Protein AF-A0A3L6SE95-F1 (afdb_monomer)

Nearest PDB structures (foldseek):
  5iww-assembly1_D  TM=5.936E-01  e=1.624E-06  unidentified
  4oe1-assembly1_B  TM=6.066E-01  e=5.234E-04  Zea mays
  4m59-assembly1_B  TM=6.081E-01  e=7.110E-04  Zea mays
  8w9z-assembly1_E  TM=6.274E-01  e=1.054E-03  Nicotiana tabacum
  4uzy-assembly1_A  TM=3.431E-01  e=2.730E-01  Chlamydomonas reinhardtii

Organism: Panicum miliaceum (NCBI:txid4540)

InterPro domains:
  IPR000070 Pectinesterase, catalytic [PF01095] (293-332)
  IPR002885 Pentatricopeptide repeat [PF01535] (85-112)
  IPR002885 Pentatricopeptide repeat [PF13041] (217-261)
  IPR002885 Pentatricopeptide repeat [PS51375] (81-115)
  IPR002885 Pentatricopeptide repeat [PS51375] (218-248)
  IPR002885 Pentatricopeptide repeat [TIGR00756] (220-245)
  IPR011050 Pectin lyase fold/virulence factor [SSF51126] (293-332)
  IPR011990 Tetratricopeptide-like helical domain superfamily [G3DSA:1.25.40.10] (19-136)
  IPR011990 Tetratricopeptide-like helical domain superfamily [G3DSA:1.25.40.10] (140-282)
  IPR012334 Pectin lyase fold [G3DSA:2.160.20.10] (286-338)
  IPR046960 Pentatricopeptide repeat-containing protein At4g14850-like, plant [PTHR47926] (20-279)

Foldseek 3Di:
DPDQDLVNLLVLLVVPDAPVSLVVSLVSCVVCVVVHDLVSSLNSLLSSLLCQQPPPRHPLVVSVVSCVVCVVSCLVVLVCLQSSLLSSLQSLLPDPNLVVNLVSLVVCVVSVRQDDLSSLLSNLSSLLPDDDAPDACVVSVVSCVVSLCFFQPHPNLSSLLSNLSSCLSRLVLVVSVVSLVRRNDDALSSLVSNLSSCLSVLVLVVSVVSLVVRPDDDLVSLLSNLLSCLVVLNLVVSLVSVVVDPDQHDPSSLVSNLSSCLSVLPVPVQVVSVVSCVVVAPAPPDADAQEQPPPDDDEHEHECHEAEYAPPNPPDQYKYWYAQYKYWHDDDDPPDPDDTDIDGRNGTWIQGFDPDDPPPDRPSPDTSDSDDPPPPPPPPPPPDDD

Solvent-accessible surface area (backbone atoms only — not comparable to full-atom values): 21565 Å² total; per-residue (Å²): 131,82,84,73,46,75,68,48,49,54,54,51,41,75,64,56,78,47,60,66,48,44,53,52,52,50,53,51,46,66,76,43,52,90,76,43,57,70,70,58,51,50,52,36,50,51,42,49,38,46,40,20,21,66,39,94,71,35,45,58,67,59,28,49,51,53,48,66,75,43,39,82,64,42,58,79,48,58,92,51,42,44,58,58,52,37,46,44,19,48,26,21,38,72,47,98,55,16,57,58,14,47,52,46,53,55,50,37,54,75,72,68,32,70,77,50,59,65,41,50,28,24,33,27,40,4,51,42,71,39,91,57,88,93,65,70,63,58,68,59,51,55,49,36,41,76,64,55,32,40,51,69,85,34,87,42,60,65,34,48,38,26,46,24,35,29,28,16,63,64,34,37,37,70,62,19,49,54,52,58,70,37,46,76,74,78,49,64,65,43,49,52,25,47,32,48,7,22,52,62,50,69,36,57,71,62,22,48,56,49,57,74,63,44,93,64,79,52,63,68,58,54,31,54,51,29,41,48,26,29,74,68,77,35,30,66,61,17,48,55,51,55,75,67,49,91,61,80,79,50,72,70,34,51,53,26,46,53,55,15,27,41,75,66,67,41,59,69,61,48,54,53,48,50,58,52,47,65,73,74,46,81,62,50,76,51,82,61,41,84,49,57,62,69,47,75,80,58,77,47,48,36,40,66,21,41,39,33,29,47,82,73,61,55,43,42,94,24,46,39,41,35,31,49,24,37,40,37,37,43,75,86,58,101,84,61,96,61,80,74,46,76,47,74,38,79,43,71,34,55,49,54,50,68,97,68,77,96,73,91,54,92,64,83,75,46,76,60,61,56,79,78,93,69,89,74,78,76,78,81,73,84,73,85,77,134

Sequence (386 aa):
MPSISPADLLVCSGRCSTERDLRLLHAALIRRRHILPTADAVKVLAKLLRFAAVSPAGDLRHASSLLSLHLPFISAAASHLAFFYNTLMRGFATSSSPGSGIELFTAMRRAGAGPDAFTFTFVLKSFSRCHSPGRLPCDLHAQAFKHGCLGARSSHAHVHNALLHAYASRAAVDDARRVFDEIPVRDVVSFSGLLTAHLKGNRLDSARMVFDQMPHRDVVSWTAMISAYAKAQRPQEALALFDAMPVQPDEVTMVSVVSACTALGDLATGERLRQCLGKQLQPVSQQIVRKPLHLHGGKQFFRNCYIEGNYDFIFGDSTALLEHCRIHCKSRMYYCSWPEILFRINWICILQVGLGSPLGGLFLQRLLWITAWSLLGSITGSLGQT

Radius of gyration: 27.64 Å; Cα contacts (8 Å, |Δi|>4): 557; chains: 1; bounding box: 64×50×87 Å

Structure (mmCIF, N/CA/C/O backbone):
data_AF-A0A3L6SE95-F1
#
_entry.id   AF-A0A3L6SE95-F1
#
loop_
_atom_site.group_PDB
_atom_site.id
_atom_site.type_symbol
_atom_site.label_atom_id
_atom_site.label_alt_id
_atom_site.label_comp_id
_atom_site.label_asym_id
_atom_site.label_entity_id
_atom_site.label_seq_id
_atom_site.pdbx_PDB_ins_code
_atom_site.Cartn_x
_atom_site.Cartn_y
_atom_site.Cartn_z
_atom_site.occupancy
_atom_site.B_iso_or_equiv
_atom_site.auth_seq_id
_atom_site.auth_comp_id
_atom_site.auth_asym_id
_atom_site.auth_atom_id
_atom_site.pdbx_PDB_model_num
ATOM 1 N N . MET A 1 1 ? 42.517 3.571 -16.727 1.00 43.47 1 MET A N 1
ATOM 2 C CA . MET A 1 1 ? 41.905 2.245 -16.487 1.00 43.47 1 MET A CA 1
ATOM 3 C C . MET A 1 1 ? 42.107 1.409 -17.734 1.00 43.47 1 MET A C 1
ATOM 5 O O . MET A 1 1 ? 41.829 1.944 -18.806 1.00 43.47 1 MET A O 1
ATOM 9 N N . PRO A 1 2 ? 42.635 0.179 -17.618 1.00 44.50 2 PRO A N 1
ATOM 10 C CA . PRO A 1 2 ? 42.853 -0.680 -18.772 1.00 44.50 2 PRO A CA 1
ATOM 11 C C . PRO A 1 2 ? 41.517 -0.953 -19.467 1.00 44.50 2 PRO A C 1
ATOM 13 O O . PRO A 1 2 ? 40.440 -0.846 -18.877 1.00 44.50 2 PRO A O 1
ATOM 16 N N . SER A 1 3 ? 41.601 -1.202 -20.763 1.00 52.69 3 SER A N 1
ATOM 17 C CA . SER A 1 3 ? 40.498 -1.330 -21.703 1.00 52.69 3 SER A CA 1
ATOM 18 C C . SER A 1 3 ? 39.552 -2.485 -21.356 1.00 52.69 3 SER A C 1
ATOM 20 O O . SER A 1 3 ? 39.723 -3.583 -21.865 1.00 52.69 3 SER A O 1
ATOM 22 N N . ILE A 1 4 ? 38.530 -2.223 -20.536 1.00 60.94 4 ILE A N 1
ATOM 23 C CA . ILE A 1 4 ? 37.409 -3.145 -20.270 1.00 60.94 4 ILE A CA 1
ATOM 24 C C . ILE A 1 4 ? 36.757 -3.517 -21.609 1.00 60.94 4 ILE A C 1
ATOM 26 O O . ILE A 1 4 ? 36.190 -2.643 -22.272 1.00 60.94 4 ILE A O 1
ATOM 30 N N . SER A 1 5 ? 36.856 -4.774 -22.044 1.00 66.38 5 SER A N 1
ATOM 31 C CA . SER A 1 5 ? 36.244 -5.220 -23.301 1.00 66.38 5 SER A CA 1
ATOM 32 C C . SER A 1 5 ? 34.705 -5.116 -23.243 1.00 66.38 5 SER A C 1
ATOM 34 O O . SER A 1 5 ? 34.130 -5.034 -22.154 1.00 66.38 5 SER A O 1
ATOM 36 N N . PRO A 1 6 ? 33.990 -5.102 -24.385 1.00 65.56 6 PRO A N 1
ATOM 37 C CA . PRO A 1 6 ? 32.523 -5.141 -24.395 1.00 65.56 6 PRO A CA 1
ATOM 38 C C . PRO A 1 6 ? 31.934 -6.296 -23.563 1.00 65.56 6 PRO A C 1
ATOM 40 O O . PRO A 1 6 ? 30.935 -6.105 -22.869 1.00 65.56 6 PRO A O 1
ATOM 43 N N . ALA A 1 7 ? 32.591 -7.463 -23.571 1.00 68.75 7 ALA A N 1
ATOM 44 C CA . ALA A 1 7 ? 32.214 -8.622 -22.763 1.00 68.75 7 ALA A CA 1
ATOM 45 C C . ALA A 1 7 ? 32.437 -8.374 -21.261 1.00 68.75 7 ALA A C 1
ATOM 47 O O . ALA A 1 7 ? 31.554 -8.657 -20.446 1.00 68.75 7 ALA A O 1
ATOM 48 N N . ASP A 1 8 ? 33.561 -7.751 -20.896 1.00 76.00 8 ASP A N 1
ATOM 49 C CA . ASP A 1 8 ? 33.861 -7.391 -19.507 1.00 76.00 8 ASP A CA 1
ATOM 50 C C . ASP A 1 8 ? 32.850 -6.379 -18.954 1.00 76.00 8 ASP A C 1
ATOM 52 O O . ASP A 1 8 ? 32.452 -6.474 -17.795 1.00 76.00 8 ASP A O 1
ATOM 56 N N . LEU A 1 9 ? 32.348 -5.450 -19.779 1.00 77.88 9 LEU A N 1
ATOM 57 C CA . LEU A 1 9 ? 31.326 -4.479 -19.366 1.00 77.88 9 LEU A CA 1
ATOM 58 C C . LEU A 1 9 ? 30.023 -5.176 -18.920 1.00 77.88 9 LEU A C 1
ATOM 60 O O . LEU A 1 9 ? 29.366 -4.770 -17.952 1.00 77.88 9 LEU A O 1
ATOM 64 N N . LEU A 1 10 ? 29.651 -6.257 -19.606 1.00 76.19 10 LEU A N 1
ATOM 65 C CA . LEU A 1 10 ? 28.440 -7.026 -19.321 1.00 76.19 10 LEU A CA 1
ATOM 66 C C . LEU A 1 10 ? 28.570 -7.866 -18.040 1.00 76.19 10 LEU A C 1
ATOM 68 O O . LEU A 1 10 ? 27.585 -8.030 -17.309 1.00 76.19 10 LEU A O 1
ATOM 72 N N . VAL A 1 11 ? 29.784 -8.339 -17.744 1.00 80.00 11 VAL A N 1
ATOM 73 C CA . VAL A 1 11 ? 30.134 -9.037 -16.497 1.00 80.00 11 VAL A CA 1
ATOM 74 C C . VAL A 1 11 ? 30.214 -8.051 -15.329 1.00 80.00 11 VAL A C 1
ATOM 76 O O . VAL A 1 11 ? 29.559 -8.257 -14.305 1.00 80.00 11 VAL A O 1
ATOM 79 N N . CYS A 1 12 ? 30.935 -6.939 -15.489 1.00 78.69 12 CYS A N 1
ATOM 80 C CA . CYS A 1 12 ? 31.095 -5.914 -14.458 1.00 78.69 12 CYS A CA 1
ATOM 81 C C . CYS A 1 12 ? 29.761 -5.257 -14.081 1.00 78.69 12 CYS A C 1
ATOM 83 O O . CYS A 1 12 ? 29.513 -5.023 -12.901 1.00 78.69 12 CYS A O 1
ATOM 85 N N . SER A 1 13 ? 28.853 -5.040 -15.040 1.00 78.31 13 SER A N 1
ATOM 86 C CA . SER A 1 13 ? 27.499 -4.537 -14.743 1.00 78.31 13 SER A CA 1
ATOM 87 C C . SER A 1 13 ? 26.659 -5.480 -13.879 1.00 78.31 13 SER A C 1
ATOM 89 O O . SER A 1 13 ? 25.754 -5.017 -13.191 1.00 78.31 13 SER A O 1
ATOM 91 N N . GLY A 1 14 ? 26.963 -6.782 -13.858 1.00 76.75 14 GLY A N 1
ATOM 92 C CA . GLY A 1 14 ? 26.338 -7.736 -12.936 1.00 76.75 14 GLY A CA 1
ATOM 93 C C . GLY A 1 14 ? 26.856 -7.647 -11.497 1.00 76.75 14 GLY A C 1
ATOM 94 O O . GLY A 1 14 ? 26.199 -8.150 -10.593 1.00 76.75 14 GLY A O 1
ATOM 95 N N . ARG A 1 15 ? 28.009 -7.004 -11.279 1.00 81.38 15 ARG A N 1
ATOM 96 C CA . ARG A 1 15 ? 28.663 -6.851 -9.969 1.00 81.38 15 ARG A CA 1
ATOM 97 C C . ARG A 1 15 ? 28.548 -5.434 -9.402 1.00 81.38 15 ARG A C 1
ATOM 99 O O . ARG A 1 15 ? 29.186 -5.135 -8.400 1.00 81.38 15 ARG A O 1
ATOM 106 N N . CYS A 1 16 ? 27.762 -4.565 -10.041 1.00 81.06 16 CYS A N 1
ATOM 107 C CA . CYS A 1 16 ? 27.548 -3.191 -9.597 1.00 81.06 16 CYS A CA 1
ATOM 108 C C . CYS A 1 16 ? 26.916 -3.185 -8.198 1.00 81.06 16 CYS A C 1
ATOM 110 O O . CYS A 1 16 ? 25.747 -3.544 -8.047 1.00 81.06 16 CYS A O 1
ATOM 112 N N . SER A 1 17 ? 27.694 -2.793 -7.189 1.00 82.12 17 SER A N 1
ATOM 113 C CA . SER A 1 17 ? 27.272 -2.766 -5.784 1.00 82.12 17 SER A CA 1
ATOM 114 C C . SER A 1 17 ? 27.348 -1.367 -5.176 1.00 82.12 17 SER A C 1
ATOM 116 O O . SER A 1 17 ? 26.605 -1.074 -4.240 1.00 82.12 17 SER A O 1
ATOM 118 N N . THR A 1 18 ? 28.184 -0.485 -5.733 1.00 86.62 18 THR A N 1
ATOM 119 C CA . THR A 1 18 ? 28.339 0.893 -5.264 1.00 86.62 18 THR A CA 1
ATOM 120 C C . THR A 1 18 ? 27.920 1.920 -6.313 1.00 86.62 18 THR A C 1
ATOM 122 O O . THR A 1 18 ? 27.950 1.678 -7.522 1.00 86.62 18 THR A O 1
ATOM 125 N N . GLU A 1 19 ? 27.580 3.127 -5.858 1.00 83.50 19 GLU A N 1
ATOM 126 C CA . GLU A 1 19 ? 27.297 4.253 -6.752 1.00 83.50 19 GLU A CA 1
ATOM 127 C C . GLU A 1 19 ? 28.521 4.632 -7.610 1.00 83.50 19 GLU A C 1
ATOM 129 O O . GLU A 1 19 ? 28.391 5.050 -8.764 1.00 83.50 19 GLU A O 1
ATOM 134 N N . ARG A 1 20 ? 29.734 4.426 -7.080 1.00 84.94 20 ARG A N 1
ATOM 135 C CA . ARG A 1 20 ? 30.983 4.632 -7.821 1.00 84.94 20 ARG A CA 1
ATOM 136 C C . ARG A 1 20 ? 31.087 3.673 -9.006 1.00 84.94 20 ARG A C 1
ATOM 138 O O . ARG A 1 20 ? 31.401 4.128 -10.107 1.00 84.94 20 ARG A O 1
ATOM 145 N N . ASP A 1 21 ? 30.781 2.392 -8.803 1.00 85.00 21 ASP A N 1
ATOM 146 C CA . ASP A 1 21 ? 30.777 1.391 -9.878 1.00 85.00 21 ASP A CA 1
ATOM 147 C C . ASP A 1 21 ? 29.758 1.757 -10.951 1.00 85.00 21 ASP A C 1
ATOM 149 O O . ASP A 1 21 ? 30.074 1.734 -12.141 1.00 85.00 21 ASP A O 1
ATOM 153 N N . LEU A 1 22 ? 28.564 2.188 -10.533 1.00 86.94 22 LEU A N 1
ATOM 154 C CA . LEU A 1 22 ? 27.530 2.630 -11.457 1.00 86.94 22 LEU A CA 1
ATOM 155 C C . LEU A 1 22 ? 28.003 3.802 -12.323 1.00 86.94 22 LEU A C 1
ATOM 157 O O . LEU A 1 22 ? 27.834 3.766 -13.543 1.00 86.94 22 LEU A O 1
ATOM 161 N N . ARG A 1 23 ? 28.608 4.836 -11.726 1.00 86.38 23 ARG A N 1
ATOM 162 C CA . ARG A 1 23 ? 29.105 6.005 -12.472 1.00 86.38 23 ARG A CA 1
ATOM 163 C C . ARG A 1 23 ? 30.223 5.619 -13.442 1.00 86.38 23 ARG A C 1
ATOM 165 O O . ARG A 1 23 ? 30.214 6.078 -14.584 1.00 86.38 23 ARG A O 1
ATOM 172 N N . LEU A 1 24 ? 31.150 4.755 -13.019 1.00 86.31 24 LEU A N 1
ATOM 173 C CA . LEU A 1 24 ? 32.246 4.266 -13.863 1.00 86.31 24 LEU A CA 1
ATOM 174 C C . LEU A 1 24 ? 31.730 3.442 -15.047 1.00 86.31 24 LEU A C 1
ATOM 176 O O . LEU A 1 24 ? 32.132 3.682 -16.187 1.00 86.31 24 LEU A O 1
ATOM 180 N N . LEU A 1 25 ? 30.804 2.515 -14.796 1.00 85.75 25 LEU A N 1
ATOM 181 C CA . LEU A 1 25 ? 30.201 1.675 -15.829 1.00 85.75 25 LEU A CA 1
ATOM 182 C C . LEU A 1 25 ? 29.314 2.484 -16.776 1.00 85.75 25 LEU A C 1
ATOM 184 O O . LEU A 1 25 ? 29.347 2.255 -17.984 1.00 85.75 25 LEU A O 1
ATOM 188 N N . HIS A 1 26 ? 28.581 3.474 -16.264 1.00 88.12 26 HIS A N 1
ATOM 189 C CA . HIS A 1 26 ? 27.806 4.387 -17.097 1.00 88.12 26 HIS A CA 1
ATOM 190 C C . HIS A 1 26 ? 28.710 5.238 -18.003 1.00 88.12 26 HIS A C 1
ATOM 192 O O . HIS A 1 26 ? 28.452 5.344 -19.202 1.00 88.12 26 HIS A O 1
ATOM 198 N N . ALA A 1 27 ? 29.806 5.791 -17.474 1.00 86.19 27 ALA A N 1
ATOM 199 C CA . ALA A 1 27 ? 30.775 6.542 -18.273 1.00 86.19 27 ALA A CA 1
ATOM 200 C C . ALA A 1 27 ? 31.447 5.662 -19.343 1.00 86.19 27 ALA A C 1
ATOM 202 O O . ALA A 1 27 ? 31.638 6.098 -20.482 1.00 86.19 27 ALA A O 1
ATOM 203 N N . ALA A 1 28 ? 31.774 4.412 -19.001 1.00 83.81 28 ALA A N 1
ATOM 204 C CA . ALA A 1 28 ? 32.308 3.438 -19.947 1.00 83.81 28 ALA A CA 1
ATOM 205 C C . ALA A 1 28 ? 31.297 3.096 -21.055 1.00 83.81 28 ALA A C 1
ATOM 207 O O . ALA A 1 28 ? 31.683 3.045 -22.225 1.00 83.81 28 ALA A O 1
ATOM 208 N N . LEU A 1 29 ? 30.012 2.944 -20.708 1.00 84.38 29 LEU A N 1
ATOM 209 C CA . LEU A 1 29 ? 28.929 2.726 -21.667 1.00 84.38 29 LEU A CA 1
ATOM 210 C C . LEU A 1 29 ? 28.811 3.897 -22.650 1.00 84.38 29 LEU A C 1
ATOM 212 O O . LEU A 1 29 ? 28.787 3.657 -23.850 1.00 84.38 29 LEU A O 1
ATOM 216 N N . ILE A 1 30 ? 28.804 5.150 -22.174 1.00 85.12 30 ILE A N 1
ATOM 217 C CA . ILE A 1 30 ? 28.729 6.341 -23.045 1.00 85.12 30 ILE A CA 1
ATOM 218 C C . ILE A 1 30 ? 29.907 6.373 -24.026 1.00 85.12 30 ILE A C 1
ATOM 220 O O . ILE A 1 30 ? 29.703 6.531 -25.229 1.00 85.12 30 ILE A O 1
ATOM 224 N N . ARG A 1 31 ? 31.138 6.178 -23.533 1.00 83.31 31 ARG A N 1
ATOM 225 C CA . ARG A 1 31 ? 32.351 6.248 -24.367 1.00 83.31 31 ARG A CA 1
ATOM 226 C C . ARG A 1 31 ? 32.421 5.152 -25.426 1.00 83.31 31 ARG A C 1
ATOM 228 O O . ARG A 1 31 ? 32.982 5.385 -26.488 1.00 83.31 31 ARG A O 1
ATOM 235 N N . ARG A 1 32 ? 31.885 3.962 -25.142 1.00 75.94 32 ARG A N 1
ATOM 236 C CA . ARG A 1 32 ? 32.002 2.777 -26.012 1.00 75.94 32 ARG A CA 1
ATOM 237 C C . ARG A 1 32 ? 30.704 2.416 -26.731 1.00 75.94 32 ARG A C 1
ATOM 239 O O . ARG A 1 32 ? 30.640 1.377 -27.379 1.00 75.94 32 ARG A O 1
ATOM 246 N N . ARG A 1 33 ? 29.677 3.266 -26.648 1.00 72.44 33 ARG A N 1
ATOM 247 C CA . ARG A 1 33 ? 28.336 2.990 -27.182 1.00 72.44 33 ARG A CA 1
ATOM 248 C C . ARG A 1 33 ? 28.317 2.676 -28.682 1.00 72.44 33 ARG A C 1
ATOM 250 O O . ARG A 1 33 ? 27.465 1.919 -29.114 1.00 72.44 33 ARG A O 1
ATOM 257 N N . HIS A 1 34 ? 29.260 3.218 -29.449 1.00 71.56 34 HIS A N 1
ATOM 258 C CA . HIS A 1 34 ? 29.402 2.981 -30.890 1.00 71.56 34 HIS A CA 1
ATOM 259 C C . HIS A 1 34 ? 30.039 1.622 -31.241 1.00 71.56 34 HIS A C 1
ATOM 261 O O . HIS A 1 34 ? 29.958 1.199 -32.387 1.00 71.56 34 HIS A O 1
ATOM 267 N N . ILE A 1 35 ? 30.669 0.946 -30.272 1.00 69.06 35 ILE A N 1
ATOM 268 C CA . ILE A 1 35 ? 31.384 -0.332 -30.458 1.00 69.06 35 ILE A CA 1
ATOM 269 C C . ILE A 1 35 ? 30.552 -1.516 -29.935 1.00 69.06 35 ILE A C 1
ATOM 271 O O . ILE A 1 35 ? 30.765 -2.660 -30.324 1.00 69.06 35 ILE A O 1
ATOM 275 N N . LEU A 1 36 ? 29.604 -1.262 -29.029 1.00 68.69 36 LEU A N 1
ATOM 276 C CA . LEU A 1 36 ? 28.756 -2.294 -28.432 1.00 68.69 36 LEU A CA 1
ATOM 277 C C . LEU A 1 36 ? 27.541 -2.603 -29.319 1.00 68.69 36 LEU A C 1
ATOM 279 O O . LEU A 1 36 ? 26.832 -1.673 -29.708 1.00 68.69 36 LEU A O 1
ATOM 283 N N . PRO A 1 37 ? 27.221 -3.890 -29.557 1.00 76.25 37 PRO A N 1
ATOM 284 C CA . PRO A 1 37 ? 25.953 -4.272 -30.163 1.00 76.25 37 PRO A CA 1
ATOM 285 C C . PRO A 1 37 ? 24.770 -3.697 -29.375 1.00 76.25 37 PRO A C 1
ATOM 287 O O . PRO A 1 37 ? 24.760 -3.728 -28.139 1.00 76.25 37 PRO A O 1
ATOM 290 N N . THR A 1 38 ? 23.739 -3.220 -30.079 1.00 76.44 38 THR A N 1
ATOM 291 C CA . THR A 1 38 ? 22.569 -2.555 -29.477 1.00 76.44 38 THR A CA 1
ATOM 292 C C . THR A 1 38 ? 21.930 -3.382 -28.359 1.00 76.44 38 THR A C 1
ATOM 294 O O . THR A 1 38 ? 21.618 -2.852 -27.294 1.00 76.44 38 THR A O 1
ATOM 297 N N . ALA A 1 39 ? 21.806 -4.698 -28.552 1.00 79.50 39 ALA A N 1
ATOM 298 C CA . ALA A 1 39 ? 21.218 -5.600 -27.564 1.00 79.50 39 ALA A CA 1
ATOM 299 C C . ALA A 1 39 ? 22.020 -5.671 -26.250 1.00 79.50 39 ALA A C 1
ATOM 301 O O . ALA A 1 39 ? 21.439 -5.706 -25.164 1.00 79.50 39 ALA A O 1
ATOM 302 N N . ASP A 1 40 ? 23.350 -5.664 -26.320 1.00 81.75 40 ASP A N 1
ATOM 303 C CA . ASP A 1 40 ? 24.202 -5.775 -25.134 1.00 81.75 40 ASP A CA 1
ATOM 304 C C . ASP A 1 40 ? 24.297 -4.450 -24.381 1.00 81.75 40 ASP A C 1
ATOM 306 O O . ASP A 1 40 ? 24.250 -4.434 -23.148 1.00 81.75 40 ASP A O 1
ATOM 310 N N . ALA A 1 41 ? 24.302 -3.330 -25.106 1.00 80.50 41 ALA A N 1
ATOM 311 C CA . ALA A 1 41 ? 24.164 -2.007 -24.509 1.00 80.50 41 ALA A CA 1
ATOM 312 C C . ALA A 1 41 ? 22.838 -1.867 -23.730 1.00 80.50 41 ALA A C 1
ATOM 314 O O . ALA A 1 41 ? 22.842 -1.375 -22.599 1.00 80.50 41 ALA A O 1
ATOM 315 N N . VAL A 1 42 ? 21.721 -2.366 -24.279 1.00 84.94 42 VAL A N 1
ATOM 316 C CA . VAL A 1 42 ? 20.409 -2.384 -23.601 1.00 84.94 42 VAL A CA 1
ATOM 317 C C . VAL A 1 42 ? 20.442 -3.249 -22.335 1.00 84.94 42 VAL A C 1
ATOM 319 O O . VAL A 1 42 ? 19.944 -2.817 -21.295 1.00 84.94 42 VAL A O 1
ATOM 322 N N . LYS A 1 43 ? 21.077 -4.430 -22.362 1.00 86.06 43 LYS A N 1
ATOM 323 C CA . LYS A 1 43 ? 21.226 -5.292 -21.170 1.00 86.06 43 LYS A CA 1
ATOM 324 C C . LYS A 1 43 ? 22.058 -4.633 -20.070 1.00 86.06 43 LYS A C 1
ATOM 326 O O . LYS A 1 43 ? 21.688 -4.702 -18.898 1.00 86.06 43 LYS A O 1
ATOM 331 N N . VAL A 1 44 ? 23.178 -4.005 -20.431 1.00 85.81 44 VAL A N 1
ATOM 332 C CA . VAL A 1 44 ? 24.023 -3.272 -19.475 1.00 85.81 44 VAL A CA 1
ATOM 333 C C . VAL A 1 44 ? 23.225 -2.131 -18.857 1.00 85.81 44 VAL A C 1
ATOM 335 O O . VAL A 1 44 ? 23.179 -2.009 -17.633 1.00 85.81 44 VAL A O 1
ATOM 338 N N . LEU A 1 45 ? 22.524 -1.348 -19.679 1.00 88.50 45 LEU A N 1
ATOM 339 C CA . LEU A 1 45 ? 21.694 -0.252 -19.197 1.00 88.50 45 LEU A CA 1
ATOM 340 C C . LEU A 1 45 ? 20.566 -0.739 -18.280 1.00 88.50 45 LEU A C 1
ATOM 342 O O . LEU A 1 45 ? 20.317 -0.119 -17.252 1.00 88.50 45 LEU A O 1
ATOM 346 N N . ALA A 1 46 ? 19.921 -1.864 -18.598 1.00 88.94 46 ALA A N 1
ATOM 347 C CA . ALA A 1 46 ? 18.888 -2.467 -17.759 1.00 88.94 46 ALA A CA 1
ATOM 348 C C . ALA A 1 46 ? 19.421 -2.839 -16.365 1.00 88.94 46 ALA A C 1
ATOM 350 O O . ALA A 1 46 ? 18.761 -2.568 -15.359 1.00 88.94 46 ALA A O 1
ATOM 351 N N . LYS A 1 47 ? 20.632 -3.409 -16.284 1.00 89.56 47 LYS A N 1
ATOM 352 C CA . LYS A 1 47 ? 21.293 -3.729 -15.006 1.00 89.56 47 LYS A CA 1
ATOM 353 C C . LYS A 1 47 ? 21.634 -2.471 -14.209 1.00 89.56 47 LYS A C 1
ATOM 355 O O . LYS A 1 47 ? 21.316 -2.404 -13.022 1.00 89.56 47 LYS A O 1
ATOM 360 N N . LEU A 1 48 ? 22.225 -1.467 -14.861 1.00 91.31 48 LEU A N 1
ATOM 361 C CA . LEU A 1 48 ? 22.567 -0.193 -14.220 1.00 91.31 48 LEU A CA 1
ATOM 362 C C . LEU A 1 48 ? 21.317 0.536 -13.719 1.00 91.31 48 LEU A C 1
ATOM 364 O O . LEU A 1 48 ? 21.297 1.001 -12.581 1.00 91.31 48 LEU A O 1
ATOM 368 N N . LEU A 1 49 ? 20.254 0.584 -14.528 1.00 92.38 49 LEU A N 1
ATOM 369 C CA . LEU A 1 49 ? 18.990 1.198 -14.136 1.00 92.38 49 LEU A CA 1
ATOM 370 C C . LEU A 1 49 ? 18.365 0.462 -12.950 1.00 92.38 49 LEU A C 1
ATOM 372 O O . LEU A 1 49 ? 17.925 1.101 -12.000 1.00 92.38 49 LEU A O 1
ATOM 376 N N . ARG A 1 50 ? 18.346 -0.876 -12.977 1.00 91.06 50 ARG A N 1
ATOM 377 C CA . ARG A 1 50 ? 17.807 -1.676 -11.872 1.00 91.06 50 ARG A CA 1
ATOM 378 C C . ARG A 1 50 ? 18.559 -1.416 -10.568 1.00 91.06 50 ARG A C 1
ATOM 380 O O . ARG A 1 50 ? 17.908 -1.279 -9.535 1.00 91.06 50 ARG A O 1
ATOM 387 N N . PHE A 1 51 ? 19.890 -1.318 -10.611 1.00 91.88 51 PHE A N 1
ATOM 388 C CA . PHE A 1 51 ? 20.676 -0.919 -9.443 1.00 91.88 51 PHE A CA 1
ATOM 389 C C . PHE A 1 51 ? 20.287 0.492 -8.981 1.00 91.88 51 PHE A C 1
ATOM 391 O O . PHE A 1 51 ? 19.896 0.658 -7.832 1.00 91.88 51 PHE A O 1
ATOM 398 N N . ALA A 1 52 ? 20.308 1.487 -9.874 1.00 92.44 52 ALA A N 1
ATOM 399 C CA . ALA A 1 52 ? 20.024 2.877 -9.512 1.00 92.44 52 ALA A CA 1
ATOM 400 C C . ALA A 1 52 ? 18.606 3.091 -8.957 1.00 92.44 52 ALA A C 1
ATOM 402 O O . ALA A 1 52 ? 18.415 3.914 -8.070 1.00 92.44 52 ALA A O 1
ATOM 403 N N . ALA A 1 53 ? 17.614 2.369 -9.483 1.00 92.38 53 ALA A N 1
ATOM 404 C CA . ALA A 1 53 ? 16.209 2.590 -9.159 1.00 92.38 53 ALA A CA 1
ATOM 405 C C . ALA A 1 53 ? 15.697 1.770 -7.967 1.00 92.38 53 ALA A C 1
ATOM 407 O O . ALA A 1 53 ? 14.745 2.186 -7.313 1.00 92.38 53 ALA A O 1
ATOM 408 N N . VAL A 1 54 ? 16.261 0.582 -7.718 1.00 90.19 54 VAL A N 1
ATOM 409 C CA . VAL A 1 54 ? 15.692 -0.388 -6.760 1.00 90.19 54 VAL A CA 1
ATOM 410 C C . VAL A 1 54 ? 16.655 -0.728 -5.618 1.00 90.19 54 VAL A C 1
ATOM 412 O O . VAL A 1 54 ? 16.205 -1.190 -4.572 1.00 90.19 54 VAL A O 1
ATOM 415 N N . SER A 1 55 ? 17.965 -0.518 -5.782 1.00 89.19 55 SER A N 1
ATOM 416 C CA . SER A 1 55 ? 18.937 -0.783 -4.714 1.00 89.19 55 SER A CA 1
ATOM 417 C C . SER A 1 55 ? 18.815 0.250 -3.586 1.00 89.19 55 SER A C 1
ATOM 419 O O . SER A 1 55 ? 18.659 1.434 -3.885 1.00 89.19 55 SER A O 1
ATOM 421 N N . PRO A 1 56 ? 18.986 -0.139 -2.306 1.00 83.31 56 PRO A N 1
ATOM 422 C CA . PRO A 1 56 ? 19.096 0.812 -1.195 1.00 83.31 56 PRO A CA 1
ATOM 423 C C . PRO A 1 56 ? 20.231 1.834 -1.366 1.00 83.31 56 PRO A C 1
ATOM 425 O O . PRO A 1 56 ? 20.145 2.935 -0.837 1.00 83.31 56 PRO A O 1
ATOM 428 N N . ALA A 1 57 ? 21.283 1.473 -2.110 1.00 83.88 57 ALA A N 1
ATOM 429 C CA . ALA A 1 57 ? 22.423 2.339 -2.424 1.00 83.88 57 ALA A CA 1
ATOM 430 C C . ALA A 1 57 ? 22.271 3.104 -3.760 1.00 83.88 57 ALA A C 1
ATOM 432 O O . ALA A 1 57 ? 23.234 3.700 -4.241 1.00 83.88 57 ALA A O 1
ATOM 433 N N . GLY A 1 58 ? 21.104 3.022 -4.408 1.00 84.69 58 GLY A N 1
ATOM 434 C CA . GLY A 1 58 ? 20.826 3.669 -5.691 1.00 84.69 58 GLY A CA 1
ATOM 435 C C . GLY A 1 58 ? 20.311 5.106 -5.550 1.00 84.69 58 GLY A C 1
ATOM 436 O O . GLY A 1 58 ? 19.704 5.462 -4.542 1.00 84.69 58 GLY A O 1
ATOM 437 N N . ASP A 1 59 ? 20.514 5.925 -6.589 1.00 88.75 59 ASP A N 1
ATOM 438 C CA . ASP A 1 59 ? 19.925 7.267 -6.708 1.00 88.75 59 ASP A CA 1
ATOM 439 C C . ASP A 1 59 ? 18.893 7.305 -7.850 1.00 88.75 59 ASP A C 1
ATOM 441 O O . ASP A 1 59 ? 19.225 7.143 -9.029 1.00 88.75 59 ASP A O 1
ATOM 445 N N . LEU A 1 60 ? 17.631 7.582 -7.505 1.00 90.75 60 LEU A N 1
ATOM 446 C CA . LEU A 1 60 ? 16.516 7.704 -8.450 1.00 90.75 60 LEU A CA 1
ATOM 447 C C . LEU A 1 60 ? 16.665 8.878 -9.426 1.00 90.75 60 LEU A C 1
ATOM 449 O O . LEU A 1 60 ? 16.157 8.811 -10.551 1.00 90.75 60 LEU A O 1
ATOM 453 N N . ARG A 1 61 ? 17.369 9.947 -9.036 1.00 89.25 61 ARG A N 1
ATOM 454 C CA . ARG A 1 61 ? 17.681 11.064 -9.940 1.00 89.25 61 ARG A CA 1
ATOM 455 C C . ARG A 1 61 ? 18.678 10.617 -10.994 1.00 89.25 61 ARG A C 1
ATOM 457 O O . ARG A 1 61 ? 18.443 10.832 -12.180 1.00 89.25 61 ARG A O 1
ATOM 464 N N . HIS A 1 62 ? 19.733 9.912 -10.581 1.00 89.69 62 HIS A N 1
ATOM 465 C CA . HIS A 1 62 ? 20.682 9.303 -11.514 1.00 89.69 62 HIS A CA 1
ATOM 466 C C . HIS A 1 62 ? 19.976 8.292 -12.427 1.00 89.69 62 HIS A C 1
ATOM 468 O O . HIS A 1 62 ? 20.199 8.293 -13.637 1.00 89.69 62 HIS A O 1
ATOM 474 N N . ALA A 1 63 ? 19.079 7.470 -11.878 1.00 91.88 63 ALA A N 1
ATOM 475 C CA . ALA A 1 63 ? 18.273 6.519 -12.641 1.00 91.88 63 ALA A CA 1
ATOM 476 C C . ALA A 1 63 ? 17.405 7.213 -13.712 1.00 91.88 63 ALA A C 1
ATOM 478 O O . ALA A 1 63 ? 17.318 6.748 -14.849 1.00 91.88 63 ALA A O 1
ATOM 479 N N . SER A 1 64 ? 16.804 8.355 -13.376 1.00 91.56 64 SER A N 1
ATOM 480 C CA . SER A 1 64 ? 16.015 9.154 -14.322 1.00 91.56 64 SER A CA 1
ATOM 481 C C . SER A 1 64 ? 16.897 9.754 -15.420 1.00 91.56 64 SER A C 1
ATOM 483 O O . SER A 1 64 ? 16.554 9.669 -16.598 1.00 91.56 64 SER A O 1
ATOM 485 N N . SER A 1 65 ? 18.078 10.270 -15.064 1.00 90.12 65 SER A N 1
ATOM 486 C CA . SER A 1 65 ? 19.066 10.765 -16.031 1.00 90.12 65 SER A CA 1
ATOM 487 C C . SER A 1 65 ? 19.566 9.669 -16.974 1.00 90.12 65 SER A C 1
ATOM 489 O O . SER A 1 65 ? 19.738 9.926 -18.164 1.00 90.12 65 SER A O 1
ATOM 491 N N . LEU A 1 66 ? 19.760 8.440 -16.473 1.00 90.00 66 LEU A N 1
ATOM 492 C CA . LEU A 1 66 ? 20.107 7.273 -17.291 1.00 90.00 66 LEU A CA 1
ATOM 493 C C . LEU A 1 66 ? 19.050 7.013 -18.365 1.00 90.00 66 LEU A C 1
ATOM 495 O O . LEU A 1 66 ? 19.400 6.844 -19.532 1.00 90.00 66 LEU A O 1
ATOM 499 N N . LEU A 1 67 ? 17.769 6.993 -17.987 1.00 89.38 67 LEU A N 1
ATOM 500 C CA . LEU A 1 67 ? 16.698 6.770 -18.954 1.00 89.38 67 LEU A CA 1
ATOM 501 C C . LEU A 1 67 ? 16.625 7.915 -19.964 1.00 89.38 67 LEU A C 1
ATOM 503 O O . LEU A 1 67 ? 16.652 7.646 -21.156 1.00 89.38 67 LEU A O 1
ATOM 507 N N . SER A 1 68 ? 16.592 9.171 -19.514 1.00 88.44 68 SER A N 1
ATOM 508 C CA . SER A 1 68 ? 16.469 10.332 -20.406 1.00 88.44 68 SER A CA 1
ATOM 509 C C . SER A 1 68 ? 17.614 10.427 -21.417 1.00 88.44 68 SER A C 1
ATOM 511 O O . SER A 1 68 ? 17.370 10.671 -22.596 1.00 88.44 68 SER A O 1
ATOM 513 N N . LEU A 1 69 ? 18.856 10.181 -20.984 1.00 89.38 69 LEU A N 1
ATOM 514 C CA . LEU A 1 69 ? 20.035 10.245 -21.853 1.00 89.38 69 LEU A CA 1
ATOM 515 C C . LEU A 1 69 ? 20.032 9.152 -22.931 1.00 89.38 69 LEU A C 1
ATOM 517 O O . LEU A 1 69 ? 20.474 9.376 -24.059 1.00 89.38 69 LEU A O 1
ATOM 521 N N . HIS A 1 70 ? 19.555 7.955 -22.587 1.00 86.94 70 HIS A N 1
ATOM 522 C CA . HIS A 1 70 ? 19.561 6.807 -23.495 1.00 86.94 70 HIS A CA 1
ATOM 523 C C . HIS A 1 70 ? 18.201 6.556 -24.156 1.00 86.94 70 HIS A C 1
ATOM 525 O O . HIS A 1 70 ? 18.096 5.658 -24.983 1.00 86.94 70 HIS A O 1
ATOM 531 N N . LEU A 1 71 ? 17.175 7.366 -23.884 1.00 85.38 71 LEU A N 1
ATOM 532 C CA . LEU A 1 71 ? 15.826 7.182 -24.426 1.00 85.38 71 LEU A CA 1
ATOM 533 C C . LEU A 1 71 ? 15.785 7.095 -25.964 1.00 85.38 71 LEU A C 1
ATOM 535 O O . LEU A 1 71 ? 15.182 6.139 -26.450 1.00 85.38 71 LEU A O 1
ATOM 539 N N . PRO A 1 72 ? 16.469 7.970 -26.740 1.00 82.12 72 PRO A N 1
ATOM 540 C CA . PRO A 1 72 ? 16.466 7.887 -28.208 1.00 82.12 72 PRO A CA 1
ATOM 541 C C . PRO A 1 72 ? 17.076 6.588 -28.754 1.00 82.12 72 PRO A C 1
ATOM 543 O O . PRO A 1 72 ? 16.821 6.192 -29.884 1.00 82.12 72 PRO A O 1
ATOM 546 N N . PHE A 1 73 ? 17.921 5.934 -27.956 1.00 78.44 73 PHE A N 1
ATOM 547 C CA . PHE A 1 73 ? 18.533 4.655 -28.299 1.00 78.44 73 PHE A CA 1
ATOM 548 C C . PHE A 1 73 ? 17.589 3.488 -28.053 1.00 78.44 73 PHE A C 1
ATOM 550 O O . PHE A 1 73 ? 17.488 2.570 -28.859 1.00 78.44 73 PHE A O 1
ATOM 557 N N . ILE A 1 74 ? 16.921 3.522 -26.899 1.00 77.00 74 ILE A N 1
ATOM 558 C CA . ILE A 1 74 ? 16.036 2.458 -26.434 1.00 77.00 74 ILE A CA 1
ATOM 559 C C . ILE A 1 74 ? 14.746 2.463 -27.253 1.00 77.00 74 ILE A C 1
ATOM 561 O O . ILE A 1 74 ? 14.209 1.396 -27.536 1.00 77.00 74 ILE A O 1
ATOM 565 N N . SER A 1 75 ? 14.256 3.639 -27.661 1.00 71.94 75 SER A N 1
ATOM 566 C CA . SER A 1 75 ? 13.014 3.782 -28.430 1.00 71.94 75 SER A CA 1
ATOM 567 C C . SER A 1 75 ? 13.059 3.088 -29.794 1.00 71.94 75 SER A C 1
ATOM 569 O O . SER A 1 75 ? 12.026 2.615 -30.257 1.00 71.94 75 SER A O 1
ATOM 571 N N . 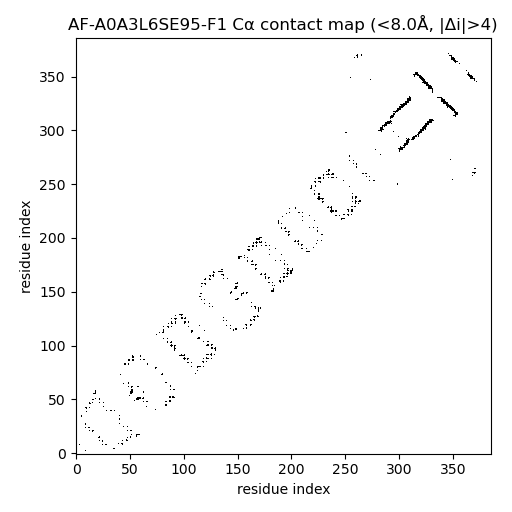ALA A 1 76 ? 14.242 2.941 -30.401 1.00 68.19 76 ALA A N 1
ATOM 572 C CA . ALA A 1 76 ? 14.424 2.143 -31.617 1.00 68.19 76 ALA A CA 1
ATOM 573 C C . ALA A 1 76 ? 14.155 0.638 -31.393 1.00 68.19 76 ALA A C 1
ATOM 575 O O . ALA A 1 76 ? 13.839 -0.086 -32.332 1.00 68.19 76 ALA A O 1
ATOM 576 N N . ALA A 1 77 ? 14.237 0.169 -30.144 1.00 62.16 77 ALA A N 1
ATOM 577 C CA . ALA A 1 77 ? 13.964 -1.199 -29.715 1.00 62.16 77 ALA A CA 1
ATOM 578 C C . ALA A 1 77 ? 12.680 -1.251 -28.861 1.00 62.16 77 ALA A C 1
ATOM 580 O O . ALA A 1 77 ? 12.705 -1.667 -27.699 1.00 62.16 77 ALA A O 1
ATOM 581 N N . ALA A 1 78 ? 11.559 -0.795 -29.439 1.00 59.34 78 ALA A N 1
ATOM 582 C CA . ALA A 1 78 ? 10.265 -0.548 -28.784 1.00 59.34 78 ALA A CA 1
ATOM 583 C C . ALA A 1 78 ? 9.788 -1.631 -27.786 1.00 59.34 78 ALA A C 1
ATOM 585 O O . ALA A 1 78 ? 9.135 -1.303 -26.795 1.00 59.34 78 ALA A O 1
ATOM 586 N N . SER A 1 79 ? 10.159 -2.901 -27.987 1.00 65.19 79 SER A N 1
ATOM 587 C CA . SER A 1 79 ? 9.822 -4.033 -27.109 1.00 65.19 79 SER A CA 1
ATOM 588 C C . SER A 1 79 ? 10.370 -3.927 -25.678 1.00 65.19 79 SER A C 1
ATOM 590 O O . SER A 1 79 ? 9.816 -4.541 -24.768 1.00 65.19 79 SER A O 1
ATOM 592 N N . HIS A 1 80 ? 11.430 -3.148 -25.440 1.00 74.50 80 HIS A N 1
ATOM 593 C CA . HIS A 1 80 ? 12.071 -3.048 -24.122 1.00 74.50 80 HIS A CA 1
ATOM 594 C C . HIS A 1 80 ? 11.711 -1.780 -23.349 1.00 74.50 80 HIS A C 1
ATOM 596 O O . HIS A 1 80 ? 12.040 -1.670 -22.168 1.00 74.50 80 HIS A O 1
ATOM 602 N N . LEU A 1 81 ? 11.030 -0.818 -23.972 1.00 84.94 81 LEU A N 1
ATOM 603 C CA . LEU A 1 81 ? 10.842 0.503 -23.378 1.00 84.94 81 LEU A CA 1
ATOM 604 C C . LEU A 1 81 ? 9.965 0.458 -22.111 1.00 84.94 81 LEU A C 1
ATOM 606 O O . LEU A 1 81 ? 10.286 1.113 -21.117 1.00 84.94 81 LEU A O 1
ATOM 610 N N . ALA A 1 82 ? 8.936 -0.397 -22.097 1.00 89.19 82 ALA A N 1
ATOM 611 C CA . ALA A 1 82 ? 8.098 -0.632 -20.919 1.00 89.19 82 ALA A CA 1
ATOM 612 C C . ALA A 1 82 ? 8.910 -1.122 -19.708 1.00 89.19 82 ALA A C 1
ATOM 614 O O . ALA A 1 82 ? 8.685 -0.662 -18.591 1.00 89.19 82 ALA A O 1
ATOM 615 N N . PHE A 1 83 ? 9.921 -1.974 -19.917 1.00 90.69 83 PHE A N 1
ATOM 616 C CA . PHE A 1 83 ? 10.774 -2.473 -18.835 1.00 90.69 83 PHE A CA 1
ATOM 617 C C . PHE A 1 83 ? 11.525 -1.344 -18.111 1.00 90.69 83 PHE A C 1
ATOM 619 O O . PHE A 1 83 ? 11.571 -1.326 -16.877 1.00 90.69 83 PHE A O 1
ATOM 626 N N . PHE A 1 84 ? 12.102 -0.392 -18.853 1.00 91.94 84 PHE A N 1
ATOM 627 C CA . PHE A 1 84 ? 12.855 0.716 -18.255 1.00 91.94 84 PHE A CA 1
ATOM 628 C C . PHE A 1 84 ? 11.939 1.649 -17.458 1.00 91.94 84 PHE A C 1
ATOM 630 O O . PHE A 1 84 ? 12.245 1.987 -16.312 1.00 91.94 84 PHE A O 1
ATOM 637 N N . TYR A 1 85 ? 10.780 1.998 -18.022 1.00 94.12 85 TYR A N 1
ATOM 638 C CA . TYR A 1 85 ? 9.778 2.791 -17.314 1.00 94.12 85 TYR A CA 1
ATOM 639 C C . TYR A 1 85 ? 9.257 2.072 -16.066 1.00 94.12 85 TYR A C 1
ATOM 641 O O . TYR A 1 85 ? 9.269 2.660 -14.987 1.00 94.12 85 TYR A O 1
ATOM 649 N N . ASN A 1 86 ? 8.890 0.792 -16.170 1.00 94.88 86 ASN A N 1
ATOM 650 C CA . ASN A 1 86 ? 8.409 -0.008 -15.042 1.00 94.88 86 ASN A CA 1
ATOM 651 C C . ASN A 1 86 ? 9.460 -0.127 -13.928 1.00 94.88 86 ASN A C 1
ATOM 653 O O . ASN A 1 86 ? 9.121 -0.050 -12.748 1.00 94.88 86 ASN A O 1
ATOM 657 N N . THR A 1 87 ? 10.741 -0.255 -14.287 1.00 94.75 87 THR A N 1
ATOM 658 C CA . THR A 1 87 ? 11.849 -0.311 -13.321 1.00 94.75 87 THR A CA 1
ATOM 659 C C . THR A 1 87 ? 11.978 0.994 -12.534 1.00 94.75 87 THR A C 1
ATOM 661 O O . THR A 1 87 ? 12.104 0.953 -11.310 1.00 94.75 87 THR A O 1
ATOM 664 N N . LEU A 1 88 ? 11.887 2.150 -13.201 1.00 95.00 88 LEU A N 1
ATOM 665 C CA . LEU A 1 88 ? 11.884 3.447 -12.519 1.00 95.00 88 LEU A CA 1
ATOM 666 C C . LEU A 1 88 ? 10.618 3.675 -11.695 1.00 95.00 88 LEU A C 1
ATOM 668 O O . LEU A 1 88 ? 10.712 4.084 -10.539 1.00 95.00 88 LEU A O 1
ATOM 672 N N . MET A 1 89 ? 9.439 3.388 -12.257 1.00 95.56 89 MET A N 1
ATOM 673 C CA . MET A 1 89 ? 8.168 3.538 -11.546 1.00 95.56 89 MET A CA 1
ATOM 674 C C . MET A 1 89 ? 8.144 2.690 -10.275 1.00 95.56 89 MET A C 1
ATOM 676 O O . MET A 1 89 ? 7.689 3.167 -9.240 1.00 95.56 89 MET A O 1
ATOM 680 N N . ARG A 1 90 ? 8.699 1.471 -10.312 1.00 95.56 90 ARG A N 1
ATOM 681 C CA . ARG A 1 90 ? 8.870 0.633 -9.120 1.00 95.56 90 ARG A CA 1
ATOM 682 C C . ARG A 1 90 ? 9.698 1.331 -8.041 1.00 95.56 90 ARG A C 1
ATOM 684 O O . ARG A 1 90 ? 9.307 1.283 -6.878 1.00 95.56 90 ARG A O 1
ATOM 691 N N . GLY A 1 91 ? 10.808 1.964 -8.421 1.00 93.31 91 GLY A N 1
ATOM 692 C CA . GLY A 1 91 ? 11.656 2.727 -7.504 1.00 93.31 91 GLY A CA 1
ATOM 693 C C . GLY A 1 91 ? 10.924 3.916 -6.875 1.00 93.31 91 GLY A C 1
ATOM 694 O O . GLY A 1 91 ? 10.893 4.064 -5.651 1.00 93.31 91 GLY A O 1
ATOM 695 N N . PHE A 1 92 ? 10.240 4.719 -7.697 1.00 93.81 92 PHE A N 1
ATOM 696 C CA . PHE A 1 92 ? 9.447 5.862 -7.225 1.00 93.81 92 PHE A CA 1
ATOM 697 C C . PHE A 1 92 ? 8.224 5.458 -6.388 1.00 93.81 92 PHE A C 1
ATOM 699 O O . PHE A 1 92 ? 7.839 6.179 -5.471 1.00 93.81 92 PHE A O 1
ATOM 706 N N . ALA A 1 93 ? 7.633 4.286 -6.628 1.00 93.81 93 ALA A N 1
ATOM 707 C CA . ALA A 1 93 ? 6.503 3.787 -5.844 1.00 93.81 93 ALA A CA 1
ATOM 708 C C . ALA A 1 93 ? 6.854 3.522 -4.367 1.00 93.81 93 ALA A C 1
ATOM 710 O O . ALA A 1 93 ? 5.957 3.413 -3.527 1.00 93.81 93 ALA A O 1
ATOM 711 N N . THR A 1 94 ? 8.142 3.408 -4.037 1.00 90.56 94 THR A N 1
ATOM 712 C CA . THR A 1 94 ? 8.643 3.264 -2.661 1.00 90.56 94 THR A CA 1
ATOM 713 C C . THR A 1 94 ? 9.403 4.486 -2.149 1.00 90.56 94 THR A C 1
ATOM 715 O O . THR A 1 94 ? 9.743 4.523 -0.968 1.00 90.56 94 THR A O 1
ATOM 718 N N . SER A 1 95 ? 9.642 5.492 -2.992 1.00 89.94 95 SER A N 1
ATOM 719 C CA . SER A 1 95 ? 10.444 6.665 -2.642 1.00 89.94 95 SER A CA 1
ATOM 720 C C . SER A 1 95 ? 9.663 7.716 -1.842 1.00 89.94 95 SER A C 1
ATOM 722 O O . SER A 1 95 ? 8.453 7.598 -1.603 1.00 89.94 95 SER A O 1
ATOM 724 N N . SER A 1 96 ? 10.373 8.766 -1.423 1.00 88.00 96 SER A N 1
ATOM 725 C CA . SER A 1 96 ? 9.800 9.992 -0.854 1.00 88.00 96 SER A CA 1
ATOM 726 C C . SER A 1 96 ? 9.090 10.870 -1.896 1.00 88.00 96 SER A C 1
ATOM 728 O O . SER A 1 96 ? 8.313 11.744 -1.528 1.00 88.00 96 SER A O 1
ATOM 730 N N . SER A 1 97 ? 9.310 10.621 -3.190 1.00 89.44 97 SER A N 1
ATOM 731 C CA . SER A 1 97 ? 8.781 11.389 -4.325 1.00 89.44 97 SER A CA 1
ATOM 732 C C . SER A 1 97 ? 7.876 10.543 -5.242 1.00 89.44 97 SER A C 1
ATOM 734 O O . SER A 1 97 ? 8.157 10.377 -6.430 1.00 89.44 97 SER A O 1
ATOM 736 N N . PRO A 1 98 ? 6.744 10.009 -4.742 1.00 90.88 98 PRO A N 1
ATOM 737 C CA . PRO A 1 98 ? 5.895 9.105 -5.520 1.00 90.88 98 PRO A CA 1
ATOM 738 C C . PRO A 1 98 ? 5.243 9.767 -6.747 1.00 90.88 98 PRO A C 1
ATOM 740 O O . PRO A 1 98 ? 4.900 9.064 -7.698 1.00 90.88 98 PRO A O 1
ATOM 743 N N . GLY A 1 99 ? 5.104 11.100 -6.758 1.00 90.81 99 GLY A N 1
ATOM 744 C CA . GLY A 1 99 ? 4.540 11.865 -7.879 1.00 90.81 99 GLY A CA 1
ATOM 745 C C . GLY A 1 99 ? 5.301 11.673 -9.195 1.00 90.81 99 GLY A C 1
ATOM 746 O O . GLY A 1 99 ? 4.674 11.482 -10.237 1.00 90.81 99 GLY A O 1
ATOM 747 N N . SER A 1 100 ? 6.633 11.576 -9.141 1.00 91.75 100 SER A N 1
ATOM 748 C CA . SER A 1 100 ? 7.470 11.340 -10.326 1.00 91.75 100 SER A CA 1
ATOM 749 C C . SER A 1 100 ? 7.171 9.998 -11.008 1.00 91.75 100 SER A C 1
ATOM 751 O O . SER A 1 100 ? 7.316 9.873 -12.220 1.00 91.75 100 SER A O 1
ATOM 753 N N . GLY A 1 101 ? 6.667 8.998 -10.272 1.00 92.44 101 GLY A N 1
ATOM 754 C CA . GLY A 1 101 ? 6.194 7.742 -10.867 1.00 92.44 101 GLY A CA 1
ATOM 755 C C . GLY A 1 101 ? 4.987 7.931 -11.801 1.00 92.44 101 GLY A C 1
ATOM 756 O O . GLY A 1 101 ? 4.877 7.255 -12.820 1.00 92.44 101 GLY A O 1
ATOM 757 N N . ILE A 1 102 ? 4.107 8.890 -11.500 1.00 92.75 102 ILE A N 1
ATOM 758 C CA . ILE A 1 102 ? 2.929 9.222 -12.322 1.00 92.75 102 ILE A CA 1
ATOM 759 C C . ILE A 1 102 ? 3.339 10.051 -13.547 1.00 92.75 102 ILE A C 1
ATOM 761 O O . ILE A 1 102 ? 2.815 9.860 -14.649 1.00 92.75 102 ILE A O 1
ATOM 765 N N . GLU A 1 103 ? 4.306 10.951 -13.381 1.00 92.62 103 GLU A N 1
ATOM 766 C CA . GLU A 1 103 ? 4.900 11.701 -14.493 1.00 92.62 103 GLU A CA 1
ATOM 767 C C . GLU A 1 103 ? 5.585 10.758 -15.487 1.00 92.62 103 GLU A C 1
ATOM 769 O O . GLU A 1 103 ? 5.377 10.883 -16.696 1.00 92.62 103 GLU A O 1
ATOM 774 N N . LEU A 1 104 ? 6.307 9.748 -14.989 1.00 93.62 104 LEU A N 1
ATOM 775 C CA . LEU A 1 104 ? 6.910 8.702 -15.816 1.00 93.62 104 LEU A CA 1
ATOM 776 C C . LEU A 1 104 ? 5.872 7.908 -16.608 1.00 93.62 104 LEU A C 1
ATOM 778 O O . LEU A 1 104 ? 6.125 7.598 -17.766 1.00 93.62 104 LEU A O 1
ATOM 782 N N . PHE A 1 105 ? 4.700 7.615 -16.040 1.00 94.56 105 PHE A N 1
ATOM 783 C CA . PHE A 1 105 ? 3.606 6.989 -16.791 1.00 94.56 105 PHE A CA 1
ATOM 784 C C . PHE A 1 105 ? 3.120 7.869 -17.947 1.00 94.56 105 PHE A C 1
ATOM 786 O O . PHE A 1 105 ? 2.878 7.392 -19.057 1.00 94.56 105 PHE A O 1
ATOM 793 N N . THR A 1 106 ? 3.034 9.178 -17.720 1.00 92.81 106 THR A N 1
ATOM 794 C CA . THR A 1 106 ? 2.667 10.130 -18.776 1.00 92.81 106 THR A CA 1
ATOM 795 C C . THR A 1 106 ? 3.752 10.203 -19.855 1.00 92.81 106 THR A C 1
ATOM 797 O O . THR A 1 106 ? 3.436 10.193 -21.045 1.00 92.81 106 THR A O 1
ATOM 800 N N . ALA A 1 107 ? 5.028 10.214 -19.462 1.00 92.19 107 ALA A N 1
ATOM 801 C CA . ALA A 1 107 ? 6.163 10.187 -20.383 1.00 92.19 107 ALA A CA 1
ATOM 802 C C . ALA A 1 107 ? 6.226 8.882 -21.198 1.00 92.19 107 ALA A C 1
ATOM 804 O O . ALA A 1 107 ? 6.423 8.937 -22.408 1.00 92.19 107 ALA A O 1
ATOM 805 N N . MET A 1 108 ? 5.977 7.733 -20.564 1.00 92.44 108 MET A N 1
ATOM 806 C CA . MET A 1 108 ? 5.908 6.416 -21.205 1.00 92.44 108 MET A CA 1
ATOM 807 C C . MET A 1 108 ? 4.888 6.402 -22.346 1.00 92.44 108 MET A C 1
ATOM 809 O O . MET A 1 108 ? 5.203 5.984 -23.459 1.00 92.44 108 MET A O 1
ATOM 813 N N . ARG A 1 109 ? 3.689 6.939 -22.093 1.00 90.94 109 ARG A N 1
ATOM 814 C CA . ARG A 1 109 ? 2.631 7.047 -23.106 1.00 90.94 109 ARG A CA 1
ATOM 815 C C . ARG A 1 109 ? 3.019 7.972 -24.258 1.00 90.94 109 ARG A C 1
ATOM 817 O O . ARG A 1 109 ? 2.763 7.638 -25.409 1.00 90.94 109 ARG A O 1
ATOM 824 N N . ARG A 1 110 ? 3.656 9.113 -23.966 1.00 89.81 110 ARG A N 1
ATOM 825 C CA . ARG A 1 110 ? 4.159 10.043 -24.998 1.00 89.81 110 ARG A CA 1
ATOM 826 C C . ARG A 1 110 ? 5.264 9.422 -25.851 1.00 89.81 110 ARG A C 1
ATOM 828 O O . ARG A 1 110 ? 5.350 9.724 -27.032 1.00 89.81 110 ARG A O 1
ATOM 835 N N . ALA A 1 111 ? 6.071 8.541 -25.267 1.00 87.56 111 ALA A N 1
ATOM 836 C CA . ALA A 1 111 ? 7.112 7.799 -25.968 1.00 87.56 111 ALA A CA 1
ATOM 837 C C . ALA A 1 111 ? 6.580 6.586 -26.761 1.00 87.56 111 ALA A C 1
ATOM 839 O O . ALA A 1 111 ? 7.374 5.859 -27.351 1.00 87.56 111 ALA A O 1
ATOM 840 N N . GLY A 1 112 ? 5.263 6.339 -26.766 1.00 85.44 112 GLY A N 1
ATOM 841 C CA . GLY A 1 112 ? 4.645 5.225 -27.492 1.00 85.44 112 GLY A CA 1
ATOM 842 C C . GLY A 1 112 ? 4.846 3.848 -26.849 1.00 85.44 112 GLY A C 1
ATOM 843 O O . GLY A 1 112 ? 4.517 2.837 -27.464 1.00 85.44 112 GLY A O 1
ATOM 844 N N . ALA A 1 113 ? 5.360 3.777 -25.617 1.00 87.19 113 ALA A N 1
ATOM 845 C CA . ALA A 1 113 ? 5.470 2.516 -24.894 1.00 87.19 113 ALA A CA 1
ATOM 846 C C . ALA A 1 113 ? 4.103 2.096 -24.339 1.00 87.19 113 ALA A C 1
ATOM 848 O O . ALA A 1 113 ? 3.488 2.828 -23.561 1.00 87.19 113 ALA A O 1
ATOM 849 N N . GLY A 1 114 ? 3.642 0.907 -24.730 1.00 87.62 114 GLY A N 1
ATOM 850 C CA . GLY A 1 114 ? 2.385 0.328 -24.259 1.00 87.62 114 GLY A CA 1
ATOM 851 C C . GLY A 1 114 ? 2.444 -0.034 -22.769 1.00 87.62 114 GLY A C 1
ATOM 852 O O . GLY A 1 114 ? 3.325 -0.807 -22.388 1.00 87.62 114 GLY A O 1
ATOM 853 N N . PRO A 1 115 ? 1.546 0.505 -21.921 1.00 93.25 115 PRO A N 1
ATOM 854 C CA . PRO A 1 115 ? 1.410 0.081 -20.530 1.00 93.25 115 PRO A CA 1
ATOM 855 C C . PRO A 1 115 ? 1.044 -1.398 -20.404 1.00 93.25 115 PRO A C 1
ATOM 857 O O . PRO A 1 115 ? 0.203 -1.896 -21.154 1.00 93.25 115 PRO A O 1
ATOM 860 N N . ASP A 1 116 ? 1.633 -2.064 -19.414 1.00 92.25 116 ASP A N 1
ATOM 861 C CA . ASP A 1 116 ? 1.314 -3.437 -19.026 1.00 92.25 116 ASP A CA 1
ATOM 862 C C . ASP A 1 116 ? 0.807 -3.509 -17.569 1.00 92.25 116 ASP A C 1
ATOM 864 O O . ASP A 1 116 ? 0.701 -2.501 -16.859 1.00 92.25 116 ASP A O 1
ATOM 868 N N . ALA A 1 117 ? 0.480 -4.715 -17.096 1.00 94.19 117 ALA A N 1
ATOM 869 C CA . ALA A 1 117 ? -0.014 -4.934 -15.734 1.00 94.19 117 ALA A CA 1
ATOM 870 C C . ALA A 1 117 ? 0.962 -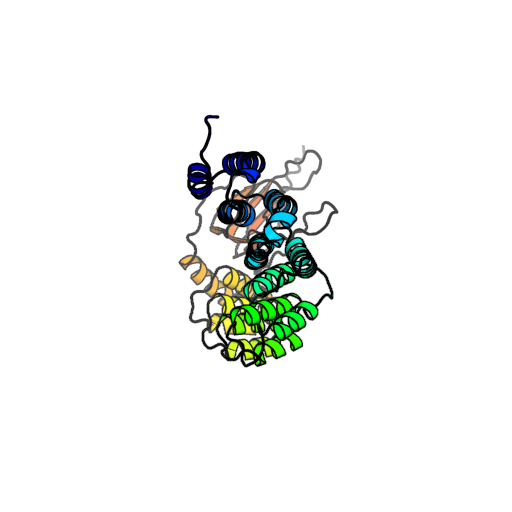4.433 -14.645 1.00 94.19 117 ALA A C 1
ATOM 872 O O . ALA A 1 117 ? 0.543 -3.881 -13.618 1.00 94.19 117 ALA A O 1
ATOM 873 N N . PHE A 1 118 ? 2.274 -4.561 -14.874 1.00 93.94 118 PHE A N 1
ATOM 874 C CA . PHE A 1 118 ? 3.289 -4.043 -13.957 1.00 93.94 118 PHE A CA 1
ATOM 875 C C . PHE A 1 118 ? 3.294 -2.515 -13.935 1.00 93.94 118 PHE A C 1
ATOM 877 O O . PHE A 1 118 ? 3.371 -1.931 -12.850 1.00 93.94 118 PHE A O 1
ATOM 884 N N . THR A 1 119 ? 3.139 -1.866 -15.095 1.00 95.56 119 THR A N 1
ATOM 885 C CA . THR A 1 119 ? 2.992 -0.409 -15.195 1.00 95.56 119 THR A CA 1
ATOM 886 C C . THR A 1 119 ? 1.866 0.076 -14.290 1.00 95.56 119 THR A C 1
ATOM 888 O O . THR A 1 119 ? 2.086 0.947 -13.444 1.00 95.56 119 THR A O 1
ATOM 891 N N . PHE A 1 120 ? 0.677 -0.526 -14.412 1.00 96.56 120 PHE A N 1
ATOM 892 C CA . PHE A 1 120 ? -0.489 -0.127 -13.621 1.00 96.56 120 PHE A CA 1
ATOM 893 C C . PHE A 1 120 ? -0.284 -0.369 -12.126 1.00 96.56 120 PHE A C 1
ATOM 895 O O . PHE A 1 120 ? -0.615 0.489 -11.311 1.00 96.56 120 PHE A O 1
ATOM 902 N N . THR A 1 121 ? 0.349 -1.478 -11.755 1.00 96.50 121 THR A N 1
ATOM 903 C CA . THR A 1 121 ? 0.642 -1.785 -10.349 1.00 96.50 121 THR A CA 1
ATOM 904 C C . THR A 1 121 ? 1.537 -0.726 -9.706 1.00 96.50 121 THR A C 1
ATOM 906 O O . THR A 1 121 ? 1.240 -0.240 -8.611 1.00 96.50 121 THR A O 1
ATOM 909 N N . PHE A 1 122 ? 2.621 -0.324 -10.377 1.00 96.38 122 PHE A N 1
ATOM 910 C CA . PHE A 1 122 ? 3.550 0.663 -9.825 1.00 96.38 122 PHE A CA 1
ATOM 911 C C . PHE A 1 122 ? 2.969 2.077 -9.833 1.00 96.38 122 PHE A C 1
ATOM 913 O O . PHE A 1 122 ? 3.073 2.769 -8.819 1.00 96.38 122 PHE A O 1
ATOM 920 N N . VAL A 1 123 ? 2.303 2.497 -10.915 1.00 96.69 123 VAL A N 1
ATOM 921 C CA . VAL A 1 123 ? 1.713 3.844 -10.984 1.00 96.69 123 VAL A CA 1
ATOM 922 C C . VAL A 1 123 ? 0.561 4.019 -9.989 1.00 96.69 123 VAL A C 1
ATOM 924 O O . VAL A 1 123 ? 0.468 5.071 -9.357 1.00 96.69 123 VAL A O 1
ATOM 927 N N . LEU A 1 124 ? -0.274 2.995 -9.768 1.00 96.44 124 LEU A N 1
ATOM 928 C CA . LEU A 1 124 ? -1.344 3.028 -8.761 1.00 96.44 124 LEU A CA 1
ATOM 929 C C . LEU A 1 124 ? -0.776 3.044 -7.338 1.00 96.44 124 LEU A C 1
ATOM 931 O O . LEU A 1 124 ? -1.267 3.779 -6.478 1.00 96.44 124 LEU A O 1
ATOM 935 N N . LYS A 1 125 ? 0.320 2.316 -7.092 1.00 95.25 125 LYS A N 1
ATOM 936 C CA . LYS A 1 125 ? 1.040 2.382 -5.815 1.00 95.25 125 LYS A CA 1
ATOM 937 C C . LYS A 1 125 ? 1.623 3.777 -5.568 1.00 95.25 125 LYS A C 1
ATOM 939 O O . LYS A 1 125 ? 1.398 4.339 -4.494 1.00 95.25 125 LYS A O 1
ATOM 944 N N . SER A 1 126 ? 2.283 4.372 -6.562 1.00 94.31 126 SER A N 1
ATOM 945 C CA . SER A 1 126 ? 2.722 5.774 -6.529 1.00 94.31 126 SER A CA 1
ATOM 946 C C . SER A 1 126 ? 1.554 6.726 -6.259 1.00 94.31 126 SER A C 1
ATOM 948 O O . SER A 1 126 ? 1.640 7.579 -5.377 1.00 94.31 126 SER A O 1
ATOM 950 N N . PHE A 1 127 ? 0.424 6.541 -6.942 1.00 94.31 127 PHE A N 1
ATOM 951 C CA . PHE A 1 127 ? -0.779 7.348 -6.740 1.00 94.31 127 PHE A CA 1
ATOM 952 C C . PHE A 1 127 ? -1.293 7.279 -5.299 1.00 94.31 127 PHE A C 1
ATOM 954 O O . PHE A 1 127 ? -1.601 8.315 -4.709 1.00 94.31 127 PHE A O 1
ATOM 961 N N . SER A 1 128 ? -1.330 6.084 -4.708 1.00 92.44 128 SER A N 1
ATOM 962 C CA . SER A 1 128 ? -1.835 5.887 -3.345 1.00 92.44 128 SER A CA 1
ATOM 963 C C . SER A 1 128 ? -0.993 6.561 -2.254 1.00 92.44 128 SER A C 1
ATOM 965 O O . SER A 1 128 ? -1.506 6.861 -1.179 1.00 92.44 128 SER A O 1
ATOM 967 N N . ARG A 1 129 ? 0.289 6.830 -2.536 1.00 91.94 129 ARG A N 1
ATOM 968 C CA . ARG A 1 129 ? 1.208 7.570 -1.652 1.00 91.94 129 ARG A CA 1
ATOM 969 C C . ARG A 1 129 ? 1.281 9.061 -1.973 1.00 91.94 129 ARG A C 1
ATOM 971 O O . ARG A 1 129 ? 1.761 9.838 -1.155 1.00 91.94 129 ARG A O 1
ATOM 978 N N . CYS A 1 130 ? 0.855 9.465 -3.166 1.00 88.31 130 CYS A N 1
ATOM 979 C CA . CYS A 1 130 ? 0.845 10.861 -3.570 1.00 88.31 130 CYS A CA 1
ATOM 980 C C . CYS A 1 130 ? -0.318 11.587 -2.883 1.00 88.31 130 CYS A C 1
ATOM 982 O O . CYS A 1 130 ? -1.472 11.171 -2.999 1.00 88.31 130 CYS A O 1
ATOM 984 N N . HIS A 1 131 ? -0.020 12.675 -2.176 1.00 74.50 131 HIS A N 1
ATOM 985 C CA . HIS A 1 131 ? -1.037 13.493 -1.530 1.00 74.50 131 HIS A CA 1
ATOM 986 C C . HIS A 1 131 ? -1.509 14.576 -2.505 1.00 74.50 131 HIS A C 1
ATOM 988 O O . HIS A 1 131 ? -0.947 15.664 -2.579 1.00 74.50 131 HIS A O 1
ATOM 994 N N . SER A 1 132 ? -2.523 14.252 -3.305 1.00 78.00 132 SER A N 1
ATOM 995 C CA . SER A 1 132 ? -3.229 15.232 -4.137 1.00 78.00 132 SER A CA 1
ATOM 996 C C . SER A 1 132 ? -4.703 15.207 -3.744 1.00 78.00 132 SER A C 1
ATOM 998 O O . SER A 1 132 ? -5.397 14.267 -4.152 1.00 78.00 132 SER A O 1
ATOM 1000 N N . PRO A 1 133 ? -5.180 16.165 -2.929 1.00 71.25 133 PRO A N 1
ATOM 1001 C CA . PRO A 1 133 ? -6.561 16.171 -2.458 1.00 71.25 133 PRO A CA 1
ATOM 1002 C C . PRO A 1 133 ? -7.535 16.203 -3.643 1.00 71.25 133 PRO A C 1
ATOM 1004 O O . PRO A 1 133 ? -7.263 16.823 -4.668 1.00 71.25 133 PRO A O 1
ATOM 1007 N N . GLY A 1 134 ? -8.640 15.465 -3.533 1.00 73.12 134 GLY A N 1
ATOM 1008 C CA . GLY A 1 134 ? -9.707 15.421 -4.543 1.00 73.12 134 GLY A CA 1
ATOM 1009 C C . GLY A 1 134 ? -9.395 14.660 -5.839 1.00 73.12 134 GLY A C 1
ATOM 1010 O O . GLY A 1 134 ? -10.319 14.298 -6.562 1.00 73.12 134 GLY A O 1
ATOM 1011 N N . ARG A 1 135 ? -8.129 14.348 -6.147 1.00 87.62 135 ARG A N 1
ATOM 1012 C CA . ARG A 1 135 ? -7.808 13.558 -7.345 1.00 87.62 135 ARG A CA 1
ATOM 1013 C C . ARG A 1 135 ? -8.196 12.092 -7.124 1.00 87.62 135 ARG A C 1
ATOM 1015 O O . ARG A 1 135 ? -7.810 11.494 -6.124 1.00 87.62 135 ARG A O 1
ATOM 1022 N N . LEU A 1 136 ? -8.906 11.484 -8.065 1.00 89.25 136 LEU A N 1
ATOM 1023 C CA . LEU A 1 136 ? -9.197 10.047 -8.065 1.00 89.25 136 LEU A CA 1
ATOM 1024 C C . LEU A 1 136 ? -8.374 9.336 -9.148 1.00 89.25 136 LEU A C 1
ATOM 1026 O O . LEU A 1 136 ? -7.950 9.979 -10.112 1.00 89.25 136 LEU A O 1
ATOM 1030 N N . PRO A 1 137 ? -8.117 8.022 -9.022 1.00 92.94 137 PRO A N 1
ATOM 1031 C CA . PRO A 1 137 ? -7.362 7.272 -10.020 1.00 92.94 137 PRO A CA 1
ATOM 1032 C C . PRO A 1 137 ? -8.204 6.921 -11.263 1.00 92.94 137 PRO A C 1
ATOM 1034 O O . PRO A 1 137 ? -7.843 5.990 -11.971 1.00 92.94 137 PRO A O 1
ATOM 1037 N N . CYS A 1 138 ? -9.299 7.637 -11.555 1.00 92.94 138 CYS A N 1
ATOM 1038 C CA . CYS A 1 138 ? -10.249 7.300 -12.626 1.00 92.94 138 CYS A CA 1
ATOM 1039 C C . CYS A 1 138 ? -9.586 7.191 -14.006 1.00 92.94 138 CYS A C 1
ATOM 1041 O O . CYS A 1 138 ? -9.854 6.242 -14.736 1.00 92.94 138 CYS A O 1
ATOM 1043 N N . ASP A 1 139 ? -8.656 8.093 -14.334 1.00 92.31 139 ASP A N 1
ATOM 1044 C CA . ASP A 1 139 ? -7.897 8.003 -15.587 1.00 92.31 139 ASP A CA 1
ATOM 1045 C C . ASP A 1 139 ? -7.063 6.718 -15.645 1.00 92.31 139 ASP A C 1
ATOM 1047 O O . ASP A 1 139 ? -7.031 6.033 -16.663 1.00 92.31 139 ASP A O 1
ATOM 1051 N N . LEU A 1 140 ? -6.391 6.369 -14.542 1.00 94.56 140 LEU A N 1
ATOM 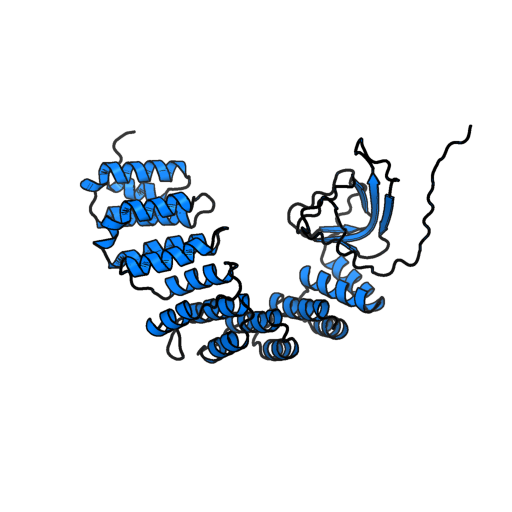1052 C CA . LEU A 1 140 ? -5.572 5.158 -14.451 1.00 94.56 140 LEU A CA 1
ATOM 1053 C C . LEU A 1 140 ? -6.441 3.897 -14.488 1.00 94.56 140 LEU A C 1
ATOM 1055 O O . LEU A 1 140 ? -6.053 2.925 -15.128 1.00 94.56 140 LEU A O 1
ATOM 1059 N N . HIS A 1 141 ? -7.618 3.935 -13.861 1.00 94.94 141 HIS A N 1
ATOM 1060 C CA . HIS A 1 141 ? -8.624 2.881 -13.918 1.00 94.94 141 HIS A CA 1
ATOM 1061 C C . HIS A 1 141 ? -9.074 2.648 -15.367 1.00 94.94 141 HIS A C 1
ATOM 1063 O O . HIS A 1 141 ? -8.914 1.546 -15.890 1.00 94.94 141 HIS A O 1
ATOM 1069 N N . ALA A 1 142 ? -9.545 3.690 -16.057 1.00 94.44 142 ALA A N 1
ATOM 1070 C CA . ALA A 1 142 ? -10.007 3.586 -17.439 1.00 94.44 142 ALA A CA 1
ATOM 1071 C C . ALA A 1 142 ? -8.904 3.081 -18.385 1.00 94.44 142 ALA A C 1
ATOM 1073 O O . ALA A 1 142 ? -9.159 2.254 -19.260 1.00 94.44 142 ALA A O 1
ATOM 1074 N N . GLN A 1 143 ? -7.659 3.534 -18.194 1.00 94.19 143 GLN A N 1
ATOM 1075 C CA . GLN A 1 143 ? -6.517 3.034 -18.963 1.00 94.19 143 GLN A CA 1
ATOM 1076 C C . GLN A 1 143 ? -6.236 1.557 -18.664 1.00 94.19 143 GLN A C 1
ATOM 1078 O O . GLN A 1 143 ? -6.083 0.773 -19.596 1.00 94.19 143 GLN A O 1
ATOM 1083 N N . ALA A 1 144 ? -6.210 1.149 -17.396 1.00 94.94 144 ALA A N 1
ATOM 1084 C CA . ALA A 1 144 ? -5.979 -0.244 -17.023 1.00 94.94 144 ALA A CA 1
ATOM 1085 C C . ALA A 1 144 ? -7.059 -1.177 -17.595 1.00 94.94 144 ALA A C 1
ATOM 1087 O O . ALA A 1 144 ? -6.732 -2.247 -18.108 1.00 94.94 144 ALA A O 1
ATOM 1088 N N . PHE A 1 145 ? -8.322 -0.744 -17.595 1.00 93.69 145 PHE A N 1
ATOM 1089 C CA . PHE A 1 145 ? -9.419 -1.472 -18.230 1.00 93.69 145 PHE A CA 1
ATOM 1090 C C . PHE A 1 145 ? -9.237 -1.570 -19.751 1.00 93.69 145 PHE A C 1
ATOM 1092 O O . PHE A 1 145 ? -9.282 -2.665 -20.308 1.00 93.69 145 PHE A O 1
ATOM 1099 N N . LYS A 1 146 ? -8.940 -0.449 -20.426 1.00 93.56 146 LYS A N 1
ATOM 1100 C CA . LYS A 1 146 ? -8.696 -0.413 -21.880 1.00 93.56 146 LYS A CA 1
ATOM 1101 C C . LYS A 1 146 ? -7.552 -1.338 -22.312 1.00 93.56 146 LYS A C 1
ATOM 1103 O O . LYS A 1 146 ? -7.601 -1.906 -23.397 1.00 93.56 146 LYS A O 1
ATOM 1108 N N . HIS A 1 147 ? -6.535 -1.488 -21.468 1.00 92.50 147 HIS A N 1
ATOM 1109 C CA . HIS A 1 147 ? -5.389 -2.367 -21.698 1.00 92.50 147 HIS A CA 1
ATOM 1110 C C . HIS A 1 147 ? -5.627 -3.823 -21.247 1.00 92.50 147 HIS A C 1
ATOM 1112 O O . HIS A 1 147 ? -4.681 -4.605 -21.199 1.00 92.50 147 HIS A O 1
ATOM 1118 N N . GLY A 1 148 ? -6.862 -4.202 -20.894 1.00 92.31 148 GLY A N 1
ATOM 1119 C CA . GLY A 1 148 ? -7.210 -5.569 -20.490 1.00 92.31 148 GLY A CA 1
ATOM 1120 C C . GLY A 1 148 ? -6.606 -6.002 -19.150 1.00 92.31 148 GLY A C 1
ATOM 1121 O O . GLY A 1 148 ? -6.581 -7.189 -18.838 1.00 92.31 148 GLY A O 1
ATOM 1122 N N . CYS A 1 149 ? -6.106 -5.057 -18.350 1.00 92.88 149 CYS A N 1
ATOM 1123 C CA . CYS A 1 149 ? -5.498 -5.342 -17.051 1.00 92.88 149 CYS A CA 1
ATOM 1124 C C . CYS A 1 149 ? -6.537 -5.460 -15.922 1.00 92.88 149 CYS A C 1
ATOM 1126 O O . CYS A 1 149 ? -6.207 -5.941 -14.838 1.00 92.88 149 CYS A O 1
ATOM 1128 N N . LEU A 1 150 ? -7.790 -5.067 -16.171 1.00 92.38 150 LEU A N 1
ATOM 1129 C CA . LEU A 1 150 ? -8.909 -5.100 -15.223 1.00 92.38 150 LEU A CA 1
ATOM 1130 C C . LEU A 1 150 ? -10.146 -5.787 -15.819 1.00 92.38 150 LEU A C 1
ATOM 1132 O O . LEU A 1 150 ? -10.207 -6.045 -17.022 1.00 92.38 150 LEU A O 1
ATOM 1136 N N . GLY A 1 151 ? -11.130 -6.045 -14.959 1.00 86.31 151 GLY A N 1
ATOM 1137 C CA . GLY A 1 151 ? -12.435 -6.600 -15.299 1.00 86.31 151 GLY A CA 1
ATOM 1138 C C . GLY A 1 151 ? -12.530 -8.105 -15.056 1.00 86.31 151 GLY A C 1
ATOM 1139 O O . GLY A 1 151 ? -11.535 -8.789 -14.816 1.00 86.31 151 GLY A O 1
ATOM 1140 N N . ALA A 1 152 ? -13.745 -8.643 -15.195 1.00 79.56 152 ALA A N 1
ATOM 1141 C CA . ALA A 1 152 ? -14.079 -10.020 -14.815 1.00 79.56 152 ALA A CA 1
ATOM 1142 C C . ALA A 1 152 ? -13.274 -11.120 -15.545 1.00 79.56 152 ALA A C 1
ATOM 1144 O O . ALA A 1 152 ? -13.220 -12.258 -15.089 1.00 79.56 152 ALA A O 1
ATOM 1145 N N . ARG A 1 153 ? -12.658 -10.803 -16.693 1.00 81.25 153 ARG A N 1
ATOM 1146 C CA . ARG A 1 153 ? -11.825 -11.736 -17.478 1.00 81.25 153 ARG A CA 1
ATOM 1147 C C . ARG A 1 153 ? -10.319 -11.554 -17.259 1.00 81.25 153 ARG A C 1
ATOM 1149 O O . ARG A 1 153 ? -9.537 -12.309 -17.830 1.00 81.25 153 ARG A O 1
ATOM 1156 N N . SER A 1 154 ? -9.896 -10.556 -16.481 1.00 84.00 154 SER A N 1
ATOM 1157 C CA . SER A 1 154 ? -8.477 -10.293 -16.233 1.00 84.00 154 SER A CA 1
ATOM 1158 C C . SER A 1 154 ? -7.907 -11.280 -15.212 1.00 84.00 154 SER A C 1
ATOM 1160 O O . SER A 1 154 ? -8.470 -11.494 -14.140 1.00 84.00 154 SER A O 1
ATOM 1162 N N . SER A 1 155 ? -6.741 -11.848 -15.524 1.00 84.75 155 SER A N 1
ATOM 1163 C CA . SER A 1 155 ? -5.964 -12.698 -14.610 1.00 84.75 155 SER A CA 1
ATOM 1164 C C . SER A 1 155 ? -5.059 -11.891 -13.665 1.00 84.75 155 SER A C 1
ATOM 1166 O O . SER A 1 155 ? -4.339 -12.453 -12.837 1.00 84.75 155 SER A O 1
ATOM 1168 N N . HIS A 1 156 ? -5.075 -10.558 -13.755 1.00 90.88 156 HIS A N 1
ATOM 1169 C CA . HIS A 1 156 ? -4.168 -9.678 -13.022 1.00 90.88 156 HIS A CA 1
ATOM 1170 C C . HIS A 1 156 ? -4.786 -9.177 -11.705 1.00 90.88 156 HIS A C 1
ATOM 1172 O O . HIS A 1 156 ? -5.050 -7.986 -11.524 1.00 90.88 156 HIS A O 1
ATOM 1178 N N . ALA A 1 157 ? -4.981 -10.082 -10.739 1.00 89.88 157 ALA A N 1
ATOM 1179 C CA . ALA A 1 157 ? -5.513 -9.747 -9.406 1.00 89.88 157 ALA A CA 1
ATOM 1180 C C . ALA A 1 157 ? -4.707 -8.635 -8.700 1.00 89.88 157 ALA A C 1
ATOM 1182 O O . ALA A 1 157 ? -5.263 -7.743 -8.064 1.00 89.88 157 ALA A O 1
ATOM 1183 N N . HIS A 1 158 ? -3.387 -8.621 -8.893 1.00 92.19 158 HIS A N 1
ATOM 1184 C CA . HIS A 1 158 ? -2.493 -7.605 -8.338 1.00 92.19 158 HIS A CA 1
ATOM 1185 C C . HIS A 1 158 ? -2.791 -6.173 -8.834 1.00 92.19 158 HIS A C 1
ATOM 1187 O O . HIS A 1 158 ? -2.608 -5.226 -8.068 1.00 92.19 158 HIS A O 1
ATOM 1193 N N . VAL A 1 159 ? -3.302 -6.000 -10.062 1.00 95.44 159 VAL A N 1
ATOM 1194 C CA . VAL A 1 159 ? -3.708 -4.683 -10.591 1.00 95.44 159 VAL A CA 1
ATOM 1195 C C . VAL A 1 159 ? -5.010 -4.222 -9.937 1.00 95.44 159 VAL A C 1
ATOM 1197 O O . VAL A 1 159 ? -5.096 -3.068 -9.517 1.00 95.44 159 VAL A O 1
ATOM 1200 N N . HIS A 1 160 ? -5.984 -5.125 -9.764 1.00 94.56 160 HIS A N 1
ATOM 1201 C CA . HIS A 1 160 ? -7.216 -4.832 -9.024 1.00 94.56 160 HIS A CA 1
ATOM 1202 C C . HIS A 1 160 ? -6.913 -4.432 -7.578 1.00 94.56 160 HIS A C 1
ATOM 1204 O O . HIS A 1 160 ? -7.409 -3.413 -7.108 1.00 94.56 160 HIS A O 1
ATOM 1210 N N . ASN A 1 161 ? -6.031 -5.169 -6.897 1.00 94.62 161 ASN A N 1
ATOM 1211 C CA . ASN A 1 161 ? -5.620 -4.868 -5.524 1.00 94.62 161 ASN A CA 1
ATOM 1212 C C . ASN A 1 161 ? -4.913 -3.506 -5.417 1.00 94.62 161 ASN A C 1
ATOM 1214 O O . ASN A 1 161 ? -5.189 -2.729 -4.499 1.00 94.62 161 ASN A O 1
ATOM 1218 N N . ALA A 1 162 ? -4.041 -3.174 -6.376 1.00 95.56 162 ALA A N 1
ATOM 1219 C CA . ALA A 1 162 ? -3.395 -1.864 -6.432 1.00 95.56 162 ALA A CA 1
ATOM 1220 C C . ALA A 1 162 ? -4.408 -0.730 -6.671 1.00 95.56 162 ALA A C 1
ATOM 1222 O O . ALA A 1 162 ? -4.307 0.326 -6.042 1.00 95.56 162 ALA A O 1
ATOM 1223 N N . LEU A 1 163 ? -5.400 -0.951 -7.540 1.00 95.81 163 LEU A N 1
ATOM 1224 C CA . LEU A 1 163 ? -6.456 0.020 -7.824 1.00 95.81 163 LEU A CA 1
ATOM 1225 C C . LEU A 1 163 ? -7.384 0.215 -6.622 1.00 95.81 163 LEU A C 1
ATOM 1227 O O . LEU A 1 163 ? -7.695 1.348 -6.255 1.00 95.81 163 LEU A O 1
ATOM 1231 N N . LEU A 1 164 ? -7.765 -0.880 -5.969 1.00 95.31 164 LEU A N 1
ATOM 1232 C CA . LEU A 1 164 ? -8.567 -0.874 -4.756 1.00 95.31 164 LEU A CA 1
ATOM 1233 C C . LEU A 1 164 ? -7.880 -0.062 -3.653 1.00 95.31 164 LEU A C 1
ATOM 1235 O O . LEU A 1 164 ? -8.493 0.823 -3.059 1.00 95.31 164 LEU A O 1
ATOM 1239 N N . HIS A 1 165 ? -6.580 -0.286 -3.439 1.00 93.56 165 HIS A N 1
ATOM 1240 C CA . HIS A 1 165 ? -5.790 0.503 -2.495 1.00 93.56 165 HIS A CA 1
ATOM 1241 C C . HIS A 1 165 ? -5.684 1.983 -2.911 1.00 93.56 165 HIS A C 1
ATOM 1243 O O . HIS A 1 165 ? -5.698 2.873 -2.057 1.00 93.56 165 HIS A O 1
ATOM 1249 N N . ALA A 1 166 ? -5.609 2.279 -4.213 1.00 94.50 166 ALA A N 1
ATOM 1250 C CA . ALA A 1 166 ? -5.600 3.653 -4.710 1.00 94.50 166 ALA A CA 1
ATOM 1251 C C . ALA A 1 166 ? -6.914 4.388 -4.390 1.00 94.50 166 ALA A C 1
ATOM 1253 O O . ALA A 1 166 ? -6.854 5.497 -3.857 1.00 94.50 166 ALA A O 1
ATOM 1254 N N . TYR A 1 167 ? -8.081 3.774 -4.609 1.00 94.69 167 TYR A N 1
ATOM 1255 C CA . TYR A 1 167 ? -9.369 4.354 -4.198 1.00 94.69 167 TYR A CA 1
ATOM 1256 C C . TYR A 1 167 ? -9.507 4.444 -2.672 1.00 94.69 167 TYR A C 1
ATOM 1258 O O . TYR A 1 167 ? -9.896 5.492 -2.150 1.00 94.69 167 TYR A O 1
ATOM 1266 N N . ALA A 1 168 ? -9.085 3.406 -1.940 1.00 92.56 168 ALA A N 1
ATOM 1267 C CA . ALA A 1 168 ? -9.067 3.406 -0.477 1.00 92.56 168 ALA A CA 1
ATOM 1268 C C . ALA A 1 168 ? -8.229 4.564 0.088 1.00 92.56 168 ALA A C 1
ATOM 1270 O O . ALA A 1 168 ? -8.633 5.228 1.041 1.00 92.56 168 ALA A O 1
ATOM 1271 N N . SER A 1 169 ? -7.076 4.864 -0.525 1.00 90.94 169 SER A N 1
ATOM 1272 C CA . SER A 1 169 ? -6.203 5.971 -0.109 1.00 90.94 169 SER A CA 1
ATOM 1273 C C . SER A 1 169 ? -6.872 7.346 -0.180 1.00 90.94 169 SER A C 1
ATOM 1275 O O . SER A 1 169 ? -6.441 8.254 0.528 1.00 90.94 169 SER A O 1
ATOM 1277 N N . ARG A 1 170 ? -7.933 7.477 -0.987 1.00 90.56 170 ARG A N 1
ATOM 1278 C CA . ARG A 1 170 ? -8.721 8.699 -1.185 1.00 90.56 170 ARG A CA 1
ATOM 1279 C C . ARG A 1 170 ? -10.088 8.660 -0.500 1.00 90.56 170 ARG A C 1
ATOM 1281 O O . ARG A 1 170 ? -10.892 9.546 -0.751 1.00 90.56 170 ARG A O 1
ATOM 1288 N N . ALA A 1 171 ? -10.358 7.644 0.324 1.00 88.94 171 ALA A N 1
ATOM 1289 C CA . ALA A 1 171 ? -11.660 7.420 0.960 1.00 88.94 171 ALA A CA 1
ATOM 1290 C C . ALA A 1 171 ? -12.843 7.342 -0.035 1.00 88.94 171 ALA A C 1
ATOM 1292 O O . ALA A 1 171 ? -13.992 7.571 0.336 1.00 88.94 171 ALA A O 1
ATOM 1293 N N . ALA A 1 172 ? -12.580 6.979 -1.297 1.00 92.50 172 ALA A N 1
ATOM 1294 C CA . ALA A 1 172 ? -13.597 6.781 -2.327 1.00 92.50 172 ALA A CA 1
ATOM 1295 C C . ALA A 1 172 ? -14.204 5.376 -2.196 1.00 92.50 172 ALA A C 1
ATOM 1297 O O . ALA A 1 172 ? -13.865 4.451 -2.936 1.00 92.50 172 ALA A O 1
ATOM 1298 N N . VAL A 1 173 ? -15.048 5.203 -1.176 1.00 93.94 173 VAL A N 1
ATOM 1299 C CA . VAL A 1 173 ? -15.555 3.889 -0.750 1.00 93.94 173 VAL A CA 1
ATOM 1300 C C . VAL A 1 173 ? -16.407 3.215 -1.824 1.00 93.94 173 VAL A C 1
ATOM 1302 O O . VAL A 1 173 ? -16.274 2.013 -2.042 1.00 93.94 173 VAL A O 1
ATOM 1305 N N . ASP A 1 174 ? -17.261 3.975 -2.506 1.00 94.00 174 ASP A N 1
ATOM 1306 C CA . ASP A 1 174 ? -18.190 3.418 -3.492 1.00 94.00 174 ASP A CA 1
ATOM 1307 C C . ASP A 1 174 ? -17.450 2.927 -4.745 1.00 94.00 174 ASP A C 1
ATOM 1309 O O . ASP A 1 174 ? -17.748 1.855 -5.265 1.00 94.00 174 ASP A O 1
ATOM 1313 N N . ASP A 1 175 ? -16.407 3.641 -5.175 1.00 94.25 175 ASP A N 1
ATOM 1314 C CA . ASP A 1 175 ? -15.538 3.190 -6.266 1.00 94.25 175 ASP A CA 1
ATOM 1315 C C . ASP A 1 175 ? -14.680 1.989 -5.860 1.00 94.25 175 ASP A C 1
ATOM 1317 O O . ASP A 1 175 ? -14.535 1.042 -6.631 1.00 94.25 175 ASP A O 1
ATOM 1321 N N . ALA A 1 176 ? -14.156 1.981 -4.629 1.00 95.25 176 ALA A N 1
ATOM 1322 C CA . ALA A 1 176 ? -13.450 0.825 -4.087 1.00 95.25 176 ALA A CA 1
ATOM 1323 C C . ALA A 1 176 ? -14.351 -0.424 -4.061 1.00 95.25 176 ALA A C 1
ATOM 1325 O O . ALA A 1 176 ? -13.908 -1.509 -4.432 1.00 95.25 176 ALA A O 1
ATOM 1326 N N . ARG A 1 177 ? -15.628 -0.274 -3.683 1.00 95.12 177 ARG A N 1
ATOM 1327 C CA . ARG A 1 177 ? -16.614 -1.361 -3.721 1.00 95.12 177 ARG A CA 1
ATOM 1328 C C . ARG A 1 177 ? -16.812 -1.889 -5.141 1.00 95.12 177 ARG A C 1
ATOM 1330 O O . ARG A 1 177 ? -16.706 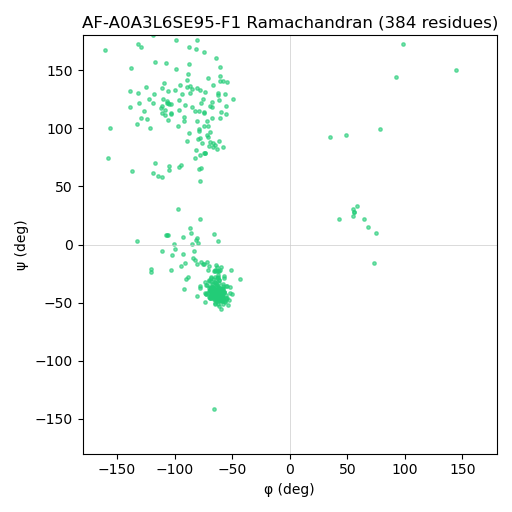-3.093 -5.329 1.00 95.12 177 ARG A O 1
ATOM 1337 N N . ARG A 1 178 ? -17.011 -1.010 -6.130 1.00 92.94 178 ARG A N 1
ATOM 1338 C CA . ARG A 1 178 ? -17.154 -1.416 -7.542 1.00 92.94 178 ARG A CA 1
ATOM 1339 C C . ARG A 1 178 ? -15.958 -2.235 -8.020 1.00 92.94 178 ARG A C 1
ATOM 1341 O O . ARG A 1 178 ? -16.137 -3.327 -8.545 1.00 92.94 178 ARG A O 1
ATOM 1348 N N . VAL A 1 179 ? -14.741 -1.754 -7.754 1.00 93.50 179 VAL A N 1
ATOM 1349 C CA . VAL A 1 179 ? -13.512 -2.477 -8.123 1.00 93.50 179 VAL A CA 1
ATOM 1350 C C . VAL A 1 179 ? -13.445 -3.837 -7.434 1.00 93.50 179 VAL A C 1
ATOM 1352 O O . VAL A 1 179 ? -13.070 -4.810 -8.073 1.00 93.50 179 VAL A O 1
ATOM 1355 N N . PHE A 1 180 ? -13.812 -3.921 -6.152 1.00 94.19 180 PHE A N 1
ATOM 1356 C CA . PHE A 1 180 ? -13.844 -5.180 -5.402 1.00 94.19 180 PHE A CA 1
ATOM 1357 C C . PHE A 1 180 ? -14.864 -6.182 -5.964 1.00 94.19 180 PHE A C 1
ATOM 1359 O O . PHE A 1 180 ? -14.613 -7.392 -5.988 1.00 94.19 180 PHE A O 1
ATOM 1366 N N . ASP A 1 181 ? -16.006 -5.685 -6.433 1.00 91.94 181 ASP A N 1
ATOM 1367 C CA . ASP A 1 181 ? -17.060 -6.509 -7.014 1.00 91.94 181 ASP A CA 1
ATOM 1368 C C . ASP A 1 181 ? -16.639 -7.081 -8.381 1.00 91.94 181 ASP A C 1
ATOM 1370 O O . ASP A 1 181 ? -16.993 -8.216 -8.694 1.00 91.94 181 ASP A O 1
ATOM 1374 N N . GLU A 1 182 ? -15.794 -6.366 -9.132 1.00 89.25 182 GLU A N 1
ATOM 1375 C CA . GLU A 1 182 ? -15.217 -6.810 -10.412 1.00 89.25 182 GLU A CA 1
ATOM 1376 C C . GLU A 1 182 ? -14.106 -7.869 -10.285 1.00 89.25 182 GLU A C 1
ATOM 1378 O O . GLU A 1 182 ? -13.779 -8.522 -11.280 1.00 89.25 182 GLU A O 1
ATOM 1383 N N . ILE A 1 183 ? -13.518 -8.060 -9.095 1.00 90.25 183 ILE A N 1
ATOM 1384 C CA . ILE A 1 183 ? -12.421 -9.020 -8.889 1.00 90.25 183 ILE A CA 1
ATOM 1385 C C . ILE A 1 183 ? -12.957 -10.455 -9.028 1.00 90.25 183 ILE A C 1
ATOM 1387 O O . ILE A 1 183 ? -13.783 -10.862 -8.206 1.00 90.25 183 ILE A O 1
ATOM 1391 N N . PRO A 1 184 ? -12.455 -11.264 -9.987 1.00 84.88 184 PRO A N 1
ATOM 1392 C CA . PRO A 1 184 ? -12.966 -12.620 -10.213 1.00 84.88 184 PRO A CA 1
ATOM 1393 C C . PRO A 1 184 ? -12.755 -13.550 -9.015 1.00 84.88 184 PRO A C 1
ATOM 1395 O O . PRO A 1 184 ? -13.637 -14.322 -8.648 1.00 84.88 184 PRO A O 1
ATOM 1398 N N . VAL A 1 185 ? -11.572 -13.468 -8.400 1.00 87.12 185 VAL A N 1
ATOM 1399 C CA . VAL A 1 185 ? -11.182 -14.255 -7.227 1.00 87.12 185 VAL A CA 1
ATOM 1400 C C . VAL A 1 185 ? -10.645 -13.300 -6.172 1.00 87.12 185 VAL A C 1
ATOM 1402 O O . VAL A 1 185 ? -9.571 -12.721 -6.335 1.00 87.12 185 VAL A O 1
ATOM 1405 N N . ARG A 1 186 ? -11.415 -13.121 -5.099 1.00 91.25 186 ARG A N 1
ATOM 1406 C CA . ARG A 1 186 ? -11.085 -12.218 -3.994 1.00 91.25 186 ARG A CA 1
ATOM 1407 C C . ARG A 1 186 ? -10.189 -12.938 -2.996 1.00 91.25 186 ARG A C 1
ATOM 1409 O O . ARG A 1 186 ? -10.583 -13.940 -2.407 1.00 91.25 186 ARG A O 1
ATOM 1416 N N . ASP A 1 187 ? -8.985 -12.416 -2.816 1.00 89.31 187 ASP A N 1
ATOM 1417 C CA . ASP A 1 187 ? -8.015 -12.875 -1.828 1.00 89.31 187 ASP A CA 1
ATOM 1418 C C . ASP A 1 187 ? -8.027 -11.993 -0.566 1.00 89.31 187 ASP A C 1
ATOM 1420 O O . ASP A 1 187 ? -8.705 -10.965 -0.494 1.00 89.31 187 ASP A O 1
ATOM 1424 N N . VAL A 1 188 ? -7.240 -12.367 0.444 1.00 90.25 188 VAL A N 1
ATOM 1425 C CA . VAL A 1 188 ? -7.107 -11.587 1.688 1.00 90.25 188 VAL A CA 1
ATOM 1426 C C . VAL A 1 188 ? -6.692 -10.137 1.403 1.00 90.25 188 VAL A C 1
ATOM 1428 O O . VAL A 1 188 ? -7.180 -9.220 2.057 1.00 90.25 188 VAL A O 1
ATOM 1431 N N . VAL A 1 189 ? -5.849 -9.903 0.390 1.00 90.56 189 VAL A N 1
ATOM 1432 C CA . VAL A 1 189 ? -5.368 -8.561 0.025 1.00 90.56 189 VAL A CA 1
ATOM 1433 C C . VAL A 1 189 ? -6.510 -7.680 -0.487 1.00 90.56 189 VAL A C 1
ATOM 1435 O O . VAL A 1 189 ? -6.615 -6.522 -0.075 1.00 90.56 189 VAL A O 1
ATOM 1438 N N . SER A 1 190 ? -7.392 -8.218 -1.331 1.00 92.94 190 SER A N 1
ATOM 1439 C CA . SER A 1 190 ? -8.577 -7.504 -1.810 1.00 92.94 190 SER A CA 1
ATOM 1440 C C . SER A 1 190 ? -9.532 -7.148 -0.664 1.00 92.94 190 SER A C 1
ATOM 1442 O O . SER A 1 190 ? -9.967 -6.001 -0.556 1.00 92.94 190 SER A O 1
ATOM 1444 N N . PHE A 1 191 ? -9.792 -8.070 0.268 1.00 94.94 191 PHE A N 1
ATOM 1445 C CA . PHE A 1 191 ? -10.612 -7.774 1.448 1.00 94.94 191 PHE A CA 1
ATOM 1446 C C . PHE A 1 191 ? -9.979 -6.705 2.345 1.00 94.94 191 PHE A C 1
ATOM 1448 O O . PHE A 1 191 ? -10.660 -5.762 2.745 1.00 94.94 191 PHE A O 1
ATOM 1455 N N . SER A 1 192 ? -8.673 -6.793 2.608 1.00 92.44 192 SER A N 1
ATOM 1456 C CA . SER A 1 192 ? -7.939 -5.795 3.395 1.00 92.44 192 SER A CA 1
ATOM 1457 C C . SER A 1 192 ? -7.961 -4.406 2.747 1.00 92.44 192 SER A C 1
ATOM 1459 O O . SER A 1 192 ? -8.100 -3.392 3.439 1.00 92.44 192 SER A O 1
ATOM 1461 N N . GLY A 1 193 ? -7.870 -4.336 1.414 1.00 92.12 193 GLY A N 1
ATOM 1462 C CA . GLY A 1 193 ? -7.994 -3.086 0.661 1.00 92.12 193 GLY A CA 1
ATOM 1463 C C . GLY A 1 193 ? -9.377 -2.448 0.811 1.00 92.12 193 GLY A C 1
ATOM 1464 O O . GLY A 1 193 ? -9.481 -1.256 1.110 1.00 92.12 193 GLY A O 1
ATOM 1465 N N . LEU A 1 194 ? -10.437 -3.247 0.676 1.00 95.50 194 LEU A N 1
ATOM 1466 C CA . LEU A 1 194 ? -11.815 -2.787 0.839 1.00 95.50 194 LEU A CA 1
ATOM 1467 C C . LEU A 1 194 ? -12.123 -2.385 2.289 1.00 95.50 194 LEU A C 1
ATOM 1469 O O . LEU A 1 194 ? -12.753 -1.353 2.520 1.00 95.50 194 LEU A O 1
ATOM 1473 N N . LEU A 1 195 ? -11.643 -3.159 3.265 1.00 95.31 195 LEU A N 1
ATOM 1474 C CA . LEU A 1 195 ? -11.744 -2.833 4.686 1.00 95.31 195 LEU A CA 1
ATOM 1475 C C . LEU A 1 195 ? -11.121 -1.459 4.961 1.00 95.31 195 LEU A C 1
ATOM 1477 O O . LEU A 1 195 ? -11.767 -0.578 5.525 1.00 95.31 195 LEU A O 1
ATOM 1481 N N . THR A 1 196 ? -9.899 -1.240 4.468 1.00 91.94 196 THR A N 1
ATOM 1482 C CA . THR A 1 196 ? -9.196 0.044 4.591 1.00 91.94 196 THR A CA 1
ATOM 1483 C C . THR A 1 196 ? -9.987 1.195 3.965 1.00 91.94 196 THR A C 1
ATOM 1485 O O . THR A 1 196 ? -9.993 2.295 4.521 1.00 91.94 196 THR A O 1
ATOM 1488 N N . ALA A 1 197 ? -10.670 0.965 2.838 1.00 93.81 197 ALA A N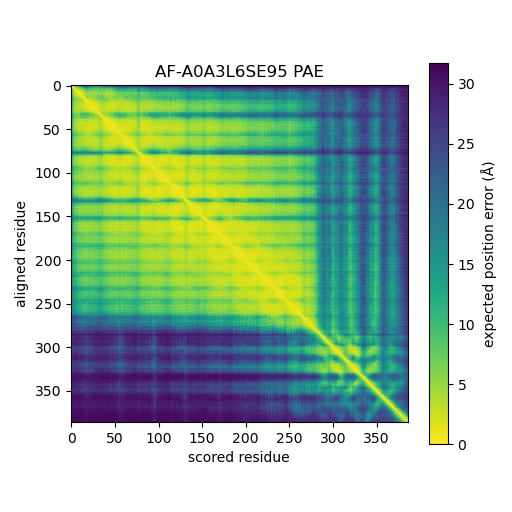 1
ATOM 1489 C CA . ALA A 1 197 ? -11.511 1.977 2.202 1.00 93.81 197 ALA A CA 1
ATOM 1490 C C . ALA A 1 197 ? -12.665 2.410 3.118 1.00 93.81 197 ALA A C 1
ATOM 1492 O O . ALA A 1 197 ? -12.813 3.606 3.371 1.00 93.81 197 ALA A O 1
ATOM 1493 N N . HIS A 1 198 ? -13.430 1.459 3.670 1.00 94.94 198 HIS A N 1
ATOM 1494 C CA . HIS A 1 198 ? -14.533 1.761 4.596 1.00 94.94 198 HIS A CA 1
ATOM 1495 C C . HIS A 1 198 ? -14.050 2.451 5.870 1.00 94.94 198 HIS A C 1
ATOM 1497 O O . HIS A 1 198 ? -14.655 3.434 6.294 1.00 94.94 198 HIS A O 1
ATOM 1503 N N . LEU A 1 199 ? -12.931 1.991 6.441 1.00 92.50 199 LEU A N 1
ATOM 1504 C CA . LEU A 1 199 ? -12.336 2.597 7.632 1.00 92.50 199 LEU A CA 1
ATOM 1505 C C . LEU A 1 199 ? -11.907 4.051 7.388 1.00 92.50 199 LEU A C 1
ATOM 1507 O O . LEU A 1 199 ? -12.208 4.925 8.197 1.00 92.50 199 LEU A O 1
ATOM 1511 N N . LYS A 1 200 ? -11.256 4.339 6.253 1.00 89.44 200 LYS A N 1
ATOM 1512 C CA . LYS A 1 200 ? -10.876 5.711 5.873 1.00 89.44 200 LYS A CA 1
ATOM 1513 C C . LYS A 1 200 ? -12.073 6.594 5.529 1.00 89.44 200 LYS A C 1
ATOM 1515 O O . LYS A 1 200 ? -12.017 7.794 5.767 1.00 89.44 200 LYS A O 1
ATOM 1520 N N . GLY A 1 201 ? -13.140 6.008 4.991 1.00 89.69 201 GLY A N 1
ATOM 1521 C CA . GLY A 1 201 ? -14.413 6.685 4.744 1.00 89.69 201 GLY A CA 1
ATOM 1522 C C . GLY A 1 201 ? -15.309 6.819 5.978 1.00 89.69 201 GLY A C 1
ATOM 1523 O O . GLY A 1 201 ? -16.450 7.245 5.830 1.00 89.69 201 GLY A O 1
ATOM 1524 N N . ASN A 1 202 ? -14.831 6.434 7.169 1.00 89.00 202 ASN A N 1
ATOM 1525 C CA . ASN A 1 202 ? -15.583 6.448 8.427 1.00 89.00 202 ASN A CA 1
ATOM 1526 C C . ASN A 1 202 ? -16.913 5.656 8.385 1.00 89.00 202 ASN A C 1
ATOM 1528 O O . ASN A 1 202 ? -17.850 5.958 9.121 1.00 89.00 202 ASN A O 1
ATOM 1532 N N . ARG A 1 203 ? -17.010 4.626 7.530 1.00 92.94 203 ARG A N 1
ATOM 1533 C CA . ARG A 1 203 ? -18.183 3.739 7.409 1.00 92.94 203 ARG A CA 1
ATOM 1534 C C . ARG A 1 203 ? -17.970 2.466 8.233 1.00 92.94 203 ARG A C 1
ATOM 1536 O O . ARG A 1 203 ? -17.794 1.381 7.683 1.00 92.94 203 ARG A O 1
ATOM 1543 N N . LEU A 1 204 ? -17.928 2.605 9.558 1.00 93.00 204 LEU A N 1
ATOM 1544 C CA . LEU A 1 204 ? -17.521 1.526 10.475 1.00 93.00 204 LEU A CA 1
ATOM 1545 C C . LEU A 1 204 ? -18.414 0.288 10.414 1.00 93.00 204 LEU A C 1
ATOM 1547 O O . LEU A 1 204 ? -17.900 -0.824 10.447 1.00 93.00 204 LEU A O 1
ATOM 1551 N N . ASP A 1 205 ? -19.728 0.458 10.283 1.00 93.12 205 ASP A N 1
ATOM 1552 C CA . ASP A 1 205 ? -20.643 -0.688 10.238 1.00 93.12 205 ASP A CA 1
ATOM 1553 C C . ASP A 1 205 ? -20.463 -1.482 8.936 1.00 93.12 205 ASP A C 1
ATOM 1555 O O . ASP A 1 205 ? -20.397 -2.709 8.942 1.00 93.12 205 ASP A O 1
ATOM 1559 N N . SER A 1 206 ? -20.248 -0.790 7.812 1.00 94.56 206 SER A N 1
ATOM 1560 C CA . SER A 1 206 ? -19.876 -1.439 6.550 1.00 94.56 206 SER A CA 1
ATOM 1561 C C . SER A 1 206 ? -18.490 -2.087 6.617 1.00 94.56 206 SER A C 1
ATOM 1563 O O . SER A 1 206 ? -18.303 -3.180 6.083 1.00 94.56 206 SER A O 1
ATOM 1565 N N . ALA A 1 207 ? -17.525 -1.454 7.294 1.00 95.38 207 ALA A N 1
ATOM 1566 C CA . ALA A 1 207 ? -16.213 -2.046 7.550 1.00 95.38 207 ALA A CA 1
ATOM 1567 C C . ALA A 1 207 ? -16.341 -3.344 8.356 1.00 95.38 207 ALA A C 1
ATOM 1569 O O . ALA A 1 207 ? -15.705 -4.339 8.015 1.00 95.38 207 ALA A O 1
ATOM 1570 N N . ARG A 1 208 ? -17.221 -3.364 9.364 1.00 95.75 208 ARG A N 1
ATOM 1571 C CA . ARG A 1 208 ? -17.508 -4.549 10.172 1.00 95.75 208 ARG A CA 1
ATOM 1572 C C . ARG A 1 208 ? -18.080 -5.687 9.336 1.00 95.75 208 ARG A C 1
ATOM 1574 O O . ARG A 1 208 ? -17.579 -6.800 9.430 1.00 95.75 208 ARG A O 1
ATOM 1581 N N . MET A 1 209 ? -19.037 -5.401 8.453 1.00 95.56 209 MET A N 1
ATOM 1582 C CA . MET A 1 209 ? -19.566 -6.411 7.528 1.00 95.56 209 MET A CA 1
ATOM 1583 C C . MET A 1 209 ? -18.473 -7.004 6.631 1.00 95.56 209 MET A C 1
ATOM 1585 O O . MET A 1 209 ? -18.430 -8.214 6.427 1.00 95.56 209 MET A O 1
ATOM 1589 N N . VAL A 1 210 ? -17.570 -6.169 6.104 1.00 95.56 210 VAL A N 1
ATOM 1590 C CA . VAL A 1 210 ? -16.444 -6.642 5.280 1.00 95.56 210 VAL A CA 1
ATOM 1591 C C . VAL A 1 210 ? -15.492 -7.500 6.106 1.00 95.56 210 VAL A C 1
ATOM 1593 O O . VAL A 1 210 ? -15.090 -8.566 5.649 1.00 95.56 210 VAL A O 1
ATOM 1596 N N . PHE A 1 211 ? -15.174 -7.069 7.326 1.00 95.94 211 PHE A N 1
ATOM 1597 C CA . PHE A 1 211 ? -14.350 -7.818 8.267 1.00 95.94 211 PHE A CA 1
ATOM 1598 C C . PHE A 1 211 ? -14.957 -9.193 8.588 1.00 95.94 211 PHE A C 1
ATOM 1600 O O . PHE A 1 211 ? -14.259 -10.206 8.542 1.00 95.94 211 PHE A O 1
ATOM 1607 N N . ASP A 1 212 ? -16.266 -9.272 8.828 1.00 94.31 212 ASP A N 1
ATOM 1608 C CA . ASP A 1 212 ? -16.984 -10.524 9.108 1.00 94.31 212 ASP A CA 1
ATOM 1609 C C . ASP A 1 212 ? -17.094 -11.454 7.881 1.00 94.31 212 ASP A C 1
ATOM 1611 O O . ASP A 1 212 ? -17.258 -12.664 8.031 1.00 94.31 212 ASP A O 1
ATOM 1615 N N . GLN A 1 213 ? -16.895 -10.931 6.670 1.00 93.81 213 GLN A N 1
ATOM 1616 C CA . GLN A 1 213 ? -16.843 -11.717 5.431 1.00 93.81 213 GLN A CA 1
ATOM 1617 C C . GLN A 1 213 ? -15.424 -12.154 5.030 1.00 93.81 213 GLN A C 1
ATOM 1619 O O . GLN A 1 213 ? -15.277 -12.935 4.090 1.00 93.81 213 GLN A O 1
ATOM 1624 N N . MET A 1 214 ? -14.374 -11.673 5.710 1.00 93.62 214 MET A N 1
ATOM 1625 C CA . MET A 1 214 ? -12.996 -12.045 5.373 1.00 93.62 214 MET A CA 1
ATOM 1626 C C . MET A 1 214 ? -12.771 -13.557 5.550 1.00 93.62 214 MET A C 1
ATOM 1628 O O . MET A 1 214 ? -13.035 -14.078 6.637 1.00 93.62 214 MET A O 1
ATOM 1632 N N . PRO A 1 215 ? -12.221 -14.260 4.538 1.00 89.81 215 PRO A N 1
ATOM 1633 C CA . PRO A 1 215 ? -11.982 -15.703 4.621 1.00 89.81 215 PRO A CA 1
ATOM 1634 C C . PRO A 1 215 ? -10.907 -16.051 5.657 1.00 89.81 215 PRO A C 1
ATOM 1636 O O . PRO A 1 215 ? -10.989 -17.071 6.333 1.00 89.81 215 PRO A O 1
ATOM 1639 N N . HIS A 1 216 ? -9.908 -15.181 5.802 1.00 89.38 216 HIS A N 1
ATOM 1640 C CA . HIS A 1 216 ? -8.875 -15.273 6.821 1.00 89.38 216 HIS A CA 1
ATOM 1641 C C . HIS A 1 216 ? -8.609 -13.877 7.381 1.00 89.38 216 HIS A C 1
ATOM 1643 O O . HIS A 1 216 ? -8.429 -12.926 6.618 1.00 89.38 216 HIS A O 1
ATOM 1649 N N . ARG A 1 217 ? -8.568 -13.764 8.711 1.00 93.00 217 ARG A N 1
ATOM 1650 C CA . ARG A 1 217 ? -8.295 -12.518 9.435 1.00 93.00 217 ARG A CA 1
ATOM 1651 C C . ARG A 1 217 ? -6.940 -12.632 10.104 1.00 93.00 217 ARG A C 1
ATOM 1653 O O . ARG A 1 217 ? -6.763 -13.446 11.006 1.00 93.00 217 ARG A O 1
ATOM 1660 N N . ASP A 1 218 ? -5.987 -11.839 9.642 1.00 89.75 218 ASP A N 1
ATOM 1661 C CA . ASP A 1 218 ? -4.678 -11.716 10.274 1.00 89.75 218 ASP A CA 1
ATOM 1662 C C . ASP A 1 218 ? -4.689 -10.637 11.365 1.00 89.75 218 ASP A C 1
ATOM 1664 O O . ASP A 1 218 ? -5.640 -9.861 11.480 1.00 89.75 218 ASP A O 1
ATOM 1668 N N . VAL A 1 219 ? -3.617 -10.575 12.160 1.00 89.06 219 VAL A N 1
ATOM 1669 C CA . VAL A 1 219 ? -3.455 -9.574 13.229 1.00 89.06 219 VAL A CA 1
ATOM 1670 C C . VAL A 1 219 ? -3.725 -8.163 12.700 1.00 89.06 219 VAL A C 1
ATOM 1672 O O . VAL A 1 219 ? -4.475 -7.426 13.325 1.00 89.06 219 VAL A O 1
ATOM 1675 N N . VAL A 1 220 ? -3.235 -7.829 11.501 1.00 88.56 220 VAL A N 1
ATOM 1676 C CA . VAL A 1 220 ? -3.413 -6.507 10.878 1.00 88.56 220 VAL A CA 1
ATOM 1677 C C . VAL A 1 220 ? -4.892 -6.144 10.698 1.00 88.56 220 VAL A C 1
ATOM 1679 O O . VAL A 1 220 ? -5.284 -5.020 11.017 1.00 88.56 220 VAL A O 1
ATOM 1682 N N . SER A 1 221 ? -5.728 -7.069 10.217 1.00 90.94 221 SER A N 1
ATOM 1683 C CA . SER A 1 221 ? -7.169 -6.830 10.049 1.00 90.94 221 SER A CA 1
ATOM 1684 C C . SER A 1 221 ? -7.903 -6.610 11.381 1.00 90.94 221 SER A C 1
ATOM 1686 O O . SER A 1 221 ? -8.746 -5.712 11.469 1.00 90.94 221 SER A O 1
ATOM 1688 N N . TRP A 1 222 ? -7.546 -7.363 12.431 1.00 94.62 222 TRP A N 1
ATOM 1689 C CA . TRP A 1 222 ? -8.078 -7.180 13.789 1.00 94.62 222 TRP A CA 1
ATOM 1690 C C . TRP A 1 222 ? -7.663 -5.827 14.368 1.00 94.62 222 TRP A C 1
ATOM 1692 O O . TRP A 1 222 ? -8.522 -5.044 14.784 1.00 94.62 222 TRP A O 1
ATOM 1702 N N . THR A 1 223 ? -6.364 -5.516 14.316 1.00 90.25 223 THR A N 1
ATOM 1703 C CA . THR A 1 223 ? -5.799 -4.238 14.758 1.00 90.25 223 THR A CA 1
ATOM 1704 C C . THR A 1 223 ? -6.520 -3.072 14.088 1.00 90.25 223 THR A C 1
ATOM 1706 O O . THR A 1 223 ? -6.943 -2.137 14.765 1.00 90.25 223 THR A O 1
ATOM 1709 N N . ALA A 1 224 ? -6.714 -3.134 12.765 1.00 90.88 224 ALA A N 1
ATOM 1710 C CA . ALA A 1 224 ? -7.352 -2.066 12.001 1.00 90.88 224 ALA A CA 1
ATOM 1711 C C . ALA A 1 224 ? -8.781 -1.767 12.487 1.00 90.88 224 ALA A C 1
ATOM 1713 O O . ALA A 1 224 ? -9.127 -0.597 12.669 1.00 90.88 224 ALA A O 1
ATOM 1714 N N . MET A 1 225 ? -9.589 -2.802 12.743 1.00 94.94 225 MET A N 1
ATOM 1715 C CA . MET A 1 225 ? -10.955 -2.641 13.249 1.00 94.94 225 MET A CA 1
ATOM 1716 C C . MET A 1 225 ? -10.993 -2.125 14.690 1.00 94.94 225 MET A C 1
ATOM 1718 O O . MET A 1 225 ? -11.725 -1.178 14.980 1.00 94.94 225 MET A O 1
ATOM 1722 N N . ILE A 1 226 ? -10.175 -2.690 15.584 1.00 91.56 226 ILE A N 1
ATOM 1723 C CA . ILE A 1 226 ? -10.101 -2.269 16.993 1.00 91.56 226 ILE A CA 1
ATOM 1724 C C . ILE A 1 226 ? -9.663 -0.801 17.085 1.00 91.56 226 ILE A C 1
ATOM 1726 O O . ILE A 1 226 ? -10.305 0.005 17.762 1.00 91.56 226 ILE A O 1
ATOM 1730 N N . SER A 1 227 ? -8.615 -0.418 16.347 1.00 85.88 227 SER A N 1
ATOM 1731 C CA . SER A 1 227 ? -8.160 0.973 16.253 1.00 85.88 227 SER A CA 1
ATOM 1732 C C . SER A 1 227 ? -9.245 1.909 15.729 1.00 85.88 227 SER A C 1
ATOM 1734 O O . SER A 1 227 ? -9.332 3.055 16.173 1.00 85.88 227 SER A O 1
ATOM 1736 N N . ALA A 1 228 ? -10.047 1.460 14.764 1.00 89.19 228 ALA A N 1
ATOM 1737 C CA . ALA A 1 228 ? -11.100 2.279 14.187 1.00 89.19 228 ALA A CA 1
ATOM 1738 C C . ALA A 1 228 ? -12.251 2.521 15.1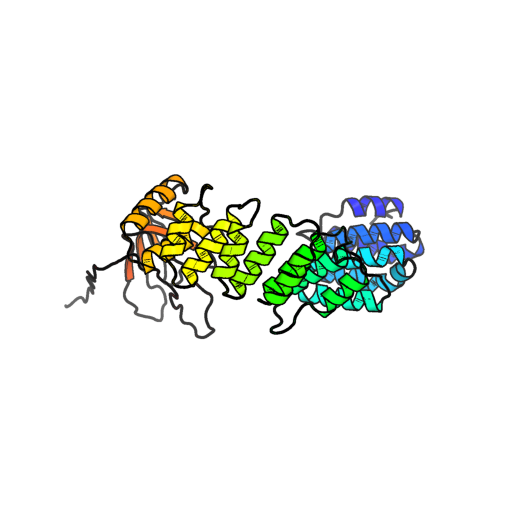72 1.00 89.19 228 ALA A C 1
ATOM 1740 O O . ALA A 1 228 ? -12.654 3.671 15.346 1.00 89.19 228 ALA A O 1
ATOM 1741 N N . TYR A 1 229 ? -12.710 1.485 15.881 1.00 91.69 229 TYR A N 1
ATOM 1742 C CA . TYR A 1 229 ? -13.713 1.630 16.941 1.00 91.69 229 TYR A CA 1
ATOM 1743 C C . TYR A 1 229 ? -13.229 2.538 18.077 1.00 91.69 229 TYR A C 1
ATOM 1745 O O . TYR A 1 229 ? -13.944 3.458 18.479 1.00 91.69 229 TYR A O 1
ATOM 1753 N N . ALA A 1 230 ? -11.981 2.357 18.526 1.00 82.69 230 ALA A N 1
ATOM 1754 C CA . ALA A 1 230 ? -11.382 3.201 19.559 1.00 82.69 230 ALA A CA 1
ATOM 1755 C C . ALA A 1 230 ? -11.333 4.684 19.143 1.00 82.69 230 ALA A C 1
ATOM 1757 O O . ALA A 1 230 ? -11.652 5.570 19.934 1.00 82.69 230 ALA A O 1
ATOM 1758 N N . LYS A 1 231 ? -10.985 4.977 17.880 1.00 82.38 231 LYS A N 1
ATOM 1759 C CA . LYS A 1 231 ? -10.949 6.355 17.351 1.00 82.38 231 LYS A CA 1
ATOM 1760 C C . LYS A 1 231 ? -12.335 6.976 17.191 1.00 82.38 231 LYS A C 1
ATOM 1762 O O . LYS A 1 231 ? -12.466 8.189 17.332 1.00 82.38 231 LYS A O 1
ATOM 1767 N N . ALA A 1 232 ? -13.346 6.163 16.909 1.00 84.62 232 ALA A N 1
ATOM 1768 C CA . ALA A 1 232 ? -14.708 6.606 16.645 1.00 84.62 232 ALA A CA 1
ATOM 1769 C C . ALA A 1 232 ? -15.577 6.776 17.899 1.00 84.62 232 ALA A C 1
ATOM 1771 O O . ALA A 1 232 ? -16.794 6.872 17.776 1.00 84.62 232 ALA A O 1
ATOM 1772 N N . GLN A 1 233 ? -14.971 6.799 19.092 1.00 81.25 233 GLN A N 1
ATOM 1773 C CA . GLN A 1 233 ? -15.689 6.875 20.371 1.00 81.25 233 GLN A CA 1
ATOM 1774 C C . GLN A 1 233 ? -16.673 5.710 20.577 1.00 81.25 233 GLN A C 1
ATOM 1776 O O . GLN A 1 233 ? -17.696 5.856 21.238 1.00 81.25 233 GLN A O 1
ATOM 1781 N N . ARG A 1 234 ? -16.325 4.530 20.045 1.00 87.69 234 ARG A N 1
ATOM 1782 C CA . ARG A 1 234 ? -17.041 3.258 20.226 1.00 87.69 234 ARG A CA 1
ATOM 1783 C C . ARG A 1 234 ? -16.169 2.255 21.000 1.00 87.69 234 ARG A C 1
ATOM 1785 O O . ARG A 1 234 ? -15.777 1.216 20.466 1.00 87.69 234 ARG A O 1
ATOM 1792 N N . PRO A 1 235 ? -15.738 2.594 22.231 1.00 83.00 235 PRO A N 1
ATOM 1793 C CA . PRO A 1 235 ? -14.752 1.801 22.958 1.00 83.00 235 PRO A CA 1
ATOM 1794 C C . PRO A 1 235 ? -15.288 0.431 23.393 1.00 83.00 235 PRO A C 1
ATOM 1796 O O . PRO A 1 235 ? -14.509 -0.510 23.471 1.00 83.00 235 PRO A O 1
ATOM 1799 N N . GLN A 1 236 ? -16.598 0.282 23.619 1.00 89.31 236 GLN A N 1
ATOM 1800 C CA . GLN A 1 236 ? -17.201 -1.000 24.005 1.00 89.31 236 GLN A CA 1
ATOM 1801 C C . GLN A 1 236 ? -17.047 -2.033 22.887 1.00 89.31 236 GLN A C 1
ATOM 1803 O O . GLN A 1 236 ? -16.621 -3.158 23.137 1.00 89.31 236 GLN A O 1
ATOM 1808 N N . GLU A 1 237 ? -17.298 -1.636 21.639 1.00 91.94 237 GLU A N 1
ATOM 1809 C CA . GLU A 1 237 ? -17.094 -2.497 20.477 1.00 91.94 237 GLU A CA 1
ATOM 1810 C C . GLU A 1 237 ? -15.614 -2.800 20.230 1.00 91.94 237 GLU A C 1
ATOM 1812 O O . GLU A 1 237 ? -15.284 -3.911 19.817 1.00 91.94 237 GLU A O 1
ATOM 1817 N N . ALA A 1 238 ? -14.717 -1.851 20.521 1.00 89.31 238 ALA A N 1
ATOM 1818 C CA . ALA A 1 238 ? -13.276 -2.088 20.449 1.00 89.31 238 ALA A CA 1
ATOM 1819 C C . ALA A 1 238 ? -12.828 -3.176 21.442 1.00 89.31 238 ALA A C 1
ATOM 1821 O O . ALA A 1 238 ? -12.078 -4.074 21.058 1.00 89.31 238 ALA A O 1
ATOM 1822 N N . LEU A 1 239 ? -13.307 -3.120 22.692 1.00 87.44 239 LEU A N 1
ATOM 1823 C CA . LEU A 1 239 ? -12.993 -4.112 23.727 1.00 87.44 239 LEU A CA 1
ATOM 1824 C C . LEU A 1 239 ? -13.630 -5.471 23.426 1.00 87.44 239 LEU A C 1
ATOM 1826 O O . LEU A 1 239 ? -12.946 -6.487 23.493 1.00 87.44 239 LEU A O 1
ATOM 1830 N N . ALA A 1 240 ? -14.897 -5.490 23.009 1.00 91.56 240 ALA A N 1
ATOM 1831 C CA . ALA A 1 240 ? -15.578 -6.725 22.625 1.00 91.56 240 ALA A CA 1
ATOM 1832 C C . ALA A 1 240 ? -14.874 -7.423 21.451 1.00 91.56 240 ALA A C 1
ATOM 1834 O O . ALA A 1 240 ? -14.749 -8.647 21.430 1.00 91.56 240 ALA A O 1
ATOM 1835 N N . LEU A 1 241 ? -14.382 -6.652 20.474 1.00 92.44 241 LEU A N 1
ATOM 1836 C CA . LEU A 1 241 ? -13.635 -7.208 19.351 1.00 92.44 241 LEU A CA 1
ATOM 1837 C C . LEU A 1 241 ? -12.239 -7.695 19.764 1.00 92.44 241 LEU A C 1
ATOM 1839 O O . LEU A 1 241 ? -11.775 -8.700 19.233 1.00 92.44 241 LEU A O 1
ATOM 1843 N N . PHE A 1 242 ? -11.589 -7.018 20.713 1.00 89.56 242 PHE A N 1
ATOM 1844 C CA . PHE A 1 242 ? -10.326 -7.472 21.293 1.00 89.56 242 PHE A CA 1
ATOM 1845 C C . PHE A 1 242 ? -10.482 -8.788 22.064 1.00 89.56 242 PHE A C 1
ATOM 1847 O O . PHE A 1 242 ? -9.693 -9.703 21.856 1.00 89.56 242 PHE A O 1
ATOM 1854 N N . ASP A 1 243 ? -11.521 -8.918 22.893 1.00 88.69 243 ASP A N 1
ATOM 1855 C CA . ASP A 1 243 ? -11.803 -10.154 23.634 1.00 88.69 243 ASP A CA 1
ATOM 1856 C C . ASP A 1 243 ? -12.111 -11.335 22.684 1.00 88.69 243 ASP A C 1
ATOM 1858 O O . ASP A 1 243 ? -11.821 -12.487 23.002 1.00 88.69 243 ASP A O 1
ATOM 1862 N N . ALA A 1 244 ? -12.654 -11.058 21.492 1.00 91.06 244 ALA A N 1
ATOM 1863 C CA . ALA A 1 244 ? -12.922 -12.057 20.456 1.00 91.06 244 ALA A CA 1
ATOM 1864 C C . ALA A 1 244 ? -11.706 -12.399 19.570 1.00 91.06 244 ALA A C 1
ATOM 1866 O O . ALA A 1 244 ? -11.812 -13.283 18.717 1.00 91.06 244 ALA A O 1
ATOM 1867 N N . MET A 1 245 ? -10.574 -11.702 19.721 1.00 90.25 245 MET A N 1
ATOM 1868 C CA . MET A 1 245 ? -9.387 -11.877 18.883 1.00 90.25 245 MET A CA 1
ATOM 1869 C C . MET A 1 245 ? -8.664 -13.190 19.250 1.00 90.25 245 MET A C 1
ATOM 1871 O O . MET A 1 245 ? -8.101 -13.294 20.338 1.00 90.25 245 MET A O 1
ATOM 1875 N N . PRO A 1 246 ? -8.617 -14.200 18.354 1.00 88.25 246 PRO A N 1
ATOM 1876 C CA . PRO A 1 246 ? -7.991 -15.492 18.661 1.00 88.25 246 PRO A CA 1
ATOM 1877 C C . PRO A 1 246 ? -6.467 -15.473 18.479 1.00 88.25 246 PRO A C 1
ATOM 1879 O O . PRO A 1 246 ? -5.768 -16.406 18.868 1.00 88.25 246 PRO A O 1
ATOM 1882 N N . VAL A 1 247 ? -5.954 -14.431 17.823 1.00 85.31 247 VAL A N 1
ATOM 1883 C CA . VAL A 1 247 ? -4.540 -14.249 17.499 1.00 85.31 247 VAL A CA 1
ATOM 1884 C C . VAL A 1 247 ? -3.887 -13.310 18.503 1.00 85.31 247 VAL A C 1
ATOM 1886 O O . VAL A 1 247 ? -4.530 -12.423 19.056 1.00 85.31 247 VAL A O 1
ATOM 1889 N N . GLN A 1 248 ? -2.589 -13.494 18.735 1.00 80.75 248 GLN A N 1
ATOM 1890 C CA . GLN A 1 248 ? -1.862 -12.682 19.700 1.00 80.75 248 GLN A CA 1
ATOM 1891 C C . GLN A 1 248 ? -1.892 -11.199 19.277 1.00 80.75 248 GLN A C 1
ATOM 1893 O O . GLN A 1 248 ? -1.485 -10.890 18.152 1.00 80.75 248 GLN A O 1
ATOM 1898 N N . PRO A 1 249 ? -2.367 -10.285 20.143 1.00 80.88 249 PRO A N 1
ATOM 1899 C CA . PRO A 1 249 ? -2.437 -8.875 19.803 1.00 80.88 249 PRO A CA 1
ATOM 1900 C C . PRO A 1 249 ? -1.036 -8.304 19.642 1.00 80.88 249 PRO A C 1
ATOM 1902 O O . PRO A 1 249 ? -0.141 -8.588 20.443 1.00 80.88 249 PRO A O 1
ATOM 1905 N N . ASP A 1 250 ? -0.868 -7.489 18.604 1.00 75.19 250 ASP A N 1
ATOM 1906 C CA . ASP A 1 250 ? 0.336 -6.696 18.421 1.00 75.19 250 ASP A CA 1
ATOM 1907 C C . ASP A 1 250 ? 0.283 -5.423 19.272 1.00 75.19 250 ASP A C 1
ATOM 1909 O O . ASP A 1 250 ? -0.745 -5.017 19.817 1.00 75.19 250 ASP A O 1
ATOM 1913 N N . GLU A 1 251 ? 1.415 -4.743 19.373 1.00 68.62 251 GLU A N 1
ATOM 1914 C CA . GLU A 1 251 ? 1.525 -3.560 20.219 1.00 68.62 251 GLU A CA 1
ATOM 1915 C C . GLU A 1 251 ? 0.579 -2.424 19.765 1.00 68.62 251 GLU A C 1
ATOM 1917 O O . GLU A 1 251 ? 0.140 -1.624 20.586 1.00 68.62 251 GLU A O 1
ATOM 1922 N N . VAL A 1 252 ? 0.251 -2.335 18.464 1.00 73.00 252 VAL A N 1
ATOM 1923 C CA . VAL A 1 252 ? -0.687 -1.321 17.937 1.00 73.00 252 VAL A CA 1
ATOM 1924 C C . VAL A 1 252 ? -2.115 -1.606 18.408 1.00 73.00 252 VAL A C 1
ATOM 1926 O O . VAL A 1 252 ? -2.844 -0.678 18.781 1.00 73.00 252 VAL A O 1
ATOM 1929 N N . THR A 1 253 ? -2.496 -2.884 18.449 1.00 78.75 253 THR A N 1
ATOM 1930 C CA . THR A 1 253 ? -3.750 -3.330 19.061 1.00 78.75 253 THR A CA 1
ATOM 1931 C C . THR A 1 253 ? -3.776 -2.906 20.516 1.00 78.75 253 THR A C 1
ATOM 1933 O O . THR A 1 253 ? -4.694 -2.205 20.926 1.00 78.75 253 THR A O 1
ATOM 1936 N N . MET A 1 254 ? -2.721 -3.217 21.274 1.00 73.50 254 MET A N 1
ATOM 1937 C CA . MET A 1 254 ? -2.661 -2.894 22.700 1.00 73.50 254 MET A CA 1
ATOM 1938 C C . MET A 1 254 ? -2.803 -1.394 22.970 1.00 73.50 254 MET A C 1
ATOM 1940 O O . MET A 1 254 ? -3.555 -1.005 23.862 1.00 73.50 254 MET A O 1
ATOM 1944 N N . VAL A 1 255 ? -2.165 -0.541 22.162 1.00 70.75 255 VAL A N 1
ATOM 1945 C CA . VAL A 1 255 ? -2.325 0.919 22.269 1.00 70.75 255 VAL A CA 1
ATOM 1946 C C . VAL A 1 255 ? -3.777 1.349 22.063 1.00 70.75 255 VAL A C 1
ATOM 1948 O O . VAL A 1 255 ? -4.309 2.171 22.810 1.00 70.75 255 VAL A O 1
ATOM 1951 N N . SER A 1 256 ? -4.431 0.772 21.058 1.00 75.69 256 SER A N 1
ATOM 1952 C CA . SER A 1 256 ? -5.817 1.096 20.711 1.00 75.69 256 SER A CA 1
ATOM 1953 C C . SER A 1 256 ? -6.796 0.668 21.803 1.00 75.69 256 SER A C 1
ATOM 1955 O O . SER A 1 256 ? -7.715 1.412 22.135 1.00 75.69 256 SER A O 1
ATOM 1957 N N . VAL A 1 257 ? -6.570 -0.504 22.396 1.00 77.38 257 VAL A N 1
ATOM 1958 C CA . VAL A 1 257 ? -7.418 -1.060 23.455 1.00 77.38 257 VAL A CA 1
ATOM 1959 C C . VAL A 1 257 ? -7.235 -0.288 24.760 1.00 77.38 257 VAL A C 1
ATOM 1961 O O . VAL A 1 257 ? -8.224 0.066 25.392 1.00 77.38 257 VAL A O 1
ATOM 1964 N N . VAL A 1 258 ? -6.003 0.079 25.128 1.00 71.06 258 VAL A N 1
ATOM 1965 C CA . VAL A 1 258 ? -5.756 0.955 26.287 1.00 71.06 258 VAL A CA 1
ATOM 1966 C C . VAL A 1 258 ? -6.476 2.295 26.116 1.00 71.06 258 VAL A C 1
ATOM 1968 O O . VAL A 1 258 ? -7.138 2.752 27.046 1.00 71.06 258 VAL A O 1
ATOM 1971 N N . SER A 1 259 ? -6.420 2.886 24.917 1.00 69.81 259 SER A N 1
ATOM 1972 C CA . SER A 1 259 ? -7.168 4.111 24.605 1.00 69.81 259 SER A CA 1
ATOM 1973 C C . SER A 1 259 ? -8.687 3.931 24.731 1.00 69.81 259 SER A C 1
ATOM 1975 O O . SER A 1 259 ? -9.386 4.881 25.087 1.00 69.81 259 SER A O 1
ATOM 1977 N N . ALA A 1 260 ? -9.215 2.744 24.430 1.00 74.56 260 ALA A N 1
ATOM 1978 C CA . ALA A 1 260 ? -10.627 2.431 24.620 1.00 74.56 260 ALA A CA 1
ATOM 1979 C C . ALA A 1 260 ? -10.976 2.260 26.112 1.00 74.56 260 ALA A C 1
ATOM 1981 O O . ALA A 1 260 ? -11.964 2.832 26.571 1.00 74.56 260 ALA A O 1
ATOM 1982 N N . CYS A 1 261 ? -10.137 1.571 26.897 1.00 71.00 261 CYS A N 1
ATOM 1983 C CA . CYS A 1 261 ? -10.312 1.425 28.348 1.00 71.00 261 CYS A CA 1
ATOM 1984 C C . CYS A 1 261 ? -10.304 2.777 29.067 1.00 71.00 261 CYS A C 1
ATOM 1986 O O . CYS A 1 261 ? -11.151 3.012 29.926 1.00 71.00 261 CYS A O 1
ATOM 1988 N N . THR A 1 262 ? -9.397 3.691 28.692 1.00 65.81 262 THR A N 1
ATOM 1989 C CA . THR A 1 262 ? -9.365 5.050 29.263 1.00 65.81 262 THR A CA 1
ATOM 1990 C C . THR A 1 262 ? -10.644 5.819 28.994 1.00 65.81 262 THR A C 1
ATOM 1992 O O . THR A 1 262 ? -11.114 6.535 29.869 1.00 65.81 262 THR A O 1
ATOM 1995 N N . ALA A 1 263 ? -11.215 5.668 27.794 1.00 65.94 263 ALA A N 1
ATOM 1996 C CA . ALA A 1 263 ? -12.442 6.364 27.426 1.00 65.94 263 ALA A CA 1
ATOM 1997 C C . ALA A 1 263 ? -13.652 5.849 28.225 1.00 65.94 263 ALA A C 1
ATOM 1999 O O . ALA A 1 263 ? -14.575 6.612 28.488 1.00 65.94 263 ALA A O 1
ATOM 2000 N N . LEU A 1 264 ? -13.631 4.576 28.634 1.00 72.00 264 LEU A N 1
ATOM 2001 C CA . LEU A 1 264 ? -14.686 3.951 29.437 1.00 72.00 264 LEU A CA 1
ATOM 2002 C C . LEU A 1 264 ? -14.471 4.042 30.951 1.00 72.00 264 LEU A C 1
ATOM 2004 O O . LEU A 1 264 ? -15.406 3.785 31.702 1.00 72.00 264 LEU A O 1
ATOM 2008 N N . GLY A 1 265 ? -13.256 4.354 31.407 1.00 68.00 265 GLY A N 1
ATOM 2009 C CA . GLY A 1 265 ? -12.887 4.205 32.818 1.00 68.00 265 GLY A CA 1
ATOM 2010 C C . GLY A 1 265 ? -12.896 2.745 33.295 1.00 68.00 265 GLY A C 1
ATOM 2011 O O . GLY A 1 265 ? -13.019 2.494 34.492 1.00 68.00 265 GLY A O 1
ATOM 2012 N N . ASP A 1 266 ? -12.781 1.777 32.378 1.00 67.62 266 ASP A N 1
ATOM 2013 C CA . ASP A 1 266 ? -12.836 0.345 32.691 1.00 67.62 266 ASP A CA 1
ATOM 2014 C C . ASP A 1 266 ? -11.491 -0.146 33.249 1.00 67.62 266 ASP A C 1
ATOM 2016 O O . ASP A 1 266 ? -10.580 -0.559 32.518 1.00 67.62 266 ASP A O 1
ATOM 2020 N N . LEU A 1 267 ? -11.378 -0.080 34.577 1.00 64.75 267 LEU A N 1
ATOM 2021 C CA . LEU A 1 267 ? -10.199 -0.501 35.328 1.00 64.75 267 LEU A CA 1
ATOM 2022 C C . LEU A 1 267 ? -9.921 -2.003 35.186 1.00 64.75 267 LEU A C 1
ATOM 2024 O O . LEU A 1 267 ? -8.768 -2.406 35.034 1.00 64.75 267 LEU A O 1
ATOM 2028 N N . ALA A 1 268 ? -10.971 -2.827 35.194 1.00 66.50 268 ALA A N 1
ATOM 2029 C CA . ALA A 1 268 ? -10.850 -4.281 35.186 1.00 66.50 268 ALA A CA 1
ATOM 2030 C C . ALA A 1 268 ? -10.249 -4.782 33.866 1.00 66.50 268 ALA A C 1
ATOM 2032 O O . ALA A 1 268 ? -9.340 -5.617 33.859 1.00 66.50 268 ALA A O 1
ATOM 2033 N N . THR A 1 269 ? -10.696 -4.237 32.732 1.00 66.12 269 THR A N 1
ATOM 2034 C CA . THR A 1 269 ? -10.096 -4.568 31.431 1.00 66.12 269 THR A CA 1
ATOM 2035 C C . THR A 1 269 ? -8.680 -4.000 31.303 1.00 66.12 269 THR A C 1
ATOM 2037 O O . THR A 1 269 ? -7.792 -4.694 30.804 1.00 66.12 269 THR A O 1
ATOM 2040 N N . GLY A 1 270 ? -8.414 -2.808 31.849 1.00 63.78 270 GLY A N 1
ATOM 2041 C CA . GLY A 1 270 ? -7.058 -2.256 31.955 1.00 63.78 270 GLY A CA 1
ATOM 2042 C C . GLY A 1 270 ? -6.081 -3.167 32.717 1.00 63.78 270 GLY A C 1
ATOM 2043 O O . GLY A 1 270 ? -4.941 -3.365 32.286 1.00 63.78 270 GLY A O 1
ATOM 2044 N N . GLU A 1 271 ? -6.526 -3.790 33.810 1.00 64.19 271 GLU A N 1
ATOM 2045 C CA . GLU A 1 271 ? -5.728 -4.745 34.590 1.00 64.19 271 GLU A CA 1
ATOM 2046 C C . GLU A 1 271 ? -5.472 -6.064 33.847 1.00 64.19 271 GLU A C 1
ATOM 2048 O O . GLU A 1 271 ? -4.347 -6.579 33.880 1.00 64.19 271 GLU A O 1
ATOM 2053 N N . ARG A 1 272 ? -6.468 -6.584 33.116 1.00 68.38 272 ARG A N 1
ATOM 2054 C CA . ARG A 1 272 ? -6.293 -7.758 32.239 1.00 68.38 272 ARG A CA 1
ATOM 2055 C C . ARG A 1 272 ? -5.253 -7.490 31.146 1.00 68.38 272 ARG A C 1
ATOM 2057 O O . ARG A 1 272 ? -4.370 -8.320 30.905 1.00 68.38 272 ARG A O 1
ATOM 2064 N N . LEU A 1 273 ? -5.303 -6.309 30.526 1.00 66.88 273 LEU A N 1
ATOM 2065 C CA . LEU A 1 273 ? -4.334 -5.888 29.506 1.00 66.88 273 LEU A CA 1
ATOM 2066 C C . LEU A 1 273 ? -2.926 -5.772 30.071 1.00 66.88 273 LEU A C 1
ATOM 2068 O O . LEU A 1 273 ? -1.978 -6.233 29.439 1.00 66.88 273 LEU A O 1
ATOM 2072 N N . ARG A 1 274 ? -2.784 -5.220 31.279 1.00 60.88 274 ARG A N 1
ATOM 2073 C CA . ARG A 1 274 ? -1.503 -5.142 31.993 1.00 60.88 274 ARG A CA 1
ATOM 2074 C C . ARG A 1 274 ? -0.863 -6.518 32.157 1.00 60.88 274 ARG A C 1
ATOM 2076 O O . ARG A 1 274 ? 0.334 -6.673 31.919 1.00 60.88 274 ARG A O 1
ATOM 2083 N N . GLN A 1 275 ? -1.653 -7.529 32.515 1.00 64.75 275 GLN A N 1
ATOM 2084 C CA . GLN A 1 275 ? -1.155 -8.897 32.647 1.00 64.75 275 GLN A CA 1
ATOM 2085 C C . GLN A 1 275 ? -0.736 -9.499 31.296 1.00 64.75 275 GLN A C 1
ATOM 2087 O O . GLN A 1 275 ? 0.263 -10.216 31.234 1.00 64.75 275 GLN A O 1
ATOM 2092 N N . CYS A 1 276 ? -1.455 -9.192 30.213 1.00 64.94 276 CYS A N 1
ATOM 2093 C CA . CYS A 1 276 ? -1.092 -9.628 28.861 1.00 64.94 276 CYS A CA 1
ATOM 2094 C C . CYS A 1 276 ? 0.187 -8.939 28.355 1.00 64.94 276 CYS A C 1
ATOM 2096 O O . CYS A 1 276 ? 1.081 -9.613 27.843 1.00 64.94 276 CYS A O 1
ATOM 2098 N N . LEU A 1 277 ? 0.325 -7.628 28.581 1.00 61.62 277 LEU A N 1
ATOM 2099 C CA . LEU A 1 277 ? 1.512 -6.836 28.230 1.00 61.62 277 LEU A CA 1
ATOM 2100 C C . LEU A 1 277 ? 2.763 -7.335 28.948 1.00 61.62 277 LEU A C 1
ATOM 2102 O O . LEU A 1 277 ? 3.796 -7.528 28.311 1.00 61.62 277 LEU A O 1
ATOM 2106 N N . GLY A 1 278 ? 2.654 -7.620 30.249 1.00 58.16 278 GLY A N 1
ATOM 2107 C CA . GLY A 1 278 ? 3.762 -8.154 31.041 1.00 58.16 278 GLY A CA 1
ATOM 2108 C C . GLY A 1 278 ? 4.248 -9.538 30.593 1.00 58.16 278 GLY A C 1
ATOM 2109 O O . GLY A 1 278 ? 5.371 -9.910 30.920 1.00 58.16 278 GLY A O 1
ATOM 2110 N N . LYS A 1 279 ? 3.433 -10.296 29.844 1.00 60.09 279 LYS A N 1
ATOM 2111 C CA . LYS A 1 279 ? 3.831 -11.576 29.233 1.00 60.09 279 LYS A CA 1
ATOM 2112 C C . LYS A 1 279 ? 4.458 -11.410 27.843 1.00 60.09 279 LYS A C 1
ATOM 2114 O O . LYS A 1 279 ? 5.233 -12.269 27.438 1.00 60.09 279 LYS A O 1
ATOM 2119 N N . GLN A 1 280 ? 4.102 -10.356 27.105 1.00 56.19 280 GLN A N 1
ATOM 2120 C CA . GLN A 1 280 ? 4.530 -10.139 25.715 1.00 56.19 280 GLN A CA 1
ATOM 2121 C C . GLN A 1 280 ? 5.808 -9.304 25.589 1.00 56.19 280 GLN A C 1
ATOM 2123 O O . GLN A 1 280 ? 6.635 -9.572 24.721 1.00 56.19 280 GLN A O 1
ATOM 2128 N N . LEU A 1 281 ? 5.968 -8.290 26.438 1.00 55.06 281 LEU A N 1
ATOM 2129 C CA . LEU A 1 281 ? 7.107 -7.379 26.415 1.00 55.06 281 LEU A CA 1
ATOM 2130 C C . LEU A 1 281 ? 8.008 -7.706 27.602 1.00 55.06 281 LEU A C 1
ATOM 2132 O O . LEU A 1 281 ? 7.559 -7.659 28.747 1.00 55.06 281 LEU A O 1
ATOM 2136 N N . GLN A 1 282 ? 9.285 -8.010 27.352 1.00 51.88 282 GLN A N 1
ATOM 2137 C CA . GLN A 1 282 ? 10.251 -8.031 28.447 1.00 51.88 282 GLN A CA 1
ATOM 2138 C C . GLN A 1 282 ? 10.424 -6.593 28.951 1.00 51.88 282 GLN A C 1
ATOM 2140 O O . GLN A 1 282 ? 10.821 -5.729 28.164 1.00 51.88 282 GLN A O 1
ATOM 2145 N N . PRO A 1 283 ? 10.099 -6.296 30.222 1.00 53.62 283 PRO A N 1
ATOM 2146 C CA . PRO A 1 283 ? 10.272 -4.954 30.746 1.00 53.62 283 PRO A CA 1
ATOM 2147 C C . PRO A 1 283 ? 11.753 -4.590 30.699 1.00 53.62 283 PRO A C 1
ATOM 2149 O O . PRO A 1 283 ? 12.606 -5.338 31.186 1.00 53.62 283 PRO A O 1
ATOM 2152 N N . VAL A 1 284 ? 12.063 -3.420 30.142 1.00 54.19 284 VAL A N 1
ATOM 2153 C CA . VAL A 1 284 ? 13.402 -2.852 30.270 1.00 54.19 284 VAL A CA 1
ATOM 2154 C C . VAL A 1 284 ? 13.547 -2.376 31.713 1.00 54.19 284 VAL A C 1
ATOM 2156 O O . VAL A 1 284 ? 13.142 -1.272 32.069 1.00 54.19 284 VAL A O 1
ATOM 2159 N N . SER A 1 285 ? 14.114 -3.229 32.564 1.00 52.03 285 SER A N 1
ATOM 2160 C CA . SER A 1 285 ? 14.447 -2.913 33.955 1.00 52.03 285 SER A CA 1
ATOM 2161 C C . SER A 1 285 ? 15.721 -2.063 34.016 1.00 52.03 28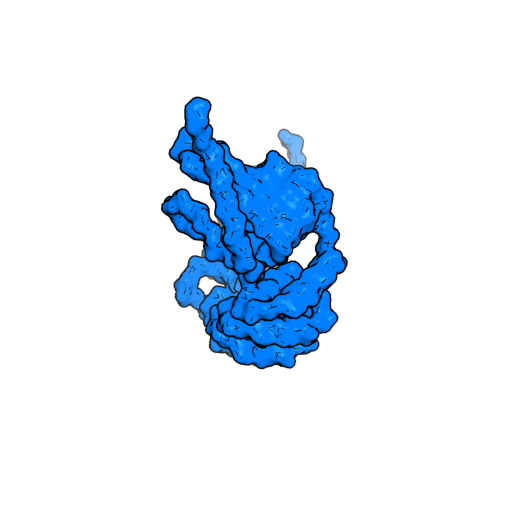5 SER A C 1
ATOM 2163 O O . SER A 1 285 ? 16.756 -2.516 34.494 1.00 52.03 285 SER A O 1
ATOM 2165 N N . GLN A 1 286 ? 15.692 -0.835 33.495 1.00 53.72 286 GLN A N 1
ATOM 2166 C CA . GLN A 1 286 ? 16.782 0.120 33.717 1.00 53.72 286 GLN A CA 1
ATOM 2167 C C . GLN A 1 286 ? 16.465 0.968 34.952 1.00 53.72 286 GLN A C 1
ATOM 2169 O O . GLN A 1 286 ? 15.595 1.843 34.932 1.00 53.72 286 GLN A O 1
ATOM 2174 N N . GLN A 1 287 ? 17.168 0.693 36.052 1.00 54.12 287 GLN A N 1
ATOM 2175 C CA . GLN A 1 287 ? 17.188 1.579 37.211 1.00 54.12 287 GLN A CA 1
ATOM 2176 C C . GLN A 1 287 ? 18.001 2.828 36.843 1.00 54.12 287 GLN A C 1
ATOM 2178 O O . GLN A 1 287 ? 19.222 2.781 36.753 1.00 54.12 287 GLN A O 1
ATOM 2183 N N . ILE A 1 288 ? 17.280 3.937 36.646 1.00 51.88 288 ILE A N 1
ATOM 2184 C CA . ILE A 1 288 ? 17.766 5.302 36.389 1.00 51.88 288 ILE A CA 1
ATOM 2185 C C . ILE A 1 288 ? 18.235 5.544 34.939 1.00 51.88 288 ILE A C 1
ATOM 2187 O O . ILE A 1 288 ? 19.380 5.289 34.572 1.00 51.88 288 ILE A O 1
ATOM 2191 N N . VAL A 1 289 ? 17.363 6.153 34.126 1.00 56.44 289 VAL A N 1
ATOM 2192 C CA . VAL A 1 289 ? 17.713 6.698 32.803 1.00 56.44 289 VAL A CA 1
ATOM 2193 C C . VAL A 1 289 ? 17.978 8.198 32.942 1.00 56.44 289 VAL A C 1
ATOM 2195 O O . VAL A 1 289 ? 17.045 8.983 33.049 1.00 56.44 289 VAL A O 1
ATOM 2198 N N . ARG A 1 290 ? 19.258 8.591 32.970 1.00 49.00 290 ARG A N 1
ATOM 2199 C CA . ARG A 1 290 ? 19.747 9.975 33.189 1.00 49.00 290 ARG A CA 1
ATOM 2200 C C . ARG A 1 290 ? 20.072 10.747 31.903 1.00 49.00 290 ARG A C 1
ATOM 2202 O O . ARG A 1 290 ? 21.002 11.552 31.863 1.00 49.00 290 ARG A O 1
ATOM 2209 N N . LYS A 1 291 ? 19.370 10.453 30.814 1.00 50.66 291 LYS A N 1
ATOM 2210 C CA . LYS A 1 291 ? 19.570 11.098 29.509 1.00 50.66 291 LYS A CA 1
ATOM 2211 C C . LYS A 1 291 ? 18.206 11.394 28.885 1.00 50.66 291 LYS A C 1
ATOM 2213 O O . LYS A 1 291 ? 17.269 10.645 29.167 1.00 50.66 291 LYS A O 1
ATOM 2218 N N . PRO A 1 292 ? 18.088 12.435 28.032 1.00 50.94 292 PRO A N 1
ATOM 2219 C CA . PRO A 1 292 ? 16.887 12.634 27.227 1.00 50.94 292 PRO A CA 1
ATOM 2220 C C . PRO A 1 292 ? 16.535 11.318 26.529 1.00 50.94 292 PRO A C 1
ATOM 2222 O O . PRO A 1 292 ? 17.393 10.692 25.896 1.00 50.94 292 PRO A O 1
ATOM 2225 N N . LEU A 1 293 ? 15.299 10.856 26.736 1.00 50.88 293 LEU A N 1
ATOM 2226 C CA . LEU A 1 293 ? 14.828 9.563 26.251 1.00 50.88 293 LEU A CA 1
ATOM 2227 C C . LEU A 1 293 ? 14.622 9.653 24.735 1.00 50.88 293 LEU A C 1
ATOM 2229 O O . LEU A 1 293 ? 13.509 9.833 24.251 1.00 50.88 293 LEU A O 1
ATOM 2233 N N . HIS A 1 294 ? 15.706 9.576 23.967 1.00 48.94 294 HIS A N 1
ATOM 2234 C CA . HIS A 1 294 ? 15.613 9.547 22.517 1.00 48.94 294 HIS A CA 1
ATOM 2235 C C . HIS A 1 294 ? 15.169 8.154 22.067 1.00 48.94 294 HIS A C 1
ATOM 2237 O O . HIS A 1 294 ? 15.999 7.285 21.780 1.00 48.94 294 HIS A O 1
ATOM 2243 N N . LEU A 1 295 ? 13.853 7.941 22.008 1.00 48.75 295 LEU A N 1
ATOM 2244 C CA . LEU A 1 295 ? 13.254 6.740 21.432 1.00 48.75 295 LEU A CA 1
ATOM 2245 C C . LEU A 1 295 ? 13.518 6.716 19.923 1.00 48.75 295 LEU A C 1
ATOM 2247 O O . LEU A 1 295 ? 12.714 7.206 19.129 1.00 48.75 295 LEU A O 1
ATOM 2251 N N . HIS A 1 296 ? 14.654 6.159 19.519 1.00 38.28 296 HIS A N 1
ATOM 2252 C CA . HIS A 1 296 ? 14.946 5.906 18.116 1.00 38.28 296 HIS A CA 1
ATOM 2253 C C . HIS A 1 296 ? 14.239 4.619 17.707 1.00 38.28 296 HIS A C 1
ATOM 2255 O O . HIS A 1 296 ? 14.679 3.548 18.103 1.00 38.28 296 HIS A O 1
ATOM 2261 N N . GLY A 1 297 ? 13.153 4.748 16.940 1.00 39.94 297 GLY A N 1
ATOM 2262 C CA . GLY A 1 297 ? 12.543 3.666 16.165 1.00 39.94 297 GLY A CA 1
ATOM 2263 C C . GLY A 1 297 ? 12.311 2.359 16.928 1.00 39.94 297 GLY A C 1
ATOM 2264 O O . GLY A 1 297 ? 13.167 1.484 16.963 1.00 39.94 297 GLY A O 1
ATOM 2265 N N . GLY A 1 298 ? 11.110 2.195 17.472 1.00 46.47 298 GLY A N 1
ATOM 2266 C CA . GLY A 1 298 ? 10.690 0.975 18.160 1.00 46.47 298 GLY A CA 1
ATOM 2267 C C . GLY A 1 298 ? 9.784 1.298 19.340 1.00 46.47 298 GLY A C 1
ATOM 2268 O O . GLY A 1 298 ? 9.889 2.377 19.929 1.00 46.47 298 GLY A O 1
ATOM 2269 N N . LYS A 1 299 ? 8.869 0.382 19.669 1.00 52.22 299 LYS A N 1
ATOM 2270 C CA . LYS A 1 299 ? 7.997 0.517 20.839 1.00 52.22 299 LYS A CA 1
ATOM 2271 C C . LYS A 1 299 ? 8.733 -0.045 22.058 1.00 52.22 299 LYS A C 1
ATOM 2273 O O . LYS A 1 299 ? 9.325 -1.116 21.979 1.00 52.22 299 LYS A O 1
ATOM 2278 N N . GLN A 1 300 ? 8.773 0.706 23.158 1.00 56.50 300 GLN A N 1
ATOM 2279 C CA . GLN A 1 300 ? 9.546 0.351 24.359 1.00 56.50 300 GLN A CA 1
ATOM 2280 C C . GLN A 1 300 ? 8.641 0.325 25.593 1.00 56.50 300 GLN A C 1
ATOM 2282 O O . GLN A 1 300 ? 7.826 1.231 25.785 1.00 56.50 300 GLN A O 1
ATOM 2287 N N . PHE A 1 301 ? 8.794 -0.708 26.428 1.00 60.28 301 PHE A N 1
ATOM 2288 C CA . PHE A 1 301 ? 8.071 -0.864 27.690 1.00 60.28 301 PHE A CA 1
ATOM 2289 C C . PHE A 1 301 ? 9.006 -0.650 28.879 1.00 60.28 301 PHE A C 1
ATOM 2291 O O . PHE A 1 301 ? 9.942 -1.425 29.096 1.00 60.28 301 PHE A O 1
ATOM 2298 N N . PHE A 1 302 ? 8.733 0.396 29.654 1.00 62.31 302 PHE A N 1
ATOM 2299 C CA . PHE A 1 302 ? 9.455 0.713 30.881 1.00 62.31 302 PHE A CA 1
ATOM 2300 C C . PHE A 1 302 ? 8.586 0.370 32.084 1.00 62.31 302 PHE A C 1
ATOM 2302 O O . PHE A 1 302 ? 7.418 0.762 32.149 1.00 62.31 302 PHE A O 1
ATOM 2309 N N . ARG A 1 303 ? 9.172 -0.330 33.058 1.00 59.38 303 ARG A N 1
ATOM 2310 C CA . ARG A 1 303 ? 8.490 -0.728 34.289 1.00 59.38 303 ARG A CA 1
ATOM 2311 C C . ARG A 1 303 ? 9.345 -0.397 35.501 1.00 59.38 303 ARG A C 1
ATOM 2313 O O . ARG A 1 303 ? 10.513 -0.769 35.536 1.00 59.38 303 ARG A O 1
ATOM 2320 N N . ASN A 1 304 ? 8.768 0.262 36.507 1.00 62.38 304 ASN A N 1
ATOM 2321 C CA . ASN A 1 304 ? 9.476 0.674 37.730 1.00 62.38 304 ASN A CA 1
ATOM 2322 C C . ASN A 1 304 ? 10.729 1.538 37.458 1.00 62.38 304 ASN A C 1
ATOM 2324 O O . ASN A 1 304 ? 11.685 1.532 38.235 1.00 62.38 304 ASN A O 1
ATOM 2328 N N . CYS A 1 305 ? 10.747 2.277 36.344 1.00 62.28 305 CYS A N 1
ATOM 2329 C CA . CYS A 1 305 ? 11.895 3.097 35.954 1.00 62.28 305 CYS A CA 1
ATOM 2330 C C . CYS A 1 305 ? 11.815 4.513 36.537 1.00 62.28 305 CYS A C 1
ATOM 2332 O O . CYS A 1 305 ? 10.754 5.136 36.548 1.00 62.28 305 CYS A O 1
ATOM 2334 N N . TYR A 1 306 ? 12.960 5.057 36.948 1.00 64.25 306 TYR A N 1
ATOM 2335 C CA . TYR A 1 306 ? 13.137 6.495 37.152 1.00 64.25 306 TYR A CA 1
ATOM 2336 C C . TYR A 1 306 ? 13.764 7.087 35.884 1.00 64.25 306 TYR A C 1
ATOM 2338 O O . TYR A 1 306 ? 14.874 6.706 35.514 1.00 64.25 306 TYR A O 1
ATOM 2346 N N . ILE A 1 307 ? 13.040 7.962 35.196 1.00 66.31 307 ILE A N 1
ATOM 2347 C CA . ILE A 1 307 ? 13.441 8.607 33.944 1.00 66.31 307 ILE A CA 1
ATOM 2348 C C . ILE A 1 307 ? 13.705 10.075 34.254 1.00 66.31 307 ILE A C 1
ATOM 2350 O O . ILE A 1 307 ? 12.845 10.756 34.796 1.00 66.31 307 ILE A O 1
ATOM 2354 N N . GLU A 1 308 ? 14.883 10.571 33.914 1.00 62.28 308 GLU A N 1
ATOM 2355 C CA . GLU A 1 308 ? 15.325 11.926 34.223 1.00 62.28 308 GLU A CA 1
ATOM 2356 C C . GLU A 1 308 ? 15.885 12.589 32.960 1.00 62.28 308 GLU A C 1
ATOM 2358 O O . GLU A 1 308 ? 16.830 12.083 32.350 1.00 62.28 308 GLU A O 1
ATOM 2363 N N . GLY A 1 309 ? 15.302 13.721 32.556 1.00 60.50 309 GLY A N 1
ATOM 2364 C CA . GLY A 1 309 ? 15.660 14.412 31.312 1.00 60.50 309 GLY A CA 1
ATOM 2365 C C . GLY A 1 309 ? 15.230 15.878 31.290 1.00 60.50 309 GLY A C 1
ATOM 2366 O O . GLY A 1 309 ? 14.465 16.321 32.142 1.00 60.50 309 GLY A O 1
ATOM 2367 N N . ASN A 1 310 ? 15.744 16.643 30.325 1.00 56.41 310 ASN A N 1
ATOM 2368 C CA . ASN A 1 310 ? 15.299 18.021 30.091 1.00 56.41 310 ASN A CA 1
ATOM 2369 C C . ASN A 1 310 ? 13.912 18.028 29.415 1.00 56.41 310 ASN A C 1
ATOM 2371 O O . ASN A 1 310 ? 13.492 17.000 28.888 1.00 56.41 310 ASN A O 1
ATOM 2375 N N . TYR A 1 311 ? 13.221 19.177 29.389 1.00 50.84 311 TYR A N 1
ATOM 2376 C CA . TYR A 1 311 ? 11.888 19.333 28.767 1.00 50.84 311 TYR A CA 1
ATOM 2377 C C . TYR A 1 311 ? 11.784 18.812 27.320 1.00 50.84 311 TYR A C 1
ATOM 2379 O O . TYR A 1 311 ? 10.693 18.453 26.878 1.00 50.84 311 TYR A O 1
ATOM 2387 N N . ASP A 1 312 ? 12.909 18.699 26.612 1.00 45.66 312 ASP A N 1
ATOM 2388 C CA . ASP A 1 312 ? 13.008 18.168 25.252 1.00 45.66 312 ASP A CA 1
ATOM 2389 C C . ASP A 1 312 ? 12.945 16.629 25.213 1.00 45.66 312 ASP A C 1
ATOM 2391 O O . ASP A 1 312 ? 13.820 15.954 24.658 1.00 45.66 312 ASP A O 1
ATOM 2395 N N . PHE A 1 313 ? 11.895 16.037 25.787 1.00 51.28 313 PHE A N 1
ATOM 2396 C CA . PHE A 1 313 ? 11.545 14.655 25.472 1.00 51.28 313 PHE A CA 1
ATOM 2397 C C . PHE A 1 313 ? 11.014 14.601 24.038 1.00 51.28 313 PHE A C 1
ATOM 2399 O O . PHE A 1 313 ? 9.811 14.651 23.787 1.00 51.28 313 PHE A O 1
ATOM 2406 N N . ILE A 1 314 ? 11.929 14.503 23.075 1.00 38.12 314 ILE A N 1
ATOM 2407 C CA . ILE A 1 314 ? 11.587 14.234 21.681 1.00 38.12 314 ILE A CA 1
ATOM 2408 C C . ILE A 1 314 ? 11.286 12.739 21.578 1.00 38.12 314 ILE A C 1
ATOM 2410 O O . ILE A 1 314 ? 12.103 11.932 21.128 1.00 38.12 314 ILE A O 1
ATOM 2414 N N . PHE A 1 315 ? 10.097 12.352 22.031 1.00 45.94 315 PHE A N 1
ATOM 2415 C CA . PHE A 1 315 ? 9.470 11.149 21.518 1.00 45.94 315 PHE A CA 1
ATOM 2416 C C . PHE A 1 315 ? 9.128 11.492 20.063 1.00 45.94 315 PHE A C 1
ATOM 2418 O O . PHE A 1 315 ? 8.312 12.372 19.824 1.00 45.94 315 PHE A O 1
ATOM 2425 N N . GLY A 1 316 ? 9.827 10.918 19.083 1.00 41.34 316 GLY A N 1
ATOM 2426 C CA . GLY A 1 316 ? 9.421 11.053 17.678 1.00 41.34 316 GLY A CA 1
ATOM 2427 C C . GLY A 1 316 ? 8.075 10.352 17.432 1.00 41.34 316 GLY A C 1
ATOM 2428 O O . GLY A 1 316 ? 7.232 10.264 18.318 1.00 41.34 316 GLY A O 1
ATOM 2429 N N . ASP A 1 317 ? 7.913 9.695 16.284 1.00 37.59 317 ASP A N 1
ATOM 2430 C CA . ASP A 1 317 ? 6.762 8.799 16.028 1.00 37.59 317 ASP A CA 1
ATOM 2431 C C . ASP A 1 317 ? 6.741 7.529 16.925 1.00 37.59 317 ASP A C 1
ATOM 2433 O O . ASP A 1 317 ? 5.974 6.590 16.704 1.00 37.59 317 ASP A O 1
ATOM 2437 N N . SER A 1 318 ? 7.611 7.463 17.934 1.00 41.44 318 SER A N 1
ATOM 2438 C CA . SER A 1 318 ? 7.795 6.327 18.832 1.00 41.44 318 SER A CA 1
ATOM 2439 C C . SER A 1 318 ? 6.729 6.311 19.929 1.00 41.44 318 SER A C 1
ATOM 2441 O O . SER A 1 318 ? 6.455 7.325 20.565 1.00 41.44 318 SER A O 1
ATOM 2443 N N . THR A 1 319 ? 6.151 5.137 20.191 1.00 49.34 319 THR A N 1
ATOM 2444 C CA . THR A 1 319 ? 5.183 4.930 21.278 1.00 49.34 319 THR A CA 1
ATOM 2445 C C . THR A 1 319 ? 5.864 4.215 22.442 1.00 49.34 319 THR A C 1
ATOM 2447 O O . THR A 1 319 ? 6.373 3.107 22.265 1.00 49.34 319 THR A O 1
ATOM 2450 N N . ALA A 1 320 ? 5.879 4.830 23.626 1.00 55.09 320 ALA A N 1
ATOM 2451 C CA . ALA A 1 320 ? 6.376 4.197 24.848 1.00 55.09 320 ALA A CA 1
ATOM 2452 C C . ALA A 1 320 ? 5.234 3.874 25.805 1.00 55.09 320 ALA A C 1
ATOM 2454 O O . ALA A 1 320 ? 4.316 4.675 25.994 1.00 55.09 320 ALA A O 1
ATOM 2455 N N . LEU A 1 321 ? 5.335 2.694 26.411 1.00 58.72 321 LEU A N 1
ATOM 2456 C CA . LEU A 1 321 ? 4.442 2.205 27.446 1.00 58.72 321 LEU A CA 1
ATOM 2457 C C . LEU A 1 321 ? 5.172 2.314 28.791 1.00 58.72 321 LEU A C 1
ATOM 2459 O O . LEU A 1 321 ? 6.255 1.750 28.952 1.00 58.72 321 LEU A O 1
ATOM 2463 N N . LEU A 1 322 ? 4.610 3.058 29.742 1.00 63.34 322 LEU A N 1
ATOM 2464 C CA . LEU A 1 322 ? 5.233 3.319 31.045 1.00 63.34 322 LEU A CA 1
ATOM 2465 C C . LEU A 1 322 ? 4.355 2.762 32.171 1.00 63.34 322 LEU A C 1
ATOM 2467 O O . LEU A 1 322 ? 3.211 3.186 32.286 1.00 63.34 322 LEU A O 1
ATOM 2471 N N . GLU A 1 323 ? 4.870 1.857 33.009 1.00 55.34 323 GLU A N 1
ATOM 2472 C CA . GLU A 1 323 ? 4.176 1.312 34.193 1.00 55.34 323 GLU A CA 1
ATOM 2473 C C . GLU A 1 323 ? 5.002 1.581 35.466 1.00 55.34 323 GLU A C 1
ATOM 2475 O O . GLU A 1 323 ? 6.170 1.201 35.558 1.00 55.34 323 GLU A O 1
ATOM 2480 N N . HIS A 1 324 ? 4.404 2.222 36.477 1.00 60.00 324 HIS A N 1
ATOM 2481 C CA . HIS A 1 324 ? 5.070 2.557 37.749 1.00 60.00 324 HIS A CA 1
ATOM 2482 C C . HIS A 1 324 ? 6.377 3.364 37.587 1.00 60.00 324 HIS A C 1
ATOM 2484 O O . HIS A 1 324 ? 7.303 3.258 38.395 1.00 60.00 324 HIS A O 1
ATOM 2490 N N . CYS A 1 325 ? 6.466 4.185 36.539 1.00 60.91 325 CYS A N 1
ATOM 2491 C CA . CYS A 1 325 ? 7.631 5.018 36.268 1.00 60.91 325 CYS A CA 1
ATOM 2492 C C . CYS A 1 325 ? 7.537 6.378 36.974 1.00 60.91 325 CYS A C 1
ATOM 2494 O O . CYS A 1 325 ? 6.467 6.971 37.111 1.00 60.91 325 CYS A O 1
ATOM 2496 N N . ARG A 1 326 ? 8.682 6.917 37.390 1.00 60.97 326 ARG A N 1
ATOM 2497 C CA . ARG A 1 326 ? 8.818 8.311 37.833 1.00 60.97 326 ARG A CA 1
ATOM 2498 C C . ARG A 1 326 ? 9.549 9.077 36.744 1.00 60.97 326 ARG A C 1
ATOM 2500 O O . ARG A 1 326 ? 10.663 8.692 36.410 1.00 60.97 326 ARG A O 1
ATOM 2507 N N . ILE A 1 327 ? 8.944 10.126 36.199 1.00 65.38 327 ILE A N 1
ATOM 2508 C CA . ILE A 1 327 ? 9.596 11.010 35.229 1.00 65.38 327 ILE A CA 1
ATOM 2509 C C . ILE A 1 327 ? 9.939 12.318 35.931 1.00 65.38 327 ILE A C 1
ATOM 2511 O O . ILE A 1 327 ? 9.056 12.992 36.455 1.00 65.38 327 ILE A O 1
ATOM 2515 N N . HIS A 1 328 ? 11.215 12.672 35.935 1.00 61.44 328 HIS A N 1
ATOM 2516 C CA . HIS A 1 328 ? 11.726 13.929 36.447 1.00 61.44 328 HIS A CA 1
ATOM 2517 C C . HIS A 1 328 ? 12.173 14.813 35.278 1.00 61.44 328 HIS A C 1
ATOM 2519 O O . HIS A 1 328 ? 13.154 14.503 34.596 1.00 61.44 328 HIS A O 1
ATOM 2525 N N . CYS A 1 329 ? 11.444 15.905 35.045 1.00 59.91 329 CYS A N 1
ATOM 2526 C CA . CYS A 1 329 ? 11.789 16.907 34.043 1.00 59.91 329 CYS A CA 1
ATOM 2527 C C . CYS A 1 329 ? 12.637 18.008 34.689 1.00 59.91 329 CYS A C 1
ATOM 2529 O O . CYS A 1 329 ? 12.126 18.801 35.483 1.00 59.91 329 CYS A O 1
ATOM 2531 N N . LYS A 1 330 ? 13.923 18.067 34.334 1.00 57.91 330 LYS A N 1
ATOM 2532 C CA . LYS A 1 330 ? 14.856 19.095 34.808 1.00 57.91 330 LYS A CA 1
ATOM 2533 C C . LYS A 1 330 ? 14.855 20.309 33.884 1.00 57.91 330 LYS A C 1
ATOM 2535 O O . LYS A 1 330 ? 14.937 20.177 32.663 1.00 57.91 330 LYS A O 1
ATOM 2540 N N . SER A 1 331 ? 14.822 21.507 34.463 1.00 51.81 331 SER A N 1
ATOM 2541 C CA . SER A 1 331 ? 15.042 22.739 33.705 1.00 51.81 331 SER A CA 1
ATOM 2542 C C . SER A 1 331 ? 16.534 22.953 33.463 1.00 51.81 331 SER A C 1
ATOM 2544 O O . SER A 1 331 ? 17.303 23.180 34.395 1.00 51.81 331 SER A O 1
ATOM 2546 N N . ARG A 1 332 ? 16.955 22.907 32.198 1.00 47.00 332 ARG A N 1
ATOM 2547 C CA . ARG A 1 332 ? 18.217 23.505 31.743 1.00 47.00 332 ARG A CA 1
ATOM 2548 C C . ARG A 1 332 ? 18.005 24.225 30.415 1.00 47.00 332 ARG A C 1
ATOM 2550 O O . ARG A 1 332 ? 18.596 23.876 29.401 1.00 47.00 332 ARG A O 1
ATOM 2557 N N . MET A 1 333 ? 17.167 25.257 30.432 1.00 38.34 333 MET A N 1
ATOM 2558 C CA . MET A 1 333 ? 17.294 26.353 29.473 1.00 38.34 333 MET A CA 1
ATOM 2559 C C . MET A 1 333 ? 17.585 27.640 30.238 1.00 38.34 333 MET A C 1
ATOM 2561 O O . MET A 1 333 ? 16.880 27.982 31.182 1.00 38.34 333 MET A O 1
ATOM 2565 N N . TYR A 1 334 ? 18.622 28.355 29.802 1.00 40.41 334 TYR A N 1
ATOM 2566 C CA . TYR A 1 334 ? 19.146 29.587 30.403 1.00 40.41 334 TYR A CA 1
ATOM 2567 C C . TYR A 1 334 ? 18.158 30.778 30.411 1.00 40.41 334 TYR A C 1
ATOM 2569 O O . TYR A 1 334 ? 18.526 31.855 30.865 1.00 40.41 334 TYR A O 1
ATOM 2577 N N . TYR A 1 335 ? 16.913 30.602 29.946 1.00 36.16 335 TYR A N 1
ATOM 2578 C CA . TYR A 1 335 ? 15.947 31.690 29.752 1.00 36.16 335 TYR A CA 1
ATOM 2579 C C . TYR A 1 335 ? 14.540 31.440 30.310 1.00 36.16 335 TYR A C 1
ATOM 2581 O O . TYR A 1 335 ? 13.680 32.303 30.150 1.00 36.16 335 TYR A O 1
ATOM 2589 N N . CYS A 1 336 ? 14.265 30.313 30.979 1.00 35.56 336 CYS A N 1
ATOM 2590 C CA . CYS A 1 336 ? 12.949 30.110 31.592 1.00 35.56 336 CYS A CA 1
ATOM 2591 C C . CYS A 1 336 ? 13.024 29.470 32.985 1.00 35.56 336 CYS A C 1
ATOM 2593 O O . CYS A 1 336 ? 13.439 28.323 33.152 1.00 35.56 336 CYS A O 1
ATOM 2595 N N . SER A 1 337 ? 12.542 30.209 33.983 1.00 38.50 337 SER A N 1
ATOM 2596 C CA . SER A 1 337 ? 12.316 29.770 35.361 1.00 38.50 337 SER A CA 1
ATOM 2597 C C . SER A 1 337 ? 11.013 28.967 35.480 1.00 38.50 337 SER A C 1
ATOM 2599 O O . SER A 1 337 ? 10.057 29.411 36.113 1.00 38.50 337 SER A O 1
ATOM 2601 N N . TRP A 1 338 ? 10.943 27.802 34.832 1.00 37.62 338 TRP A N 1
ATOM 2602 C CA . TRP A 1 338 ? 9.861 26.842 35.079 1.00 37.62 338 TRP A CA 1
ATOM 2603 C C . TRP A 1 338 ? 10.235 25.929 36.257 1.00 37.62 338 TRP A C 1
ATOM 2605 O O . TRP A 1 338 ? 11.383 25.474 36.306 1.00 37.62 338 TRP A O 1
ATOM 2615 N N . PRO A 1 339 ? 9.308 25.650 37.194 1.00 42.34 339 PRO A N 1
ATOM 2616 C CA . PRO A 1 339 ? 9.562 24.757 38.325 1.00 42.34 339 PRO A CA 1
ATOM 2617 C C . PRO A 1 339 ? 9.921 23.346 37.840 1.00 42.34 339 PRO A C 1
ATOM 2619 O O . PRO A 1 339 ? 9.385 22.895 36.833 1.00 42.34 339 PRO A O 1
ATOM 2622 N N . GLU A 1 340 ? 10.816 22.643 38.545 1.00 47.97 340 GLU A N 1
ATOM 2623 C CA . GLU A 1 340 ? 11.062 21.216 38.291 1.00 47.97 340 GLU A CA 1
ATOM 2624 C C . GLU A 1 340 ? 9.742 20.442 38.407 1.00 47.97 340 GLU A C 1
ATOM 2626 O O . GLU A 1 340 ? 9.004 20.595 39.383 1.00 47.97 340 GLU A O 1
ATOM 2631 N N . ILE A 1 341 ? 9.427 19.623 37.399 1.00 47.06 341 ILE A N 1
ATOM 2632 C CA . ILE A 1 341 ? 8.171 18.869 37.362 1.00 47.06 341 ILE A CA 1
ATOM 2633 C C . ILE A 1 341 ? 8.483 17.386 37.533 1.00 47.06 341 ILE A C 1
ATOM 2635 O O . ILE A 1 341 ? 9.185 16.777 36.719 1.00 47.06 341 ILE A O 1
ATOM 2639 N N . LEU A 1 342 ? 7.934 16.794 38.593 1.00 41.28 342 LEU A N 1
ATOM 2640 C CA . LEU A 1 342 ? 7.980 15.358 38.841 1.00 41.28 342 LEU A CA 1
ATOM 2641 C C . LEU A 1 342 ? 6.623 14.738 38.491 1.00 41.28 342 LEU A C 1
ATOM 2643 O O . LEU A 1 342 ? 5.633 14.951 39.189 1.00 41.28 342 LEU A O 1
ATOM 2647 N N . PHE A 1 343 ? 6.586 13.915 37.446 1.00 50.50 343 PHE A N 1
ATOM 2648 C CA . PHE A 1 343 ? 5.431 13.080 37.136 1.00 50.50 343 PHE A CA 1
ATOM 2649 C C . PHE A 1 343 ? 5.609 11.701 37.758 1.00 50.50 343 PHE A C 1
ATOM 2651 O O . PHE A 1 343 ? 6.618 11.020 37.555 1.00 50.50 343 PHE A O 1
ATOM 2658 N N . ARG A 1 344 ? 4.592 11.247 38.486 1.00 40.09 344 ARG A N 1
ATOM 2659 C CA . ARG A 1 344 ? 4.507 9.864 38.942 1.00 40.09 344 ARG A CA 1
ATOM 2660 C C . ARG A 1 344 ? 3.461 9.141 38.106 1.00 40.09 344 ARG A C 1
ATOM 2662 O O . ARG A 1 344 ? 2.266 9.369 38.263 1.00 40.09 344 ARG A O 1
ATOM 2669 N N . ILE A 1 345 ? 3.921 8.267 37.221 1.00 51.56 345 ILE A N 1
ATOM 2670 C CA . ILE A 1 345 ? 3.058 7.423 36.403 1.00 51.56 345 ILE A CA 1
ATOM 2671 C C . ILE A 1 345 ? 2.771 6.162 37.212 1.00 51.56 345 ILE A C 1
ATOM 2673 O O . ILE A 1 345 ? 3.578 5.238 37.276 1.00 51.56 345 ILE A O 1
ATOM 2677 N N . ASN A 1 346 ? 1.629 6.158 37.898 1.00 34.53 346 ASN A N 1
ATOM 2678 C CA . ASN A 1 346 ? 1.205 5.027 38.724 1.00 34.53 346 ASN A CA 1
ATOM 2679 C C . ASN A 1 346 ? 0.570 3.887 37.901 1.00 34.53 346 ASN A C 1
ATOM 2681 O O . ASN A 1 346 ? 0.503 2.774 38.409 1.00 34.53 346 ASN A O 1
ATOM 2685 N N . TRP A 1 347 ? 0.163 4.151 36.653 1.00 46.88 347 TRP A N 1
ATOM 2686 C CA . TRP A 1 347 ? -0.563 3.245 35.745 1.00 46.88 347 TRP A CA 1
ATOM 2687 C C . TRP A 1 347 ? 0.072 3.207 34.353 1.00 46.88 347 TRP A C 1
ATOM 2689 O O . TRP A 1 347 ? 0.957 4.003 34.074 1.00 46.88 347 TRP A O 1
ATOM 2699 N N . ILE A 1 348 ? -0.381 2.313 33.468 1.00 45.06 348 ILE A N 1
ATOM 2700 C CA . ILE A 1 348 ? 0.071 2.274 32.072 1.00 45.06 348 ILE A CA 1
ATOM 2701 C C . ILE A 1 348 ? -0.247 3.609 31.376 1.00 45.06 348 ILE A C 1
ATOM 2703 O O . ILE A 1 348 ? -1.408 3.945 31.169 1.00 45.06 348 ILE A O 1
ATOM 2707 N N . CYS A 1 349 ? 0.780 4.362 30.988 1.00 50.19 349 CYS A N 1
ATOM 2708 C CA . CYS A 1 349 ? 0.634 5.551 30.145 1.00 50.19 349 CYS A CA 1
ATOM 2709 C C . CYS A 1 349 ? 1.224 5.298 28.762 1.00 50.19 349 CYS A C 1
ATOM 2711 O O . CYS A 1 349 ? 2.336 4.781 28.639 1.00 50.19 349 CYS A O 1
ATOM 2713 N N . ILE A 1 350 ? 0.477 5.708 27.737 1.00 48.31 350 ILE A N 1
ATOM 2714 C CA . ILE A 1 350 ? 0.932 5.737 26.349 1.00 48.31 350 ILE A CA 1
ATOM 2715 C C . ILE A 1 350 ? 1.245 7.187 26.010 1.00 48.31 350 ILE A C 1
ATOM 2717 O O . ILE A 1 350 ? 0.345 8.026 25.964 1.00 48.31 350 ILE A O 1
ATOM 2721 N N . LEU A 1 351 ? 2.522 7.479 25.785 1.00 49.00 351 LEU A N 1
ATOM 2722 C CA . LEU A 1 351 ? 2.958 8.766 25.251 1.00 49.00 351 LEU A CA 1
ATOM 2723 C C . LEU A 1 351 ? 3.013 8.672 23.727 1.00 49.00 351 LEU A C 1
ATOM 2725 O O . LEU A 1 351 ? 3.749 7.852 23.178 1.00 49.00 351 LEU A O 1
ATOM 2729 N N . GLN A 1 352 ? 2.225 9.513 23.058 1.00 38.00 352 GLN A N 1
ATOM 2730 C CA . GLN A 1 352 ? 2.257 9.690 21.610 1.00 38.00 352 GLN A CA 1
ATOM 2731 C C . GLN A 1 352 ? 2.430 11.184 21.315 1.00 38.00 352 GLN A C 1
ATOM 2733 O O . GLN A 1 352 ? 1.561 11.989 21.651 1.00 38.00 352 GLN A O 1
ATOM 2738 N N . VAL A 1 353 ? 3.560 11.565 20.718 1.00 37.97 353 VAL A N 1
ATOM 2739 C CA . VAL A 1 353 ? 3.829 12.952 20.316 1.00 37.97 353 VAL A CA 1
ATOM 2740 C C . VAL A 1 353 ? 3.472 13.102 18.842 1.00 37.97 353 VAL A C 1
ATOM 2742 O O . VAL A 1 353 ? 3.942 12.346 17.999 1.00 37.97 353 VAL A O 1
ATOM 2745 N N . GLY A 1 354 ? 2.595 14.056 18.534 1.00 33.00 354 GLY A N 1
ATOM 2746 C CA . GLY A 1 354 ? 2.310 14.471 17.164 1.0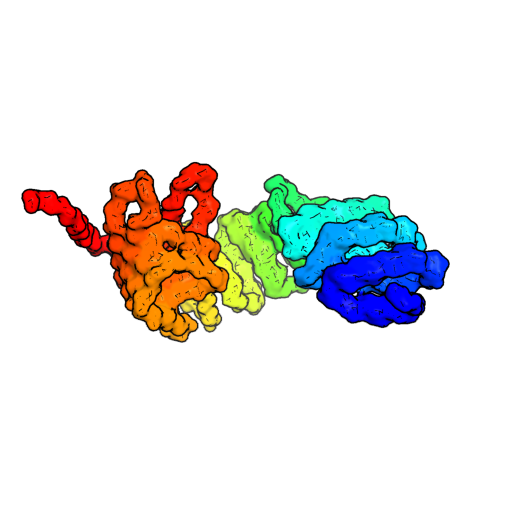0 33.00 354 GLY A CA 1
ATOM 2747 C C . GLY A 1 354 ? 3.153 15.690 16.797 1.00 33.00 354 GLY A C 1
ATOM 2748 O O . GLY A 1 354 ? 3.265 16.626 17.586 1.00 33.00 354 GLY A O 1
ATOM 2749 N N . LEU A 1 355 ? 3.724 15.708 15.592 1.00 30.47 355 LEU A N 1
ATOM 2750 C CA . LEU A 1 355 ? 4.313 16.917 15.009 1.00 30.47 355 LEU A CA 1
ATOM 2751 C C . LEU A 1 355 ? 3.185 17.909 14.674 1.00 30.47 355 LEU A C 1
ATOM 2753 O O . LEU A 1 355 ? 2.530 17.790 13.640 1.00 30.47 355 LEU A O 1
ATOM 2757 N N . GLY A 1 356 ? 2.937 18.871 15.568 1.00 29.45 356 GLY A N 1
ATOM 2758 C CA . GLY A 1 356 ? 1.866 19.858 15.436 1.00 29.45 356 GLY A CA 1
ATOM 2759 C C . GLY A 1 356 ? 2.306 21.300 15.707 1.00 29.45 356 GLY A C 1
ATOM 2760 O O . GLY A 1 356 ? 2.360 21.729 16.853 1.00 29.45 356 GLY A O 1
ATOM 2761 N N . SER A 1 357 ? 2.460 22.060 14.617 1.00 25.50 357 SER A N 1
ATOM 2762 C CA . SER A 1 357 ? 2.483 23.532 14.474 1.00 25.50 357 SER A CA 1
ATOM 2763 C C . SER A 1 357 ? 3.832 24.293 14.527 1.00 25.50 357 SER A C 1
ATOM 2765 O O . SER A 1 357 ? 4.724 23.928 15.288 1.00 25.50 357 SER A O 1
ATOM 2767 N N . PRO A 1 358 ? 3.992 25.380 13.727 1.00 30.69 358 PRO A N 1
ATOM 2768 C CA . PRO A 1 358 ? 5.233 26.162 13.595 1.00 30.69 358 PRO A CA 1
ATOM 2769 C C . PRO A 1 358 ? 5.442 27.200 14.710 1.00 30.69 358 PRO A C 1
ATOM 2771 O O . PRO A 1 358 ? 6.393 27.975 14.658 1.00 30.69 358 PRO A O 1
ATOM 2774 N N . LEU A 1 359 ? 4.559 27.251 15.709 1.00 27.70 359 LEU A N 1
ATOM 2775 C CA . LEU A 1 359 ? 4.627 28.206 16.813 1.00 27.70 359 LEU A CA 1
ATOM 2776 C C . LEU A 1 359 ? 5.113 27.508 18.083 1.00 27.70 359 LEU A C 1
ATOM 2778 O O . LEU A 1 359 ? 4.357 27.400 19.036 1.00 27.70 359 LEU A O 1
ATOM 2782 N N . GLY A 1 360 ? 6.355 27.007 18.057 1.00 27.97 360 GLY A N 1
ATOM 2783 C CA . GLY A 1 360 ? 7.264 26.878 19.213 1.00 27.97 360 GLY A CA 1
ATOM 2784 C C . GLY A 1 360 ? 6.727 26.371 20.560 1.00 27.97 360 GLY A C 1
ATOM 2785 O O . GLY A 1 360 ? 7.337 26.655 21.584 1.00 27.97 360 GLY A O 1
ATOM 2786 N N . GLY A 1 361 ? 5.613 25.647 20.586 1.00 26.34 361 GLY A N 1
ATOM 2787 C CA . GLY A 1 361 ? 4.982 25.121 21.783 1.00 26.34 361 GLY A CA 1
ATOM 2788 C C . GLY A 1 361 ? 4.842 23.618 21.642 1.00 26.34 361 GLY A C 1
ATOM 2789 O O . GLY A 1 361 ? 4.015 23.137 20.869 1.00 26.34 361 GLY A O 1
ATOM 2790 N N . LEU A 1 362 ? 5.651 22.871 22.393 1.00 32.66 362 LEU A N 1
ATOM 2791 C CA . LEU A 1 362 ? 5.463 21.440 22.611 1.00 32.66 362 LEU A CA 1
ATOM 2792 C C . LEU A 1 362 ? 4.152 21.238 23.385 1.00 32.66 362 LEU A C 1
ATOM 2794 O O . LEU A 1 362 ? 4.133 21.167 24.611 1.00 32.66 362 LEU A O 1
ATOM 2798 N N . PHE A 1 363 ? 3.031 21.172 22.672 1.00 29.48 363 PHE A N 1
ATOM 2799 C CA . PHE A 1 363 ? 1.786 20.679 23.243 1.00 29.48 363 PHE A CA 1
ATOM 2800 C C . PHE A 1 363 ? 1.897 19.155 23.377 1.00 29.48 363 PHE A C 1
ATOM 2802 O O . PHE A 1 363 ? 1.959 18.435 22.380 1.00 29.48 363 PHE A O 1
ATOM 2809 N N . LEU A 1 364 ? 1.897 18.659 24.619 1.00 36.72 364 LEU A N 1
ATOM 2810 C CA . LEU A 1 364 ? 1.583 17.269 24.973 1.00 36.72 364 LEU A CA 1
ATOM 2811 C C . LEU A 1 364 ? 0.172 16.951 24.454 1.00 36.72 364 LEU A C 1
ATOM 2813 O O . LEU A 1 364 ? -0.820 17.115 25.157 1.00 36.72 364 LEU A O 1
ATOM 2817 N N . GLN A 1 365 ? 0.062 16.581 23.179 1.00 30.06 365 GLN A N 1
ATOM 2818 C CA . GLN A 1 365 ? -1.216 16.636 22.470 1.00 30.06 365 GLN A CA 1
ATOM 2819 C C . GLN A 1 365 ? -2.217 15.566 22.935 1.00 30.06 365 GLN A C 1
ATOM 2821 O O . GLN A 1 365 ? -3.415 15.762 22.762 1.00 30.06 365 GLN A O 1
ATOM 2826 N N . ARG A 1 366 ? -1.757 14.467 23.555 1.00 32.66 366 ARG A N 1
ATOM 2827 C CA . ARG A 1 366 ? -2.598 13.423 24.166 1.00 32.66 366 ARG A CA 1
ATOM 2828 C C . ARG A 1 366 ? -1.834 12.668 25.261 1.00 32.66 366 ARG A C 1
ATOM 2830 O O . ARG A 1 366 ? -1.080 11.745 24.973 1.00 32.66 366 ARG A O 1
ATOM 2837 N N . LEU A 1 367 ? -2.075 13.015 26.523 1.00 37.78 367 LEU A N 1
ATOM 2838 C CA . LEU A 1 367 ? -1.993 12.043 27.617 1.00 37.78 367 LEU A CA 1
ATOM 2839 C C . LEU A 1 367 ? -3.330 11.293 27.619 1.00 37.78 367 LEU A C 1
ATOM 2841 O O . LEU A 1 367 ? -4.372 11.902 27.847 1.00 37.78 367 LEU A O 1
ATOM 2845 N N . LEU A 1 368 ? -3.333 9.992 27.330 1.00 35.44 368 LEU A N 1
ATOM 2846 C CA . LEU A 1 368 ? -4.493 9.144 27.614 1.00 35.44 368 LEU A CA 1
ATOM 2847 C C . LEU A 1 368 ? -4.446 8.820 29.114 1.00 35.44 368 LEU A C 1
ATOM 2849 O O . LEU A 1 368 ? -3.667 7.977 29.552 1.00 35.44 368 LEU A O 1
ATOM 2853 N N . TRP A 1 369 ? -5.206 9.576 29.911 1.00 38.72 369 TRP A N 1
ATOM 2854 C CA . TRP A 1 369 ? -5.270 9.432 31.367 1.00 38.72 369 TRP A CA 1
ATOM 2855 C C . TRP A 1 369 ? -6.005 8.131 31.729 1.00 38.72 369 TRP A C 1
ATOM 2857 O O . TRP A 1 369 ? -7.232 8.094 31.719 1.00 38.72 369 TRP A O 1
ATOM 2867 N N . ILE A 1 370 ? -5.279 7.075 32.110 1.00 31.95 370 ILE A N 1
ATOM 2868 C CA . ILE A 1 370 ? -5.843 6.054 33.007 1.00 31.95 370 ILE A CA 1
ATOM 2869 C C . ILE A 1 370 ? -5.780 6.665 34.409 1.00 31.95 370 ILE A C 1
ATOM 2871 O O . ILE A 1 370 ? -4.739 6.623 35.058 1.00 31.95 370 ILE A O 1
ATOM 2875 N N . THR A 1 371 ? -6.859 7.343 34.808 1.00 29.05 371 THR A N 1
ATOM 2876 C CA . THR A 1 371 ? -7.199 7.728 36.192 1.00 29.05 371 THR A CA 1
ATOM 2877 C C . THR A 1 371 ? -6.016 8.089 37.108 1.00 29.05 371 THR A C 1
ATOM 2879 O O . THR A 1 371 ? -5.480 7.245 37.825 1.00 29.05 371 THR A O 1
ATOM 2882 N N . ALA A 1 372 ? -5.667 9.374 37.176 1.00 28.77 372 ALA A N 1
ATOM 2883 C CA . ALA A 1 372 ? -4.876 9.922 38.277 1.00 28.77 372 ALA A CA 1
ATOM 2884 C C . ALA A 1 372 ? -5.703 10.963 39.038 1.00 28.77 372 ALA A C 1
ATOM 2886 O O . ALA A 1 372 ? -5.425 12.159 38.999 1.00 28.77 372 ALA A O 1
ATOM 2887 N N . TRP A 1 373 ? -6.722 10.506 39.769 1.00 30.02 373 TRP A N 1
ATOM 2888 C CA . TRP A 1 373 ? -7.194 11.258 40.928 1.00 30.02 373 TRP A CA 1
ATOM 2889 C C . TRP A 1 373 ? -6.26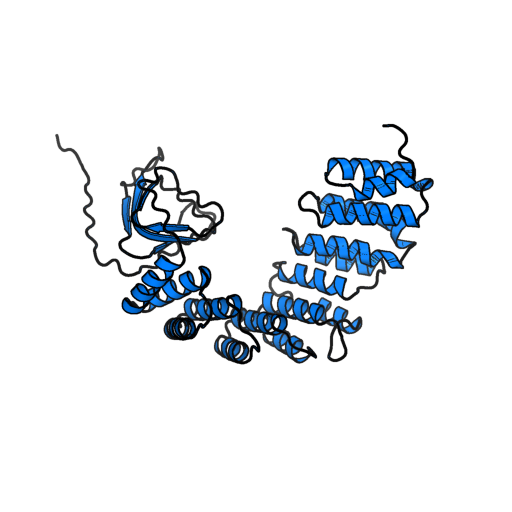8 10.930 42.102 1.00 30.02 373 TRP A C 1
ATOM 2891 O O . TRP A 1 373 ? -6.518 10.050 42.913 1.00 30.02 373 TRP A O 1
ATOM 2901 N N . SER A 1 374 ? -5.125 11.611 42.122 1.00 26.17 374 SER A N 1
ATOM 2902 C CA . SER A 1 374 ? -4.413 11.965 43.348 1.00 26.17 374 SER A CA 1
ATOM 2903 C C . SER A 1 374 ? -3.514 13.157 43.025 1.00 26.17 374 SER A C 1
ATOM 2905 O O . SER A 1 374 ? -2.298 13.031 42.859 1.00 26.17 374 SER A O 1
ATOM 2907 N N . LEU A 1 375 ? -4.135 14.327 42.890 1.00 26.64 375 LEU A N 1
ATOM 2908 C CA . LEU A 1 375 ? -3.458 15.609 43.051 1.00 26.64 375 LEU A CA 1
ATOM 2909 C C . LEU A 1 375 ? -2.972 15.683 44.511 1.00 26.64 375 LEU A C 1
ATOM 2911 O O . LEU A 1 375 ? -3.621 16.253 45.374 1.00 26.64 375 LEU A O 1
ATOM 2915 N N . LEU A 1 376 ? -1.830 15.063 44.799 1.00 28.52 376 LEU A N 1
ATOM 2916 C CA . LEU A 1 376 ? -0.936 15.520 45.858 1.00 28.52 376 LEU A CA 1
ATOM 2917 C C . LEU A 1 376 ? 0.239 16.191 45.157 1.00 28.52 376 LEU A C 1
ATOM 2919 O O . LEU A 1 376 ? 1.364 15.695 45.134 1.00 28.52 376 LEU A O 1
ATOM 2923 N N . GLY A 1 377 ? -0.068 17.326 44.527 1.00 27.22 377 GLY A N 1
ATOM 2924 C CA . GLY A 1 377 ? 0.931 18.327 44.203 1.00 27.22 377 GLY A CA 1
ATOM 2925 C C . GLY A 1 377 ? 1.442 18.916 45.511 1.00 27.22 377 GLY A C 1
ATOM 2926 O O . GLY A 1 377 ? 0.954 19.941 45.968 1.00 27.22 377 GLY A O 1
ATOM 2927 N N . SER A 1 378 ? 2.412 18.246 46.126 1.00 24.77 378 SER A N 1
ATOM 2928 C CA . SER A 1 378 ? 3.360 18.922 46.996 1.00 24.77 378 SER A CA 1
ATOM 2929 C C . SER A 1 378 ? 4.257 19.751 46.080 1.00 24.77 378 SER A C 1
ATOM 2931 O O . SER A 1 378 ? 5.225 19.246 45.512 1.00 24.77 378 SER A O 1
ATOM 2933 N N . ILE A 1 379 ? 3.881 21.011 45.858 1.00 29.59 379 ILE A N 1
ATOM 2934 C CA . ILE A 1 379 ? 4.812 22.019 45.357 1.00 29.59 379 ILE A CA 1
ATOM 2935 C C . ILE A 1 379 ? 5.779 22.266 46.518 1.00 29.59 379 ILE A C 1
ATOM 2937 O O . ILE A 1 379 ? 5.538 23.129 47.358 1.00 29.59 379 ILE A O 1
ATOM 2941 N N . THR A 1 380 ? 6.860 21.489 46.619 1.00 27.11 380 THR A N 1
ATOM 2942 C CA . THR A 1 380 ? 7.984 21.874 47.478 1.00 27.11 380 THR A CA 1
ATOM 2943 C C . THR A 1 380 ? 8.742 22.992 46.775 1.00 27.11 380 THR A C 1
ATOM 2945 O O . THR A 1 380 ? 9.766 22.768 46.136 1.00 27.11 380 THR A O 1
ATOM 2948 N N . GLY A 1 381 ? 8.205 24.207 46.854 1.00 27.06 381 GLY A N 1
ATOM 2949 C CA . GLY A 1 381 ? 8.991 25.409 46.639 1.00 27.06 381 GLY A CA 1
ATOM 2950 C C . GLY A 1 381 ? 9.856 25.624 47.874 1.00 27.06 381 GLY A C 1
ATOM 2951 O O . GLY A 1 381 ? 9.356 26.090 48.893 1.00 27.06 381 GLY A O 1
ATOM 2952 N N . SER A 1 382 ? 11.145 25.290 47.807 1.00 26.58 382 SER A N 1
ATOM 2953 C CA . SER A 1 382 ? 12.114 25.827 48.762 1.00 26.58 382 SER A CA 1
ATOM 2954 C C . SER A 1 382 ? 12.372 27.295 48.409 1.00 26.58 382 SER A C 1
ATOM 2956 O O . SER A 1 382 ? 13.362 27.634 47.761 1.00 26.58 382 SER A O 1
ATOM 2958 N N . LEU A 1 383 ? 11.453 28.177 48.795 1.00 28.00 383 LEU A N 1
ATOM 2959 C CA . LEU A 1 383 ? 11.792 29.579 49.001 1.00 28.00 383 LEU A CA 1
ATOM 2960 C C . LEU A 1 383 ? 12.478 29.645 50.362 1.00 28.00 383 LEU A C 1
ATOM 2962 O O . LEU A 1 383 ? 11.821 29.600 51.399 1.00 28.00 383 LEU A O 1
ATOM 2966 N N . GLY A 1 384 ? 13.810 29.678 50.340 1.00 26.17 384 GLY A N 1
ATOM 2967 C CA . GLY A 1 384 ? 14.588 30.066 51.507 1.00 26.17 384 GLY A CA 1
ATOM 2968 C C . GLY A 1 384 ? 14.127 31.447 51.965 1.00 26.17 384 GLY A C 1
ATOM 2969 O O . GLY A 1 384 ? 14.184 32.408 51.199 1.00 26.17 384 GLY A O 1
ATOM 2970 N N . GLN A 1 385 ? 13.627 31.521 53.194 1.00 25.97 385 GLN A N 1
ATOM 2971 C CA . GLN A 1 385 ? 13.584 32.755 53.959 1.00 25.97 385 GLN A CA 1
ATOM 2972 C C . GLN A 1 385 ? 14.767 32.742 54.927 1.00 25.97 385 GLN A C 1
ATOM 2974 O O . GLN A 1 385 ? 14.983 31.740 55.609 1.00 25.97 385 GLN A O 1
ATOM 2979 N N . THR A 1 386 ? 15.450 33.892 54.929 1.00 31.06 386 THR A N 1
ATOM 2980 C CA . THR A 1 386 ? 16.593 34.363 55.734 1.00 31.06 386 THR A CA 1
ATOM 2981 C C . THR A 1 386 ? 17.940 33.703 55.502 1.00 31.06 386 THR A C 1
ATOM 2983 O O . THR A 1 386 ? 18.099 32.517 55.863 1.00 31.06 386 THR A O 1
#

pLDDT: mean 74.13, std 21.47, range [24.77, 96.69]

Secondary structure (DSSP, 8-state):
-----HHHHHHHGGG--SHHHHHHHHHHHHHHTTTS-HHHHHHHHHHHHHHHHHSTT--HHHHHHHHHHHHHHHGGGGGGHHHHHHHHHHHHTTSS-THHHHHHHHHHHHTTPPP-HHHHHHHHHHHHHS--TT--THHHHHHHHHTTSSSTT---HHHHHHHHHHHHHTT-HHHHHHHHHH-SS--HHHHHHHHHHHHHTT-HHHHHHHHHH-SS--HHHHHHHHHHHHHTT-HHHHHHHHHT--SPPPHHHHHHHHHHHHHHT-HHHHHHHHHHHHHHS--B--S-B-S-----SS-EEEES-EEEEES-----S--EEEESEEEEEE---TT--PPPEEEEE-S-EEE------SSS------B-------------------

Mean predicted aligned error: 13.97 Å